Protein 1VPE (pdb70)

B-factor: mean 42.32, std 18.24, range [11.42, 99.61]

InterPro domains:
  IPR000652 Triosephosphate isomerase [PF00121] (405-647)
  IPR000652 Triosephosphate isomerase [PS51440] (403-648)
  IPR000652 Triosephosphate isomerase [TIGR00419] (406-639)
  IPR000652 Triosephosphate isomerase [cd00311] (405-647)
  IPR001576 Phosphoglycerate kinase [MF_00145] (8-396)
  IPR001576 Phosphoglycerate kinase [PF00162] (6-386)
  IPR001576 Phosphoglycerate kinase [PR00477] (10-26)
  IPR001576 Phosphoglycerate kinase [PR00477] (31-53)
  IPR001576 Phosphoglycerate kinase [PR00477] (109-124)
  IPR001576 Phosphoglycerate kinase [PR00477] (137-159)
  IPR001576 Phosphoglycerate kinase [PR00477] (167-189)
  IPR001576 Phosphoglycerate kinase [PR00477] (190-209)
  IPR001576 Phosphoglycerate kinase [PR00477] (313-338)
  IPR001576 Phosphoglycerate kinase [PR00477] (349-360)
  IPR001576 Phosphoglycerate kinase [PR00477] (372-389)
  IPR001576 Phosphoglycerate kinase [PTHR11406] (3-399)
  IPR001576 Phosphoglycerate kinase [cd00318] (6-396)
  IPR013785 Aldolase-type TIM barrel [G3DSA:3.20.20.70] (400-654)
  IPR015824 Phosphoglycerate kinase, N-terminal [G3DSA:3.40.50.1260] (6-392)
  IPR015824 Phosphoglycerate kinase, N-terminal [G3DSA:3.40.50.1260] (169-386)

Radius of gyration: 22.11 Å; Cα contacts (8 Å, |Δi|>4): 883; chains: 1; bounding box: 60×46×50 Å

CATH classification: 3.40.50.1260 (+1 more: 3.40.50.1260)

Nearest PDB structures (foldseek):
  1vpe-assembly1_A  TM=1.003E+00  e=1.351E-76  Thermotoga maritima
  7zy7-assembly2_B  TM=8.024E-01  e=1.732E-48  Chlamydomonas reinhardtii
  7zy7-assembly1_A  TM=7.749E-01  e=4.773E-49  Chlamydomonas reinhardtii
  1qpg-assembly1_A  TM=8.338E-01  e=1.853E-46  Saccharomyces cerevisiae
  3oza-assembly2_C  TM=8.189E-01  e=1.879E-44  Plasmodium falciparum 3D7

Secondary structure (DSSP, 8-state):
-B-BGGGS--TT-EEEEE------EETTEES--HHHHHHHHHHHHHHHTT-EEEEE---S---SS--GGG-SHHHHHHHHHHHTS--EEES-SSSHHHHHHHHTPPTTEEEEE--GGGSTHHHHT-HHHHHHHHTT-SEEEE--GGGTTS--TTTTGGGGTS-EEE-HHHHHHHHHHHHHHH-PPSSEEEEE-SS-HHHHHHHHHHHTTT-SEEEE-TTTHHHHHHHTS---TTS---GGGHHHHHHHHHHHHHTT-EEEPPSEEEEESS-STT---EEEETTT---BTBEEEEE-HHHHHHHHHHHTT-SEEEEES-SS-TTSGGG-HHHHHHHHHHHHHHHTT-EEEEESHHHHHHHHHTT-GGGSSEEES-HHHHHHHHTSSPPHHHHTSPBP--

Solvent-accessible surface area: 16893 Å² total; per-residue (Å²): 143,32,49,8,0,128,55,35,92,5,128,33,66,74,0,0,0,0,0,14,0,47,8,72,46,136,137,38,92,16,104,42,23,29,42,0,112,39,1,17,70,0,0,84,57,0,12,136,75,12,0,41,0,0,0,0,0,7,8,21,146,15,198,23,101,96,22,126,126,57,19,0,28,18,0,5,124,70,0,29,119,42,15,68,88,140,14,66,53,12,92,20,11,61,31,116,97,0,107,98,19,7,122,98,7,145,84,28,42,3,0,0,0,10,0,0,22,23,49,73,1,0,73,139,42,37,80,110,6,0,95,42,0,6,75,12,8,52,6,0,0,0,1,0,3,16,2,0,28,78,46,17,0,0,0,30,0,0,13,113,91,22,51,0,1,2,0,39,32,0,32,128,10,26,99,26,0,36,124,4,11,157,135,28,115,108,35,0,0,0,0,0,0,10,54,107,0,54,64,24,1,36,11,0,44,48,1,4,117,37,5,42,34,0,0,0,0,7,20,0,4,5,0,0,4,86,16,90,63,71,125,12,32,38,10,101,34,45,140,124,63,35,100,66,0,124,99,6,22,94,65,2,171,144,111,74,16,72,29,10,26,4,54,1,1,13,0,0,108,123,97,67,85,67,37,122,66,86,77,28,124,10,100,107,8,2,70,147,20,45,58,8,15,6,1,0,69,68,0,13,91,42,0,80,112,56,1,61,75,5,72,2,0,5,0,5,1,18,1,10,41,11,102,28,105,35,0,8,84,0,0,79,48,2,0,72,18,0,11,54,6,34,160,142,50,6,62,0,2,0,3,6,34,80,2,2,25,0,0,58,106,40,45,16,76,131,100,16,40,15,50,4,24,4,8,33,0,5,3,64,21,2,35,30,127,109,8,48,0,5,56,27,5,107,111,92,174,169

Structure (mmCIF, N/CA/C/O backbone):
data_1VPE
#
_entry.id   1VPE
#
_cell.length_a   62.009
_cell.length_b   76.864
_cell.length_c   87.501
_cell.angle_alpha   90.00
_cell.angle_beta   90.00
_cell.angle_gamma   90.00
#
_symmetry.space_group_name_H-M   'P 21 21 2'
#
loop_
_entity.id
_entity.type
_entity.pdbx_description
1 polymer 'PHOSPHOGLYCERATE KINASE'
2 non-polymer 'MAGNESIUM ION'
3 non-polymer 'PHOSPHOAMINOPHOSPHONIC ACID-ADENYLATE ESTER'
4 non-polymer '3-PHOSPHOGLYCERIC ACID'
5 water water
#
loop_
_atom_site.group_PDB
_atom_site.id
_atom_site.type_symbol
_atom_site.label_atom_id
_atom_site.label_alt_id
_atom_site.label_comp_id
_atom_site.label_asym_id
_atom_site.label_entity_id
_atom_site.label_seq_id
_atom_site.pdbx_PDB_ins_code
_atom_site.Cartn_x
_atom_site.Cartn_y
_atom_site.Cartn_z
_atom_site.occupancy
_atom_site.B_iso_or_equiv
_atom_site.auth_seq_id
_atom_site.auth_comp_id
_atom_site.auth_asym_id
_atom_site.auth_atom_id
_atom_site.pdbx_PDB_model_num
ATOM 1 N N . GLU A 1 1 ? 12.741 8.542 36.054 1.00 52.31 2 GLU A N 1
ATOM 2 C CA . GLU A 1 1 ? 12.814 7.528 34.962 1.00 50.57 2 GLU A CA 1
ATOM 3 C C . GLU A 1 1 ? 11.896 7.976 33.805 1.00 50.26 2 GLU A C 1
ATOM 4 O O . GLU A 1 1 ? 10.696 8.233 33.999 1.00 44.35 2 GLU A O 1
ATOM 10 N N . LYS A 1 2 ? 12.479 8.141 32.621 1.00 43.22 3 LYS A N 1
ATOM 11 C CA . LYS A 1 2 ? 11.715 8.561 31.458 1.00 36.03 3 LYS A CA 1
ATOM 12 C C . LYS A 1 2 ? 11.335 7.318 30.693 1.00 35.19 3 LYS A C 1
ATOM 13 O O . LYS A 1 2 ? 11.976 6.277 30.840 1.00 35.97 3 LYS A O 1
ATOM 19 N N . MET A 1 3 ? 10.254 7.396 29.927 1.00 38.64 4 MET A N 1
ATOM 20 C CA . MET A 1 3 ? 9.853 6.263 29.097 1.00 37.14 4 MET A CA 1
ATOM 21 C C . MET A 1 3 ? 10.943 6.065 28.029 1.00 34.08 4 MET A C 1
ATOM 22 O O . MET A 1 3 ? 11.546 7.030 27.547 1.00 30.97 4 MET A O 1
ATOM 27 N N . THR A 1 4 ? 11.229 4.819 27.701 1.00 28.14 5 THR A N 1
ATOM 28 C CA . THR A 1 4 ? 12.234 4.525 26.707 1.00 26.80 5 THR A CA 1
ATOM 29 C C . THR A 1 4 ? 11.607 3.799 25.548 1.00 27.88 5 THR A C 1
ATOM 30 O O . THR A 1 4 ? 10.472 3.341 25.622 1.00 28.12 5 THR A O 1
ATOM 34 N N . ILE A 1 5 ? 12.373 3.687 24.478 1.00 22.98 6 ILE A N 1
ATOM 35 C CA . ILE A 1 5 ? 11.968 3.018 23.258 1.00 29.94 6 ILE A CA 1
ATOM 36 C C . ILE A 1 5 ? 11.559 1.544 23.519 1.00 31.03 6 ILE A C 1
ATOM 37 O O . ILE A 1 5 ? 10.923 0.884 22.694 1.00 31.10 6 ILE A O 1
ATOM 42 N N . ARG A 1 6 ? 11.899 1.052 24.699 1.00 33.49 7 ARG A N 1
ATOM 43 C CA . ARG A 1 6 ? 11.582 -0.304 25.086 1.00 34.76 7 ARG A CA 1
ATOM 44 C C . ARG A 1 6 ? 10.127 -0.389 25.578 1.00 39.82 7 ARG A C 1
ATOM 45 O O . ARG A 1 6 ? 9.490 -1.436 25.482 1.00 43.70 7 ARG A O 1
ATOM 53 N N . ASP A 1 7 ? 9.603 0.724 26.084 1.00 39.36 8 ASP A N 1
ATOM 54 C CA . ASP A 1 7 ? 8.247 0.775 26.630 1.00 38.96 8 ASP A CA 1
ATOM 55 C C . ASP A 1 7 ? 7.141 1.085 25.648 1.00 37.96 8 ASP A C 1
ATOM 56 O O . ASP A 1 7 ? 6.054 1.488 26.066 1.00 41.55 8 ASP A O 1
ATOM 61 N N . VAL A 1 8 ? 7.406 0.936 24.357 1.00 32.37 9 VAL A N 1
ATOM 62 C CA . VAL A 1 8 ? 6.389 1.222 23.357 1.00 34.91 9 VAL A CA 1
ATOM 63 C C . VAL A 1 8 ? 6.413 0.132 22.318 1.00 40.50 9 VAL A C 1
ATOM 64 O O . VAL A 1 8 ? 7.427 -0.524 22.131 1.00 41.95 9 VAL A O 1
ATOM 68 N N . ASP A 1 9 ? 5.272 -0.089 21.675 1.00 50.36 10 ASP A N 1
ATOM 69 C CA . ASP A 1 9 ? 5.163 -1.084 20.613 1.00 52.65 10 ASP A CA 1
ATOM 70 C C . ASP A 1 9 ? 5.632 -0.349 19.375 1.00 45.86 10 ASP A C 1
ATOM 71 O O . ASP A 1 9 ? 5.106 0.717 19.054 1.00 44.50 10 ASP A O 1
ATOM 76 N N . LEU A 1 10 ? 6.632 -0.902 18.706 1.00 38.61 11 LEU A N 1
ATOM 77 C CA . LEU A 1 10 ? 7.172 -0.280 17.513 1.00 34.67 11 LEU A CA 1
ATOM 78 C C . LEU A 1 10 ? 6.714 -0.927 16.228 1.00 33.81 11 LEU A C 1
ATOM 79 O O . LEU A 1 10 ? 6.770 -0.298 15.169 1.00 36.01 11 LEU A O 1
ATOM 84 N N . LYS A 1 11 ? 6.270 -2.177 16.318 1.00 31.83 12 LYS A N 1
ATOM 85 C CA . LYS A 1 11 ? 5.830 -2.933 15.146 1.00 37.32 12 LYS A CA 1
ATOM 86 C C . LYS A 1 11 ? 4.874 -2.156 14.238 1.00 38.71 12 LYS A C 1
ATOM 87 O O . LYS A 1 11 ? 3.827 -1.664 14.679 1.00 45.41 12 LYS A O 1
ATOM 93 N N . GLY A 1 12 ? 5.296 -1.983 12.989 1.00 41.92 13 GLY A N 1
ATOM 94 C CA . GLY A 1 12 ? 4.495 -1.275 12.004 1.00 46.27 13 GLY A CA 1
ATOM 95 C C . GLY A 1 12 ? 4.452 0.244 12.091 1.00 43.17 13 GLY A C 1
ATOM 96 O O . GLY A 1 12 ? 3.909 0.896 11.196 1.00 48.86 13 GLY A O 1
ATOM 97 N N . LYS A 1 13 ? 5.053 0.822 13.124 1.00 34.91 14 LYS A N 1
ATOM 98 C CA . LYS A 1 13 ? 5.036 2.268 13.287 1.00 33.93 14 LYS A CA 1
ATOM 99 C C . LYS A 1 13 ? 6.141 3.057 12.577 1.00 29.46 14 LYS A C 1
ATOM 100 O O . LYS A 1 13 ? 7.159 2.507 12.161 1.00 32.61 14 LYS A O 1
ATOM 106 N N . ARG A 1 14 ? 5.873 4.339 12.363 1.00 30.95 15 ARG A N 1
ATOM 107 C CA . ARG A 1 14 ? 6.827 5.249 11.759 1.00 28.17 15 ARG A CA 1
ATOM 108 C C . ARG A 1 14 ? 7.422 5.962 12.978 1.00 32.05 15 ARG A C 1
ATOM 109 O O . ARG A 1 14 ? 6.687 6.565 13.777 1.00 31.85 15 ARG A O 1
ATOM 117 N N . VAL A 1 15 ? 8.731 5.816 13.172 1.00 31.61 16 VAL A N 1
ATOM 118 C CA . VAL A 1 15 ? 9.410 6.415 14.320 1.00 30.49 16 VAL A CA 1
ATOM 119 C C . VAL A 1 15 ? 10.397 7.467 13.855 1.00 27.63 16 VAL A C 1
ATOM 120 O O . VAL A 1 15 ? 11.304 7.173 13.074 1.00 30.63 16 VAL A O 1
ATOM 124 N N . ILE A 1 16 ? 10.202 8.699 14.297 1.00 27.23 17 ILE A N 1
ATOM 125 C CA . ILE A 1 16 ? 11.121 9.764 13.931 1.00 29.78 17 ILE A CA 1
ATOM 126 C C . ILE A 1 16 ? 12.108 9.844 15.103 1.00 28.20 17 ILE A C 1
ATOM 127 O O . ILE A 1 16 ? 11.731 10.060 16.262 1.00 25.84 17 ILE A O 1
ATOM 132 N N . MET A 1 17 ? 13.373 9.618 14.797 1.00 27.14 18 MET A N 1
ATOM 133 C CA . MET A 1 17 ? 14.394 9.573 15.823 1.00 24.57 18 MET A CA 1
ATOM 134 C C . MET A 1 17 ? 15.389 10.734 15.735 1.00 23.83 18 MET A C 1
ATOM 135 O O . MET A 1 17 ? 15.926 11.022 14.671 1.00 25.26 18 MET A O 1
ATOM 140 N N . ARG A 1 18 ? 15.574 11.460 16.828 1.00 16.98 19 ARG A N 1
ATOM 141 C CA . ARG A 1 18 ? 16.531 12.564 16.824 1.00 18.61 19 ARG A CA 1
ATOM 142 C C . ARG A 1 18 ? 17.833 12.013 17.409 1.00 23.00 19 ARG A C 1
ATOM 143 O O . ARG A 1 18 ? 17.862 11.541 18.565 1.00 24.40 19 ARG A O 1
ATOM 151 N N . VAL A 1 19 ? 18.887 12.028 16.601 1.00 18.81 20 VAL A N 1
ATOM 152 C CA . VAL A 1 19 ? 20.216 11.561 17.009 1.00 17.87 20 VAL A CA 1
ATOM 153 C C . VAL A 1 19 ? 21.229 12.705 16.886 1.00 21.20 20 VAL A C 1
ATOM 154 O O . VAL A 1 19 ? 20.958 13.736 16.247 1.00 22.13 20 VAL A O 1
ATOM 158 N N . ASP A 1 20 ? 22.357 12.586 17.571 1.00 22.55 21 ASP A N 1
ATOM 159 C CA . ASP A 1 20 ? 23.380 13.610 17.427 1.00 20.20 21 ASP A CA 1
ATOM 160 C C . ASP A 1 20 ? 24.458 13.026 16.502 1.00 18.34 21 ASP A C 1
ATOM 161 O O . ASP A 1 20 ? 25.273 12.200 16.907 1.00 17.61 21 ASP A O 1
ATOM 166 N N . PHE A 1 21 ? 24.381 13.388 15.230 1.00 18.61 22 PHE A N 1
ATOM 167 C CA . PHE A 1 21 ? 25.357 12.961 14.244 1.00 19.73 22 PHE A CA 1
ATOM 168 C C . PHE A 1 21 ? 26.204 14.191 13.862 1.00 20.89 22 PHE A C 1
ATOM 169 O O . PHE A 1 21 ? 26.648 14.321 12.724 1.00 19.71 22 PHE A O 1
ATOM 177 N N . ASN A 1 22 ? 26.421 15.087 14.820 1.00 17.47 23 ASN A N 1
ATOM 178 C CA . ASN A 1 22 ? 27.211 16.296 14.592 1.00 21.09 23 ASN A CA 1
ATOM 179 C C . ASN A 1 22 ? 28.666 15.885 14.689 1.00 26.76 23 ASN A C 1
ATOM 180 O O . ASN A 1 22 ? 29.312 16.103 15.714 1.00 26.56 23 ASN A O 1
ATOM 185 N N . VAL A 1 23 ? 29.168 15.283 13.614 1.00 25.57 24 VAL A N 1
ATOM 186 C CA . VAL A 1 23 ? 30.533 14.767 13.554 1.00 22.09 24 VAL A CA 1
ATOM 187 C C . VAL A 1 23 ? 31.489 15.576 12.683 1.00 23.64 24 VAL A C 1
ATOM 188 O O . VAL A 1 23 ? 31.061 16.385 11.860 1.00 23.34 24 VAL A O 1
ATOM 192 N N . PRO A 1 24 ? 32.808 15.422 12.909 1.00 23.49 25 PRO A N 1
ATOM 193 C CA . PRO A 1 24 ? 33.749 16.172 12.079 1.00 24.15 25 PRO A CA 1
ATOM 194 C C . PRO A 1 24 ? 33.862 15.532 10.699 1.00 14.11 25 PRO A C 1
ATOM 195 O O . PRO A 1 24 ? 33.971 14.318 10.597 1.00 19.60 25 PRO A O 1
ATOM 199 N N . VAL A 1 25 ? 33.702 16.333 9.650 1.00 22.42 26 VAL A N 1
ATOM 200 C CA . VAL A 1 25 ? 33.807 15.864 8.257 1.00 28.80 26 VAL A CA 1
ATOM 201 C C . VAL A 1 25 ? 34.889 16.658 7.500 1.00 31.47 26 VAL A C 1
ATOM 202 O O . VAL A 1 25 ? 34.955 17.881 7.620 1.00 29.11 26 VAL A O 1
ATOM 206 N N . LYS A 1 26 ? 35.712 15.970 6.709 1.00 33.26 27 LYS A N 1
ATOM 207 C CA . LYS A 1 26 ? 36.786 16.611 5.932 1.00 29.84 27 LYS A CA 1
ATOM 208 C C . LYS A 1 26 ? 36.788 15.953 4.569 1.00 26.29 27 LYS A C 1
ATOM 209 O O . LYS A 1 26 ? 36.789 14.733 4.472 1.00 27.71 27 LYS A O 1
ATOM 215 N N . ASP A 1 27 ? 36.690 16.774 3.528 1.00 29.66 28 ASP A N 1
ATOM 216 C CA . ASP A 1 27 ? 36.651 16.326 2.136 1.00 34.51 28 ASP A CA 1
ATOM 217 C C . ASP A 1 27 ? 35.553 15.285 1.897 1.00 34.35 28 ASP A C 1
ATOM 218 O O . ASP A 1 27 ? 35.743 14.329 1.139 1.00 36.28 28 ASP A O 1
ATOM 223 N N . GLY A 1 28 ? 34.420 15.448 2.569 1.00 31.88 29 GLY A N 1
ATOM 224 C CA . GLY A 1 28 ? 33.307 14.528 2.377 1.00 29.62 29 GLY A CA 1
ATOM 225 C C . GLY A 1 28 ? 33.419 13.164 3.030 1.00 27.22 29 GLY A C 1
ATOM 226 O O . GLY A 1 28 ? 32.756 12.215 2.600 1.00 28.79 29 GLY A O 1
ATOM 227 N N . VAL A 1 29 ? 34.244 13.067 4.067 1.00 27.70 30 VAL A N 1
ATOM 228 C CA . VAL A 1 29 ? 34.444 11.819 4.799 1.00 25.91 30 VAL A CA 1
ATOM 229 C C . VAL A 1 29 ? 34.392 12.145 6.291 1.00 27.75 30 VAL A C 1
ATOM 230 O O . VAL A 1 29 ? 34.936 13.165 6.724 1.00 24.27 30 VAL A O 1
ATOM 234 N N . VAL A 1 30 ? 33.674 11.321 7.053 1.00 25.41 31 VAL A N 1
ATOM 235 C CA . VAL A 1 30 ? 33.544 11.526 8.485 1.00 21.86 31 VAL A CA 1
ATOM 236 C C . VAL A 1 30 ? 34.898 11.188 9.060 1.00 25.25 31 VAL A C 1
ATOM 237 O O . VAL A 1 30 ? 35.471 10.131 8.767 1.00 26.63 31 VAL A O 1
ATOM 241 N N . GLN A 1 31 ? 35.442 12.138 9.805 1.00 23.20 32 GLN A N 1
ATOM 242 C CA . GLN A 1 31 ? 36.734 11.970 10.429 1.00 29.21 32 GLN A CA 1
ATOM 243 C C . GLN A 1 31 ? 36.640 11.229 11.766 1.00 28.83 32 GLN A C 1
ATOM 244 O O . GLN A 1 31 ? 37.556 10.509 12.154 1.00 31.89 32 GLN A O 1
ATOM 250 N N . ASP A 1 32 ? 35.531 11.387 12.468 1.00 23.65 33 ASP A N 1
ATOM 251 C CA . ASP A 1 32 ? 35.367 10.710 13.746 1.00 24.89 33 ASP A CA 1
ATOM 252 C C . ASP A 1 32 ? 33.909 10.235 13.843 1.00 22.07 33 ASP A C 1
ATOM 253 O O . ASP A 1 32 ? 32.991 11.045 13.980 1.00 23.82 33 ASP A O 1
ATOM 258 N N . ASP A 1 33 ? 33.713 8.923 13.777 1.00 20.23 34 ASP A N 1
ATOM 259 C CA . ASP A 1 33 ? 32.379 8.329 13.820 1.00 22.44 34 ASP A CA 1
ATOM 260 C C . ASP A 1 33 ? 31.838 7.876 15.197 1.00 18.78 34 ASP A C 1
ATOM 261 O O . ASP A 1 33 ? 30.828 7.176 15.264 1.00 22.23 34 ASP A O 1
ATOM 266 N N . THR A 1 34 ? 32.512 8.261 16.279 1.00 20.48 35 THR A N 1
ATOM 267 C CA . THR A 1 34 ? 32.121 7.903 17.658 1.00 19.84 35 THR A CA 1
ATOM 268 C C . THR A 1 34 ? 30.631 8.163 17.960 1.00 22.10 35 THR A C 1
ATOM 269 O O . THR A 1 34 ? 29.962 7.313 18.546 1.00 20.83 35 THR A O 1
ATOM 273 N N . ARG A 1 35 ? 30.130 9.339 17.568 1.00 20.42 36 ARG A N 1
ATOM 274 C CA . ARG A 1 35 ? 28.729 9.723 17.757 1.00 20.11 36 ARG A CA 1
ATOM 275 C C . ARG A 1 35 ? 27.756 8.838 16.980 1.00 20.53 36 ARG A C 1
ATOM 276 O O . ARG A 1 35 ? 26.654 8.579 17.439 1.00 24.01 36 ARG A O 1
ATOM 284 N N . ILE A 1 36 ? 28.160 8.399 15.799 1.00 16.58 37 ILE A N 1
ATOM 285 C CA . ILE A 1 36 ? 27.305 7.548 14.986 1.00 24.49 37 ILE A CA 1
ATOM 286 C C . ILE A 1 36 ? 27.244 6.165 15.623 1.00 23.28 37 ILE A C 1
ATOM 287 O O . ILE A 1 36 ? 26.165 5.644 15.880 1.00 25.76 37 ILE A O 1
ATOM 292 N N . ARG A 1 37 ? 28.408 5.598 15.924 1.00 22.00 38 ARG A N 1
ATOM 293 C CA . ARG A 1 37 ? 28.471 4.302 16.565 1.00 20.09 38 ARG A CA 1
ATOM 294 C C . ARG A 1 37 ? 27.718 4.323 17.893 1.00 19.86 38 ARG A C 1
ATOM 295 O O . ARG A 1 37 ? 27.069 3.348 18.253 1.00 23.95 38 ARG A O 1
ATOM 303 N N . ALA A 1 38 ? 27.765 5.425 18.622 1.00 17.07 39 ALA A N 1
ATOM 304 C CA . ALA A 1 38 ? 27.072 5.448 19.911 1.00 21.65 39 ALA A CA 1
ATOM 305 C C . ALA A 1 38 ? 25.557 5.330 19.758 1.00 27.75 39 ALA A C 1
ATOM 306 O O . ALA A 1 38 ? 24.866 4.838 20.656 1.00 25.32 39 ALA A O 1
ATOM 308 N N . ALA A 1 39 ? 25.044 5.788 18.621 1.00 25.72 40 ALA A N 1
ATOM 309 C CA . ALA A 1 39 ? 23.617 5.753 18.359 1.00 22.71 40 ALA A CA 1
ATOM 310 C C . ALA A 1 39 ? 23.111 4.455 17.751 1.00 24.06 40 ALA A C 1
ATOM 311 O O . ALA A 1 39 ? 21.906 4.194 17.770 1.00 26.02 40 ALA A O 1
ATOM 313 N N . LEU A 1 40 ? 24.016 3.642 17.209 1.00 21.13 41 LEU A N 1
ATOM 314 C CA . LEU A 1 40 ? 23.642 2.381 16.572 1.00 20.16 41 LEU A CA 1
ATOM 315 C C . LEU A 1 40 ? 22.677 1.448 17.307 1.00 21.05 41 LEU A C 1
ATOM 316 O O . LEU A 1 40 ? 21.709 0.990 16.705 1.00 29.31 41 LEU A O 1
ATOM 321 N N . PRO A 1 41 ? 22.923 1.152 18.607 1.00 23.30 42 PRO A N 1
ATOM 322 C CA . PRO A 1 41 ? 22.040 0.257 19.372 1.00 21.64 42 PRO A CA 1
ATOM 323 C C . PRO A 1 41 ? 20.564 0.603 19.211 1.00 19.73 42 PRO A C 1
ATOM 324 O O . PRO A 1 41 ? 19.740 -0.258 18.874 1.00 24.62 42 PRO A O 1
ATOM 328 N N . THR A 1 42 ? 20.247 1.869 19.444 1.00 21.41 43 THR A N 1
ATOM 329 C CA . THR A 1 42 ? 18.888 2.368 19.328 1.00 22.98 43 THR A CA 1
ATOM 330 C C . THR A 1 42 ? 18.326 2.135 17.925 1.00 26.37 43 THR A C 1
ATOM 331 O O . THR A 1 42 ? 17.226 1.589 17.784 1.00 20.32 43 THR A O 1
ATOM 335 N N . ILE A 1 43 ? 19.105 2.486 16.900 1.00 23.04 44 ILE A N 1
ATOM 336 C CA . ILE A 1 43 ? 18.681 2.324 15.515 1.00 21.44 44 ILE A CA 1
ATOM 337 C C . ILE A 1 43 ? 18.436 0.858 15.170 1.00 24.48 44 ILE A C 1
ATOM 338 O O . ILE A 1 43 ? 17.384 0.513 14.632 1.00 19.04 44 ILE A O 1
ATOM 343 N N . LYS A 1 44 ? 19.401 0.003 15.484 1.00 23.69 45 LYS A N 1
ATOM 344 C CA . LYS A 1 44 ? 19.288 -1.423 15.209 1.00 27.96 45 LYS A CA 1
ATOM 345 C C . LYS A 1 44 ? 18.054 -2.026 15.901 1.00 30.48 45 LYS A C 1
ATOM 346 O O . LYS A 1 44 ? 17.354 -2.854 15.324 1.00 27.49 45 LYS A O 1
ATOM 352 N N . TYR A 1 45 ? 17.821 -1.638 17.148 1.00 25.57 46 TYR A N 1
ATOM 353 C CA . TYR A 1 45 ? 16.669 -2.123 17.904 1.00 27.02 46 TYR A CA 1
ATOM 354 C C . TYR A 1 45 ? 15.343 -1.777 17.190 1.00 33.81 46 TYR A C 1
ATOM 355 O O . TYR A 1 45 ? 14.505 -2.663 16.967 1.00 30.30 46 TYR A O 1
ATOM 364 N N . ALA A 1 46 ? 15.149 -0.507 16.831 1.00 28.95 47 ALA A N 1
ATOM 365 C CA . ALA A 1 46 ? 13.927 -0.093 16.143 1.00 25.03 47 ALA A CA 1
ATOM 366 C C . ALA A 1 46 ? 13.717 -0.888 14.862 1.00 23.86 47 ALA A C 1
ATOM 367 O O . ALA A 1 46 ? 12.627 -1.401 14.642 1.00 31.43 47 ALA A O 1
ATOM 369 N N . LEU A 1 47 ? 14.772 -1.065 14.063 1.00 27.32 48 LEU A N 1
ATOM 370 C CA . LEU A 1 47 ? 14.677 -1.814 12.805 1.00 28.66 48 LEU A CA 1
ATOM 371 C C . LEU A 1 47 ? 14.247 -3.268 12.997 1.00 34.89 48 LEU A C 1
ATOM 372 O O . LEU A 1 47 ? 13.432 -3.790 12.219 1.00 35.49 48 LEU A O 1
ATOM 377 N N . GLU A 1 48 ? 14.765 -3.912 14.040 1.00 35.60 49 GLU A N 1
ATOM 378 C CA . GLU A 1 48 ? 14.420 -5.306 14.350 1.00 44.17 49 GLU A CA 1
ATOM 379 C C . GLU A 1 48 ? 12.982 -5.448 14.853 1.00 38.65 49 GLU A C 1
ATOM 380 O O . GLU A 1 48 ? 12.379 -6.512 14.724 1.00 42.08 49 GLU A O 1
ATOM 386 N N . GLN A 1 49 ? 12.461 -4.400 15.479 1.00 32.29 50 GLN A N 1
ATOM 387 C CA . GLN A 1 49 ? 11.096 -4.411 15.960 1.00 33.23 50 GLN A CA 1
ATOM 388 C C . GLN A 1 49 ? 10.139 -4.095 14.808 1.00 36.27 50 GLN A C 1
ATOM 389 O O . GLN A 1 49 ? 8.949 -3.881 15.018 1.00 41.54 50 GLN A O 1
ATOM 395 N N . GLY A 1 50 ? 10.684 -4.025 13.595 1.00 39.77 51 GLY A N 1
ATOM 396 C CA . GLY A 1 50 ? 9.881 -3.778 12.410 1.00 38.03 51 GLY A CA 1
ATOM 397 C C . GLY A 1 50 ? 9.301 -2.388 12.256 1.00 41.06 51 GLY A C 1
ATOM 398 O O . GLY A 1 50 ? 8.180 -2.234 11.768 1.00 38.30 51 GLY A O 1
ATOM 399 N N . ALA A 1 51 ? 10.052 -1.375 12.673 1.00 36.94 52 ALA A N 1
ATOM 400 C CA . ALA A 1 51 ? 9.598 -0.002 12.553 1.00 31.04 52 ALA A CA 1
ATOM 401 C C . ALA A 1 51 ? 10.158 0.632 11.283 1.00 23.12 52 ALA A C 1
ATOM 402 O O . ALA A 1 51 ? 11.034 0.071 10.633 1.00 24.39 52 ALA A O 1
ATOM 404 N N . LYS A 1 52 ? 9.555 1.741 10.877 1.00 23.22 53 LYS A N 1
ATOM 405 C CA . LYS A 1 52 ? 10.000 2.503 9.716 1.00 29.63 53 LYS A CA 1
ATOM 406 C C . LYS A 1 52 ? 10.731 3.671 10.391 1.00 27.85 53 LYS A C 1
ATOM 407 O O . LYS A 1 52 ? 10.119 4.447 11.124 1.00 26.37 53 LYS A O 1
ATOM 413 N N . VAL A 1 53 ? 12.037 3.779 10.184 1.00 27.72 54 VAL A N 1
ATOM 414 C CA . VAL A 1 53 ? 12.809 4.817 10.866 1.00 24.65 54 VAL A CA 1
ATOM 415 C C . VAL A 1 53 ? 13.276 6.031 10.052 1.00 23.02 54 VAL A C 1
ATOM 416 O O . VAL A 1 53 ? 13.890 5.909 8.991 1.00 24.61 54 VAL A O 1
ATOM 420 N N . ILE A 1 54 ? 12.963 7.208 10.581 1.00 26.11 55 ILE A N 1
ATOM 421 C CA . ILE A 1 54 ? 13.328 8.476 9.980 1.00 22.68 55 ILE A CA 1
ATOM 422 C C . ILE A 1 54 ? 14.286 9.118 10.982 1.00 20.57 55 ILE A C 1
ATOM 423 O O . ILE A 1 54 ? 13.956 9.271 12.163 1.00 21.03 55 ILE A O 1
ATOM 428 N N . LEU A 1 55 ? 15.470 9.484 10.513 1.00 22.81 56 LEU A N 1
ATOM 429 C CA . LEU A 1 55 ? 16.466 10.118 11.377 1.00 22.65 56 LEU A CA 1
ATOM 430 C C . LEU A 1 55 ? 16.558 11.597 11.104 1.00 17.10 56 LEU A C 1
ATOM 431 O O . LEU A 1 55 ? 16.533 12.037 9.940 1.00 20.08 56 LEU A O 1
ATOM 436 N N . LEU A 1 56 ? 16.694 12.346 12.190 1.00 16.12 57 LEU A N 1
ATOM 437 C CA . LEU A 1 56 ? 16.848 13.781 12.156 1.00 18.14 57 LEU A CA 1
ATOM 438 C C . LEU A 1 56 ? 18.107 14.131 12.926 1.00 22.69 57 LEU A C 1
ATOM 439 O O . LEU A 1 56 ? 18.366 13.555 13.986 1.00 18.79 57 LEU A O 1
ATOM 444 N N . SER A 1 57 ? 18.858 15.101 12.407 1.00 23.18 58 SER A N 1
ATOM 445 C CA . SER A 1 57 ? 20.060 15.579 13.050 1.00 20.26 58 SER A CA 1
ATOM 446 C C . SER A 1 57 ? 20.533 16.881 12.432 1.00 23.72 58 SER A C 1
ATOM 447 O O . SER A 1 57 ? 20.159 17.245 11.308 1.00 20.26 58 SER A O 1
ATOM 450 N N . HIS A 1 58 ? 21.383 17.571 13.187 1.00 25.59 59 HIS A N 1
ATOM 451 C CA . HIS A 1 58 ? 22.043 18.795 12.720 1.00 29.46 59 HIS A CA 1
ATOM 452 C C . HIS A 1 58 ? 23.541 18.437 12.469 1.00 23.89 59 HIS A C 1
ATOM 453 O O . HIS A 1 58 ? 23.982 17.331 12.798 1.00 17.91 59 HIS A O 1
ATOM 460 N N . LEU A 1 59 ? 24.282 19.347 11.839 1.00 24.59 60 LEU A N 1
ATOM 461 C CA . LEU A 1 59 ? 25.727 19.201 11.586 1.00 26.09 60 LEU A CA 1
ATOM 462 C C . LEU A 1 59 ? 26.250 20.634 11.564 1.00 23.92 60 LEU A C 1
ATOM 463 O O . LEU A 1 59 ? 25.841 21.440 10.723 1.00 24.00 60 LEU A O 1
ATOM 468 N N . GLY A 1 60 ? 27.106 20.956 12.531 1.00 24.55 61 GLY A N 1
ATOM 469 C CA . GLY A 1 60 ? 27.654 22.291 12.624 1.00 27.07 61 GLY A CA 1
ATOM 470 C C . GLY A 1 60 ? 26.575 23.324 12.870 1.00 29.32 61 GLY A C 1
ATOM 471 O O . GLY A 1 60 ? 25.493 23.026 13.397 1.00 28.17 61 GLY A O 1
ATOM 472 N N . ARG A 1 61 ? 26.897 24.559 12.509 1.00 30.85 62 ARG A N 1
ATOM 473 C CA . ARG A 1 61 ? 25.997 25.687 12.658 1.00 28.78 62 ARG A CA 1
ATOM 474 C C . ARG A 1 61 ? 25.892 26.477 11.348 1.00 32.86 62 ARG A C 1
ATOM 475 O O . ARG A 1 61 ? 26.578 27.472 11.169 1.00 42.30 62 ARG A O 1
ATOM 483 N N . PRO A 1 62 ? 25.115 25.975 10.368 1.00 36.00 63 PRO A N 1
ATOM 484 C CA . PRO A 1 62 ? 24.934 26.661 9.078 1.00 41.93 63 PRO A CA 1
ATOM 485 C C . PRO A 1 62 ? 24.254 27.999 9.373 1.00 48.53 63 PRO A C 1
ATOM 486 O O . PRO A 1 62 ? 23.608 28.129 10.411 1.00 51.42 63 PRO A O 1
ATOM 490 N N . LYS A 1 63 ? 24.325 28.965 8.458 1.00 61.08 64 LYS A N 1
ATOM 491 C CA . LYS A 1 63 ? 23.677 30.263 8.700 1.00 70.75 64 LYS A CA 1
ATOM 492 C C . LYS A 1 63 ? 22.149 30.143 8.854 1.00 72.91 64 LYS A C 1
ATOM 493 O O . LYS A 1 63 ? 21.513 31.005 9.453 1.00 74.91 64 LYS A O 1
ATOM 499 N N . GLY A 1 64 ? 21.595 29.022 8.397 1.00 73.34 65 GLY A N 1
ATOM 500 C CA . GLY A 1 64 ? 20.159 28.792 8.445 1.00 66.87 65 GLY A CA 1
A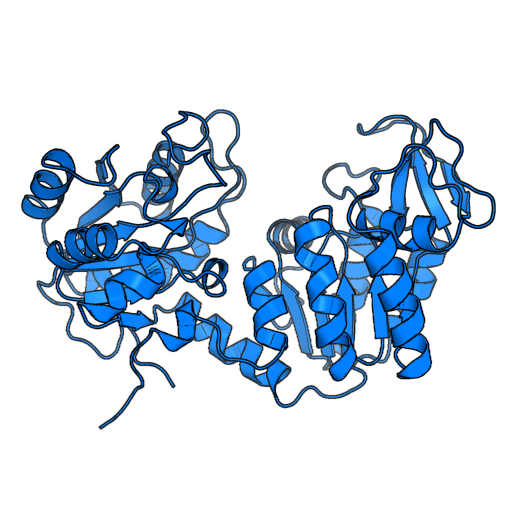TOM 501 C C . GLY A 1 64 ? 19.727 28.549 7.009 1.00 66.34 65 GLY A C 1
ATOM 502 O O . GLY A 1 64 ? 18.536 28.516 6.689 1.00 62.78 65 GLY A O 1
ATOM 503 N N . GLU A 1 65 ? 20.738 28.391 6.152 1.00 64.18 66 GLU A N 1
ATOM 504 C CA . GLU A 1 65 ? 20.590 28.158 4.722 1.00 63.95 66 GLU A CA 1
ATOM 505 C C . GLU A 1 65 ? 21.542 27.012 4.377 1.00 59.29 66 GLU A C 1
ATOM 506 O O . GLU A 1 65 ? 22.469 26.731 5.140 1.00 56.74 66 GLU A O 1
ATOM 512 N N . PRO A 1 66 ? 21.286 26.296 3.264 1.00 56.62 67 PRO A N 1
ATOM 513 C CA . PRO A 1 66 ? 22.131 25.174 2.824 1.00 55.28 67 PRO A CA 1
ATOM 514 C C . PRO A 1 66 ? 23.579 25.558 2.496 1.00 58.46 67 PRO A C 1
ATOM 515 O O . PRO A 1 66 ? 23.860 26.701 2.145 1.00 65.57 67 PRO A O 1
ATOM 519 N N . SER A 1 67 ? 24.491 24.604 2.680 1.00 59.82 68 SER A N 1
ATOM 520 C CA . SER A 1 67 ? 25.932 24.754 2.417 1.00 55.95 68 SER A CA 1
ATOM 521 C C . SER A 1 67 ? 26.404 23.312 2.231 1.00 54.08 68 SER A C 1
ATOM 522 O O . SER A 1 67 ? 26.285 22.499 3.142 1.00 55.02 68 SER A O 1
ATOM 525 N N . PRO A 1 68 ? 26.956 22.973 1.063 1.00 52.29 69 PRO A N 1
ATOM 526 C CA . PRO A 1 68 ? 27.432 21.613 0.793 1.00 46.84 69 PRO A CA 1
ATOM 527 C C . PRO A 1 68 ? 28.294 21.042 1.916 1.00 40.60 69 PRO A C 1
ATOM 528 O O . PRO A 1 68 ? 28.160 19.877 2.292 1.00 36.54 69 PRO A O 1
ATOM 532 N N . GLU A 1 69 ? 29.145 21.891 2.478 1.00 34.01 70 GLU A N 1
ATOM 533 C CA . GLU A 1 69 ? 30.040 21.480 3.549 1.00 46.35 70 GLU A CA 1
ATOM 534 C C . GLU A 1 69 ? 29.323 21.030 4.818 1.00 42.27 70 GLU A C 1
ATOM 535 O O . GLU A 1 69 ? 29.914 20.341 5.656 1.00 44.82 70 GLU A O 1
ATOM 541 N N . PHE A 1 70 ? 28.064 21.419 4.966 1.00 35.59 71 PHE A N 1
ATOM 542 C CA . PHE A 1 70 ? 27.301 21.048 6.152 1.00 35.92 71 PHE A CA 1
ATOM 543 C C . PHE A 1 70 ? 26.227 20.002 5.843 1.00 34.07 71 PHE A C 1
ATOM 544 O O . PHE A 1 70 ? 25.335 19.739 6.662 1.00 34.23 71 PHE A O 1
ATOM 552 N N . SER A 1 71 ? 26.294 19.420 4.654 1.00 26.99 72 SER A N 1
ATOM 553 C CA . SER A 1 71 ? 25.317 18.415 4.277 1.00 29.13 72 SER A CA 1
ATOM 554 C C . SER A 1 71 ? 25.538 17.130 5.087 1.00 30.63 72 SER A C 1
ATOM 555 O O . SER A 1 71 ? 26.669 16.827 5.500 1.00 29.91 72 SER A O 1
ATOM 558 N N . LEU A 1 72 ? 24.455 16.384 5.299 1.00 26.21 73 LEU A N 1
ATOM 559 C CA . LEU A 1 72 ? 24.491 15.112 6.018 1.00 23.09 73 LEU A CA 1
ATOM 560 C C . LEU A 1 72 ? 24.718 13.937 5.081 1.00 20.04 73 LEU A C 1
ATOM 561 O O . LEU A 1 72 ? 24.691 12.801 5.520 1.00 21.97 73 LEU A O 1
ATOM 566 N N . ALA A 1 73 ? 24.971 14.202 3.795 1.00 22.55 74 ALA A N 1
ATOM 567 C CA . ALA A 1 73 ? 25.232 13.137 2.812 1.00 24.52 74 ALA A CA 1
ATOM 568 C C . ALA A 1 73 ? 26.407 12.207 3.203 1.00 21.34 74 ALA A C 1
ATOM 569 O O . ALA A 1 73 ? 26.299 10.984 3.096 1.00 26.26 74 ALA A O 1
ATOM 571 N N . PRO A 1 74 ? 27.539 12.771 3.653 1.00 19.18 75 PRO A N 1
ATOM 572 C CA . PRO A 1 74 ? 28.681 11.936 4.050 1.00 20.87 75 PRO A CA 1
ATOM 573 C C . PRO A 1 74 ? 28.334 11.029 5.261 1.00 19.75 75 PRO A C 1
ATOM 574 O O . PRO A 1 74 ? 28.853 9.910 5.420 1.00 18.89 75 PRO A O 1
ATOM 578 N N . VAL A 1 75 ? 27.495 11.554 6.143 1.00 16.26 76 VAL A N 1
ATOM 579 C CA . VAL A 1 75 ? 27.063 10.845 7.337 1.00 17.73 76 VAL A CA 1
ATOM 580 C C . VAL A 1 75 ? 26.143 9.667 6.986 1.00 18.99 76 VAL A C 1
ATOM 581 O O . VAL A 1 75 ? 26.243 8.601 7.582 1.00 24.75 76 VAL A O 1
ATOM 585 N N . ALA A 1 76 ? 25.255 9.846 6.010 1.00 19.42 77 ALA A N 1
ATOM 586 C CA . ALA A 1 76 ? 24.378 8.754 5.577 1.00 17.73 77 ALA A CA 1
ATOM 587 C C . ALA A 1 76 ? 25.239 7.603 5.016 1.00 24.32 77 ALA A C 1
ATOM 588 O O . ALA A 1 76 ? 24.976 6.443 5.306 1.00 24.81 77 ALA A O 1
ATOM 590 N N . LYS A 1 77 ? 26.264 7.928 4.220 1.00 21.95 78 LYS A N 1
ATOM 591 C CA . LYS A 1 77 ? 27.161 6.918 3.649 1.00 25.24 78 LYS A CA 1
ATOM 592 C C . LYS A 1 77 ? 27.866 6.162 4.791 1.00 27.33 78 LYS A C 1
ATOM 593 O O . LYS A 1 77 ? 27.906 4.922 4.807 1.00 27.22 78 LYS A O 1
ATOM 599 N N . ARG A 1 78 ? 28.393 6.907 5.767 1.00 24.65 79 ARG A N 1
ATOM 600 C CA . ARG A 1 78 ? 29.072 6.279 6.890 1.00 18.69 79 ARG A CA 1
ATOM 601 C C . ARG A 1 78 ? 28.133 5.408 7.706 1.00 19.23 79 ARG A C 1
ATOM 602 O O . ARG A 1 78 ? 28.499 4.319 8.109 1.00 21.01 79 ARG A O 1
ATOM 610 N N . LEU A 1 79 ? 26.923 5.896 7.957 1.00 21.51 80 LEU A N 1
ATOM 611 C CA . LEU A 1 79 ? 25.928 5.144 8.715 1.00 18.52 80 LEU A CA 1
ATOM 612 C C . LEU A 1 79 ? 25.617 3.832 8.002 1.00 20.23 80 LEU A C 1
ATOM 613 O O . LEU A 1 79 ? 25.455 2.800 8.652 1.00 22.91 80 LEU A O 1
ATOM 618 N N . SER A 1 80 ? 25.514 3.877 6.672 1.00 20.37 81 SER A N 1
ATOM 619 C CA . SER A 1 80 ? 25.259 2.682 5.879 1.00 21.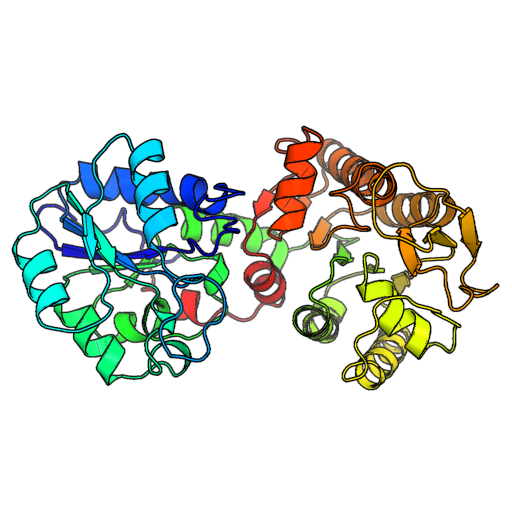70 81 SER A CA 1
ATOM 620 C C . SER A 1 80 ? 26.378 1.656 6.082 1.00 26.52 81 SER A C 1
ATOM 621 O O . SER A 1 80 ? 26.111 0.457 6.209 1.00 23.82 81 SER A O 1
ATOM 624 N N . GLU A 1 81 ? 27.627 2.119 6.051 1.00 22.04 82 GLU A N 1
ATOM 625 C CA . GLU A 1 81 ? 28.765 1.235 6.274 1.00 23.53 82 GLU A CA 1
ATOM 626 C C . GLU A 1 81 ? 28.687 0.614 7.673 1.00 24.99 82 GLU A C 1
ATOM 627 O O . GLU A 1 81 ? 28.787 -0.600 7.812 1.00 30.03 82 GLU A O 1
ATOM 633 N N . LEU A 1 82 ? 28.432 1.431 8.695 1.00 23.03 83 LEU A N 1
ATOM 634 C CA . LEU A 1 82 ? 28.365 0.940 10.070 1.00 18.61 83 LEU A CA 1
ATOM 635 C C . LEU A 1 82 ? 27.218 0.003 10.346 1.00 23.98 83 LEU A C 1
ATOM 636 O O . LEU A 1 82 ? 27.348 -0.955 11.102 1.00 26.59 83 LEU A O 1
ATOM 641 N N . LEU A 1 83 ? 26.103 0.261 9.691 1.00 20.40 84 LEU A N 1
ATOM 642 C CA . LEU A 1 83 ? 24.907 -0.518 9.876 1.00 21.30 84 LEU A CA 1
ATOM 643 C C . LEU A 1 83 ? 24.901 -1.797 9.069 1.00 22.73 84 LEU A C 1
ATOM 644 O O . LEU A 1 83 ? 24.313 -2.776 9.481 1.00 30.08 84 LEU A O 1
ATOM 649 N N . GLY A 1 84 ? 25.550 -1.789 7.911 1.00 25.60 85 GLY A N 1
ATOM 650 C CA . GLY A 1 84 ? 25.556 -2.963 7.062 1.00 25.61 85 GLY A CA 1
ATOM 651 C C . GLY A 1 84 ? 24.233 -3.064 6.302 1.00 29.29 85 GLY A C 1
ATOM 652 O O . GLY A 1 84 ? 23.848 -4.116 5.798 1.00 27.74 85 GLY A O 1
ATOM 653 N N . LYS A 1 85 ? 23.548 -1.937 6.196 1.00 26.65 86 LYS A N 1
ATOM 654 C CA . LYS A 1 85 ? 22.278 -1.858 5.516 1.00 26.70 86 LYS A CA 1
ATOM 655 C C . LYS A 1 85 ? 22.206 -0.514 4.838 1.00 28.16 86 LYS A C 1
ATOM 656 O O . LYS A 1 85 ? 22.712 0.466 5.364 1.00 31.17 86 LYS A O 1
ATOM 662 N N . GLU A 1 86 ? 21.601 -0.475 3.657 1.00 34.76 87 GLU A N 1
ATOM 663 C CA . GLU A 1 86 ? 21.416 0.761 2.890 1.00 37.12 87 GLU A CA 1
ATOM 664 C C . GLU A 1 86 ? 20.609 1.786 3.708 1.00 36.45 87 GLU A C 1
ATOM 665 O O . GLU A 1 86 ? 19.662 1.428 4.412 1.00 38.27 87 GLU A O 1
ATOM 671 N N . VAL A 1 87 ? 21.030 3.045 3.671 1.00 31.53 88 VAL A N 1
ATOM 672 C CA . VAL A 1 87 ? 20.335 4.122 4.369 1.00 28.30 88 VAL A CA 1
ATOM 673 C C . VAL A 1 87 ? 19.893 5.044 3.246 1.00 26.67 88 VAL A C 1
ATOM 674 O O . VAL A 1 87 ? 20.667 5.316 2.330 1.00 31.34 88 VAL A O 1
ATOM 678 N N . LYS A 1 88 ? 18.626 5.432 3.240 1.00 21.96 89 LYS A N 1
ATOM 679 C CA . LYS A 1 88 ? 18.157 6.343 2.212 1.00 22.68 89 LYS A CA 1
ATOM 680 C C . LYS A 1 88 ? 18.358 7.773 2.712 1.00 24.44 89 LYS A C 1
ATOM 681 O O . LYS A 1 88 ? 18.063 8.095 3.857 1.00 28.41 89 LYS A O 1
ATOM 687 N N . PHE A 1 89 ? 18.889 8.625 1.854 1.00 27.93 90 PHE A N 1
ATOM 688 C CA . PHE A 1 89 ? 19.129 10.003 2.218 1.00 28.89 90 PHE A CA 1
ATOM 689 C C . PHE A 1 89 ? 18.269 10.924 1.352 1.00 26.60 90 PHE A C 1
ATOM 690 O O . PHE A 1 89 ? 18.229 10.763 0.146 1.00 32.57 90 PHE A O 1
ATOM 698 N N . VAL A 1 90 ? 17.561 11.858 1.976 1.00 27.04 91 VAL A N 1
ATOM 699 C CA . VAL A 1 90 ? 16.732 12.817 1.260 1.00 25.41 91 VAL A CA 1
ATOM 700 C C . VAL A 1 90 ? 17.399 14.153 1.526 1.00 28.19 91 VAL A C 1
ATOM 701 O O . VAL A 1 90 ? 17.469 14.599 2.668 1.00 26.70 91 VAL A O 1
ATOM 705 N N . PRO A 1 91 ? 17.890 14.824 0.468 1.00 32.43 92 PRO A N 1
ATOM 706 C CA . PRO A 1 91 ? 18.568 16.121 0.610 1.00 35.87 92 PRO A CA 1
ATOM 707 C C . PRO A 1 91 ? 17.588 17.284 0.798 1.00 38.68 92 PRO A C 1
ATOM 708 O O . PRO A 1 91 ? 17.716 18.341 0.168 1.00 39.02 92 PRO A O 1
ATOM 712 N N . ALA A 1 92 ? 16.645 17.090 1.719 1.00 36.23 93 ALA A N 1
ATOM 713 C CA . ALA A 1 92 ? 15.627 18.075 2.017 1.00 30.06 93 ALA A CA 1
ATOM 714 C C . ALA A 1 92 ? 15.213 17.870 3.472 1.00 25.38 93 ALA A C 1
ATOM 715 O O . ALA A 1 92 ? 15.341 16.777 4.004 1.00 24.59 93 ALA A O 1
ATOM 717 N N . VAL A 1 93 ? 14.742 18.936 4.102 1.00 31.80 94 VAL A N 1
ATOM 718 C CA . VAL A 1 93 ? 14.290 18.925 5.492 1.00 30.55 94 VAL A CA 1
ATOM 719 C C . VAL A 1 93 ? 12.754 18.920 5.551 1.00 33.29 94 VAL A C 1
ATOM 720 O O . VAL A 1 93 ? 12.172 18.245 6.410 1.00 36.69 94 VAL A O 1
ATOM 724 N N . VAL A 1 94 ? 12.120 19.656 4.625 1.00 32.69 95 VAL A N 1
ATOM 725 C CA . VAL A 1 94 ? 10.648 19.781 4.503 1.00 32.29 95 VAL A CA 1
ATOM 726 C C . VAL A 1 94 ? 10.249 19.698 3.042 1.00 32.35 95 VAL A C 1
ATOM 727 O O . VAL A 1 94 ? 11.078 19.912 2.159 1.00 35.48 95 VAL A O 1
ATOM 731 N N . GLY A 1 95 ? 8.988 19.392 2.779 1.00 32.68 96 GLY A N 1
ATOM 732 C CA . GLY A 1 95 ? 8.547 19.319 1.397 1.00 34.26 96 GLY A CA 1
ATOM 733 C C . GLY A 1 95 ? 7.976 18.000 0.908 1.00 35.80 96 GLY A C 1
ATOM 734 O O . GLY A 1 95 ? 7.950 17.012 1.645 1.00 37.27 96 GLY A O 1
ATOM 735 N N . ASP A 1 96 ? 7.549 17.989 -0.356 1.00 30.52 97 ASP A N 1
ATOM 736 C CA . ASP A 1 96 ? 6.953 16.819 -1.010 1.00 34.41 97 ASP A CA 1
ATOM 737 C C . ASP A 1 96 ? 7.965 15.695 -1.111 1.00 31.68 97 ASP A C 1
ATOM 738 O O . ASP A 1 96 ? 7.621 14.522 -1.022 1.00 30.12 97 ASP A O 1
ATOM 743 N N . GLU A 1 97 ? 9.209 16.066 -1.386 1.00 38.35 98 GLU A N 1
ATOM 744 C CA . GLU A 1 97 ? 10.292 15.101 -1.505 1.00 38.91 98 GLU A CA 1
ATOM 745 C C . GLU A 1 97 ? 10.378 14.291 -0.190 1.00 36.22 98 GLU A C 1
ATOM 746 O O . GLU A 1 97 ? 10.479 13.057 -0.222 1.00 33.02 98 GLU A O 1
ATOM 752 N N . VAL A 1 98 ? 10.229 14.979 0.949 1.00 30.68 99 VAL A N 1
ATOM 753 C CA . VAL A 1 98 ? 10.278 14.341 2.282 1.00 34.88 99 VAL A CA 1
ATOM 754 C C . VAL A 1 98 ? 9.022 13.487 2.561 1.00 39.69 99 VAL A C 1
ATOM 755 O O . VAL A 1 98 ? 9.111 12.377 3.098 1.00 40.45 99 VAL A O 1
ATOM 759 N N . LYS A 1 99 ? 7.859 14.010 2.190 1.00 41.48 100 LYS A N 1
ATOM 760 C CA . LYS A 1 99 ? 6.601 13.300 2.385 1.00 38.64 100 LYS A CA 1
ATOM 761 C C . LYS A 1 99 ? 6.608 12.043 1.546 1.00 31.91 100 LYS A C 1
ATOM 762 O O . LYS A 1 99 ? 6.234 10.981 2.012 1.00 34.62 100 LYS A O 1
ATOM 768 N N . LYS A 1 100 ? 7.072 12.156 0.310 1.00 38.00 101 LYS A N 1
ATOM 769 C CA . LYS A 1 100 ? 7.115 11.008 -0.590 1.00 39.09 101 LYS A CA 1
ATOM 770 C C . LYS A 1 100 ? 8.028 9.890 -0.074 1.00 35.30 101 LYS A C 1
ATOM 771 O O . LYS A 1 100 ? 7.650 8.724 -0.083 1.00 37.59 101 LYS A O 1
ATOM 777 N N . ALA A 1 101 ? 9.215 10.255 0.398 1.00 37.56 102 ALA A N 1
ATOM 778 C CA . ALA A 1 101 ? 10.176 9.288 0.933 1.00 34.80 102 ALA A CA 1
ATOM 779 C C . ALA A 1 101 ? 9.614 8.545 2.154 1.00 37.50 102 ALA A C 1
ATOM 780 O O . ALA A 1 101 ? 9.669 7.307 2.219 1.00 36.48 102 ALA A O 1
ATOM 782 N N . VAL A 1 102 ? 9.067 9.291 3.115 1.00 32.05 103 VAL A N 1
ATOM 783 C CA . VAL A 1 102 ? 8.499 8.676 4.311 1.00 32.21 103 VAL A CA 1
ATOM 784 C C . VAL A 1 102 ? 7.367 7.729 3.931 1.00 38.93 103 VAL A C 1
ATOM 785 O O . VAL A 1 102 ? 7.200 6.665 4.535 1.00 37.77 103 VAL A O 1
ATOM 789 N N . GLU A 1 103 ? 6.615 8.125 2.905 1.00 48.28 104 GLU A N 1
ATOM 790 C CA . GLU A 1 103 ? 5.477 7.367 2.365 1.00 51.43 104 GLU A CA 1
ATOM 791 C C . GLU A 1 103 ? 5.899 6.004 1.815 1.00 47.52 104 GLU A C 1
ATOM 792 O O . GLU A 1 103 ? 5.255 4.989 2.081 1.00 45.58 104 GLU A O 1
ATOM 798 N N . GLU A 1 104 ? 6.977 5.991 1.040 1.00 45.56 105 GLU A N 1
ATOM 799 C CA . GLU A 1 104 ? 7.500 4.764 0.452 1.00 48.73 105 GLU A CA 1
ATOM 800 C C . GLU A 1 104 ? 8.465 3.986 1.375 1.00 51.14 105 GLU A C 1
ATOM 801 O O . GLU A 1 104 ? 9.223 3.128 0.909 1.00 56.12 105 GLU A O 1
ATOM 807 N N . LEU A 1 105 ? 8.417 4.261 2.676 1.00 47.32 106 LEU A N 1
ATOM 808 C CA . LEU A 1 105 ? 9.300 3.607 3.634 1.00 41.33 106 LEU A CA 1
ATOM 809 C C . LEU A 1 105 ? 8.690 2.296 4.112 1.00 41.56 106 LEU A C 1
ATOM 810 O O . LEU A 1 105 ? 7.562 2.276 4.584 1.00 47.18 106 LEU A O 1
ATOM 815 N N . LYS A 1 106 ? 9.440 1.205 3.975 1.00 44.90 107 LYS A N 1
ATOM 816 C CA . LYS A 1 106 ? 8.995 -0.135 4.388 1.00 43.08 107 LYS A CA 1
ATOM 817 C C . LYS A 1 106 ? 9.433 -0.428 5.823 1.00 41.15 107 LYS A C 1
ATOM 818 O O . LYS A 1 106 ? 10.256 0.291 6.385 1.00 39.42 107 LYS A O 1
ATOM 824 N N . GLU A 1 107 ? 8.871 -1.477 6.413 1.00 41.81 108 GLU A N 1
ATOM 825 C CA . GLU A 1 107 ? 9.227 -1.875 7.764 1.00 41.54 108 GLU A CA 1
ATOM 826 C C . GLU A 1 107 ? 10.702 -2.260 7.759 1.00 39.98 108 GLU A C 1
ATOM 827 O O . GLU A 1 107 ? 11.166 -2.917 6.817 1.00 38.13 108 GLU A O 1
ATOM 833 N N . GLY A 1 108 ? 11.432 -1.822 8.787 1.00 37.51 109 GLY A N 1
ATOM 834 C CA . GLY A 1 108 ? 12.853 -2.122 8.901 1.00 30.10 109 GLY A CA 1
ATOM 835 C C . GLY A 1 108 ? 13.753 -1.360 7.940 1.00 30.56 109 GLY A C 1
ATOM 836 O O . GLY A 1 108 ? 14.810 -1.866 7.565 1.00 31.90 109 GLY A O 1
ATOM 837 N N . GLU A 1 109 ? 13.302 -0.185 7.489 1.00 32.94 110 GLU A N 1
ATOM 838 C CA . GLU A 1 109 ? 14.067 0.687 6.583 1.00 25.80 110 GLU A CA 1
ATOM 839 C C . GLU A 1 109 ? 14.389 1.993 7.306 1.00 22.61 110 GLU A C 1
ATOM 840 O O . GLU A 1 109 ? 13.636 2.425 8.171 1.00 22.55 110 GLU A O 1
ATOM 846 N N . VAL A 1 110 ? 15.518 2.605 6.959 1.00 24.56 111 VAL A N 1
ATOM 847 C CA . VAL A 1 110 ? 15.949 3.835 7.613 1.00 27.63 111 VAL A CA 1
ATOM 848 C C . VAL A 1 110 ? 16.073 4.920 6.586 1.00 23.81 111 VAL A C 1
ATOM 849 O O . VAL A 1 110 ? 16.627 4.698 5.510 1.00 27.91 111 VAL A O 1
ATOM 853 N N . LEU A 1 111 ? 15.639 6.112 6.959 1.00 23.34 112 LEU A N 1
ATOM 854 C CA . LEU A 1 111 ? 15.708 7.274 6.099 1.00 27.90 112 LEU A CA 1
ATOM 855 C C . LEU A 1 111 ? 16.375 8.372 6.915 1.00 24.49 112 LEU A C 1
ATOM 856 O O . LEU A 1 111 ? 16.046 8.555 8.080 1.00 26.29 112 LEU A O 1
ATOM 861 N N . LEU A 1 112 ? 17.344 9.058 6.335 1.00 19.81 113 LEU A N 1
ATOM 862 C CA . LEU A 1 112 ? 17.979 10.171 7.025 1.00 22.96 113 LEU A CA 1
ATOM 863 C C . LEU A 1 112 ? 17.640 11.467 6.252 1.00 23.40 113 LEU A C 1
ATOM 864 O O . LEU A 1 112 ? 17.743 11.491 5.032 1.00 23.16 113 LEU A O 1
ATOM 869 N N . LEU A 1 113 ? 17.135 12.488 6.941 1.00 17.35 114 LEU A N 1
ATOM 870 C CA . LEU A 1 113 ? 16.819 13.758 6.303 1.00 17.48 114 LEU A CA 1
ATOM 871 C C . LEU A 1 113 ? 18.047 14.624 6.341 1.00 23.13 114 LEU A C 1
ATOM 872 O O . LEU A 1 113 ? 18.992 14.368 7.083 1.00 26.96 114 LEU A O 1
ATOM 877 N N . GLU A 1 114 ? 17.999 15.707 5.594 1.00 25.29 115 GLU A N 1
ATOM 878 C CA . GLU A 1 114 ? 19.111 16.632 5.530 1.00 19.65 115 GLU A CA 1
ATOM 879 C C . GLU A 1 114 ? 19.184 17.396 6.834 1.00 18.22 115 GLU A C 1
ATOM 880 O O . GLU A 1 114 ? 18.275 17.318 7.659 1.00 19.27 115 GLU A O 1
ATOM 886 N N . ASN A 1 115 ? 20.330 18.043 7.037 1.00 20.22 116 ASN A N 1
ATOM 887 C CA . ASN A 1 115 ? 20.677 18.846 8.210 1.00 18.65 116 ASN A CA 1
ATOM 888 C C . ASN A 1 115 ? 19.471 19.668 8.674 1.00 21.82 116 ASN A C 1
ATOM 889 O O . ASN A 1 115 ? 18.962 20.476 7.911 1.00 24.25 116 ASN A O 1
ATOM 894 N N . THR A 1 116 ? 19.029 19.480 9.916 1.00 23.43 117 THR A N 1
ATOM 895 C CA . THR A 1 116 ? 17.875 20.213 10.435 1.00 20.14 117 THR A CA 1
ATOM 896 C C . THR A 1 116 ? 18.107 21.711 10.489 1.00 27.31 117 THR A C 1
ATOM 897 O O . THR A 1 116 ? 17.159 22.499 10.383 1.00 22.51 117 THR A O 1
ATOM 901 N N . ARG A 1 117 ? 19.366 22.107 10.678 1.00 29.41 118 ARG A N 1
ATOM 902 C CA . ARG A 1 117 ? 19.702 23.520 10.751 1.00 29.45 118 ARG A CA 1
ATOM 903 C C . ARG A 1 117 ? 19.702 24.278 9.407 1.00 32.31 118 ARG A C 1
ATOM 904 O O . ARG A 1 117 ? 19.984 25.478 9.366 1.00 27.08 118 ARG A O 1
ATOM 912 N N . PHE A 1 118 ? 19.369 23.582 8.315 1.00 31.87 119 PHE A N 1
ATOM 913 C CA . PHE A 1 118 ? 19.262 24.223 6.999 1.00 30.88 119 PHE A CA 1
ATOM 914 C C . PHE A 1 118 ? 17.906 24.918 6.994 1.00 32.96 119 PHE A C 1
ATOM 915 O O . PHE A 1 118 ? 17.540 25.585 6.028 1.00 37.16 119 PHE A O 1
ATOM 923 N N . HIS A 1 119 ? 17.122 24.684 8.042 1.00 31.82 120 HIS A N 1
ATOM 924 C CA . HIS A 1 119 ? 15.829 25.319 8.150 1.00 30.97 120 HIS A CA 1
ATOM 925 C C . HIS A 1 119 ? 15.896 26.287 9.302 1.00 28.50 120 HIS A C 1
ATOM 926 O O . HIS A 1 119 ? 16.244 25.907 10.417 1.00 28.35 120 HIS A O 1
ATOM 933 N N . PRO A 1 120 ? 15.522 27.557 9.057 1.00 33.12 121 PRO A N 1
ATOM 934 C CA . PRO A 1 120 ? 15.549 28.606 10.081 1.00 31.08 121 PRO A CA 1
ATOM 935 C C . PRO A 1 120 ? 14.726 28.309 11.321 1.00 31.61 121 PRO A C 1
ATOM 936 O O . PRO A 1 120 ? 15.065 28.733 12.431 1.00 40.41 121 PRO A O 1
ATOM 940 N N . GLY A 1 121 ? 13.668 27.536 11.144 1.00 30.22 122 GLY A N 1
ATOM 941 C CA . GLY A 1 121 ? 12.819 27.193 12.263 1.00 23.79 122 GLY A CA 1
ATOM 942 C C . GLY A 1 121 ? 13.410 26.240 13.276 1.00 27.41 122 GLY A C 1
ATOM 943 O O . GLY A 1 121 ? 12.973 26.221 14.435 1.00 25.79 122 GLY A O 1
ATOM 944 N N . GLU A 1 122 ? 14.395 25.451 12.865 1.00 24.79 123 GLU A N 1
ATOM 945 C CA . GLU A 1 122 ? 14.988 24.484 13.780 1.00 26.60 123 GLU A CA 1
ATOM 946 C C . GLU A 1 122 ? 15.516 25.057 15.108 1.00 31.60 123 GLU A C 1
ATOM 947 O O . GLU A 1 122 ? 15.047 24.651 16.191 1.00 22.13 123 GLU A O 1
ATOM 953 N N . THR A 1 123 ? 16.470 25.989 15.041 1.00 33.40 124 THR A N 1
ATOM 954 C CA . THR A 1 123 ? 17.037 26.572 16.256 1.00 35.70 124 THR A CA 1
ATOM 955 C C . THR A 1 123 ? 16.092 27.557 16.953 1.00 41.59 124 THR A C 1
ATOM 956 O O . THR A 1 123 ? 16.353 27.956 18.100 1.00 36.92 124 THR A O 1
ATOM 960 N N . LYS A 1 124 ? 15.028 27.972 16.253 1.00 40.92 125 LYS A N 1
ATOM 961 C CA . LYS A 1 124 ? 14.010 28.874 16.821 1.00 43.98 125 LYS A CA 1
ATOM 962 C C . LYS A 1 124 ? 12.871 28.086 17.497 1.00 46.74 125 LYS A C 1
ATOM 963 O O . LYS A 1 124 ? 12.000 28.679 18.131 1.00 52.86 125 LYS A O 1
ATOM 969 N N . ASN A 1 125 ? 12.878 26.761 17.345 1.00 46.97 126 ASN A N 1
ATOM 970 C CA . ASN A 1 125 ? 11.836 25.863 17.878 1.00 39.63 126 ASN A CA 1
ATOM 971 C C . ASN A 1 125 ? 10.475 26.276 17.324 1.00 39.37 126 ASN A C 1
ATOM 972 O O . ASN A 1 125 ? 9.467 26.325 18.034 1.00 40.34 126 ASN A O 1
ATOM 977 N N . ASP A 1 126 ? 10.489 26.569 16.029 1.00 36.99 127 ASP A N 1
ATOM 978 C CA . ASP A 1 126 ? 9.323 26.973 15.265 1.00 40.16 127 ASP A CA 1
ATOM 979 C C . ASP A 1 126 ? 8.254 25.866 15.347 1.00 44.62 127 ASP A C 1
ATOM 980 O O . ASP A 1 126 ? 8.473 24.747 14.864 1.00 39.41 127 ASP A O 1
ATOM 985 N N . PRO A 1 127 ? 7.055 26.189 15.886 1.00 49.35 128 PRO A N 1
ATOM 986 C CA . PRO A 1 127 ? 5.945 25.232 16.035 1.00 44.10 128 PRO A CA 1
ATOM 987 C C . PRO A 1 127 ? 5.439 24.646 14.725 1.00 39.91 128 PRO A C 1
ATOM 988 O O . PRO A 1 127 ? 4.916 23.540 14.713 1.00 42.02 128 PRO A O 1
ATOM 992 N N . GLU A 1 128 ? 5.601 25.382 13.627 1.00 37.43 129 GLU A N 1
ATOM 993 C CA . GLU A 1 128 ? 5.172 24.911 12.309 1.00 40.13 129 GLU A CA 1
ATOM 994 C C . GLU A 1 128 ? 6.123 23.858 11.754 1.00 37.11 129 GLU A C 1
ATOM 995 O O . GLU A 1 128 ? 5.703 22.954 11.033 1.00 33.41 129 GLU A O 1
ATOM 1001 N N . LEU A 1 129 ? 7.411 24.001 12.063 1.00 36.12 130 LEU A N 1
ATOM 1002 C CA . LEU A 1 129 ? 8.408 23.039 11.606 1.00 34.26 130 LEU A CA 1
ATOM 1003 C C . LEU A 1 129 ? 8.192 21.758 12.395 1.00 30.64 130 LEU A C 1
ATOM 1004 O O . LEU A 1 129 ? 8.109 20.677 11.816 1.00 28.96 130 LEU A O 1
ATOM 1009 N N . ALA A 1 130 ? 8.047 21.893 13.712 1.00 29.14 131 ALA A N 1
ATOM 1010 C CA . ALA A 1 130 ? 7.829 20.740 14.582 1.00 27.60 131 ALA A CA 1
ATOM 1011 C C . ALA A 1 130 ? 6.571 19.971 14.196 1.00 36.18 131 ALA A C 1
ATOM 1012 O O . ALA A 1 130 ? 6.578 18.740 14.193 1.00 37.09 131 ALA A O 1
ATOM 1014 N N . LYS A 1 131 ? 5.505 20.696 13.842 1.00 39.64 132 LYS A N 1
ATOM 1015 C CA . LYS A 1 131 ? 4.230 20.081 13.425 1.00 36.72 132 LYS A CA 1
ATOM 1016 C C . LYS A 1 131 ? 4.385 19.267 12.146 1.00 28.02 132 LYS A C 1
ATOM 1017 O O . LYS A 1 131 ? 3.854 18.163 12.048 1.00 31.10 132 LYS A O 1
ATOM 1023 N N . PHE A 1 132 ? 5.098 19.807 11.158 1.00 28.84 133 PHE A N 1
ATOM 1024 C CA . PHE A 1 132 ? 5.319 19.069 9.912 1.00 29.49 133 PHE A CA 1
ATOM 1025 C C . PHE A 1 132 ? 6.032 17.762 10.205 1.00 30.12 133 PHE A C 1
ATOM 1026 O O . PHE A 1 132 ? 5.600 16.710 9.762 1.00 30.02 133 PHE A O 1
ATOM 1034 N N . TRP A 1 133 ? 7.147 17.838 10.928 1.00 34.71 134 TRP A N 1
ATOM 1035 C CA . TRP A 1 133 ? 7.916 16.640 11.274 1.00 34.33 134 TRP A CA 1
ATOM 1036 C C . TRP A 1 133 ? 7.060 15.637 12.053 1.00 30.61 134 TRP A C 1
ATOM 1037 O O . TRP A 1 133 ? 7.107 14.442 11.769 1.00 30.01 134 TRP A O 1
ATOM 1048 N N . ALA A 1 134 ? 6.282 16.110 13.025 1.00 28.50 135 ALA A N 1
ATOM 1049 C CA . ALA A 1 134 ? 5.437 15.208 13.810 1.00 30.33 135 ALA A CA 1
ATOM 1050 C C . ALA A 1 134 ? 4.412 14.506 12.924 1.00 31.84 135 ALA A C 1
ATOM 1051 O O . ALA A 1 134 ? 4.061 13.349 13.161 1.00 40.17 135 ALA A O 1
ATOM 1053 N N . SER A 1 135 ? 3.996 15.166 11.851 1.00 32.87 136 SER A N 1
ATOM 1054 C CA . SER A 1 135 ? 3.018 14.577 10.951 1.00 36.00 136 SER A CA 1
ATOM 1055 C C . SER A 1 135 ? 3.522 13.366 10.168 1.00 33.96 136 SER A C 1
ATOM 1056 O O . SER A 1 135 ? 2.725 12.635 9.588 1.00 41.06 136 SER A O 1
ATOM 1059 N N . LEU A 1 136 ? 4.831 13.135 10.160 1.00 33.50 137 LEU A N 1
ATOM 1060 C CA . LEU A 1 136 ? 5.387 12.008 9.416 1.00 29.13 137 LEU A CA 1
ATOM 1061 C C . LEU A 1 136 ? 5.504 10.753 10.256 1.00 27.17 137 LEU A C 1
ATOM 1062 O O . LEU A 1 136 ? 5.835 9.704 9.728 1.00 34.84 137 LEU A O 1
ATOM 1067 N N . ALA A 1 137 ? 5.165 10.820 11.537 1.00 27.25 138 ALA A N 1
ATOM 1068 C CA . ALA A 1 137 ? 5.361 9.658 12.380 1.00 27.16 138 ALA A CA 1
ATOM 1069 C C . ALA A 1 137 ? 4.378 9.470 13.536 1.00 29.90 138 ALA A C 1
ATOM 1070 O O . ALA A 1 137 ? 3.578 10.347 13.854 1.00 33.87 138 ALA A O 1
ATOM 1072 N N . ASP A 1 138 ? 4.480 8.322 14.194 1.00 30.83 139 ASP A N 1
ATOM 1073 C CA . ASP A 1 138 ? 3.623 8.003 15.329 1.00 33.97 139 ASP A CA 1
ATOM 1074 C C . ASP A 1 138 ? 4.341 8.263 16.636 1.00 30.79 139 ASP A C 1
ATOM 1075 O O . ASP A 1 138 ? 3.742 8.763 17.585 1.00 36.96 139 ASP A O 1
ATOM 1080 N N . ILE A 1 139 ? 5.632 7.935 16.680 1.00 35.24 140 ILE A N 1
ATOM 1081 C CA . ILE A 1 139 ? 6.425 8.132 17.897 1.00 33.49 140 ILE A CA 1
ATOM 1082 C C . ILE A 1 139 ? 7.710 8.880 17.617 1.00 26.39 140 ILE A C 1
ATOM 1083 O O . ILE A 1 139 ? 8.308 8.765 16.546 1.00 26.47 140 ILE A O 1
ATOM 1088 N N . HIS A 1 140 ? 8.160 9.590 18.629 1.00 26.93 141 HIS A N 1
ATOM 1089 C CA . HIS A 1 140 ? 9.395 10.327 18.559 1.00 26.77 141 HIS A CA 1
ATOM 1090 C C . HIS A 1 140 ? 10.381 9.743 19.574 1.00 28.03 141 HIS A C 1
ATOM 1091 O O . HIS A 1 140 ? 10.042 9.532 20.751 1.00 24.19 141 HIS A O 1
ATOM 1098 N N . VAL A 1 141 ? 11.589 9.446 19.110 1.00 26.40 142 VAL A N 1
ATOM 1099 C CA . VAL A 1 141 ? 12.631 8.896 19.986 1.00 25.07 142 VAL A CA 1
ATOM 1100 C C . VAL A 1 141 ? 13.744 9.922 20.058 1.00 24.89 142 VAL A C 1
ATOM 1101 O O . VAL A 1 141 ? 14.289 10.322 19.026 1.00 19.32 142 VAL A O 1
ATOM 1105 N N . ASN A 1 142 ? 14.042 10.377 21.266 1.00 21.29 143 ASN A N 1
ATOM 1106 C CA . ASN A 1 142 ? 15.105 11.347 21.478 1.00 22.62 143 ASN A CA 1
ATOM 1107 C C . ASN A 1 142 ? 16.352 10.607 21.985 1.00 27.17 143 ASN A C 1
ATOM 1108 O O . ASN A 1 142 ? 16.387 10.121 23.130 1.00 22.85 143 ASN A O 1
ATOM 1113 N N . ASP A 1 143 ? 17.347 10.450 21.117 1.00 16.15 144 ASP A N 1
ATOM 1114 C CA . ASP A 1 143 ? 18.569 9.782 21.527 1.00 20.76 144 ASP A CA 1
ATOM 1115 C C . ASP A 1 143 ? 19.758 10.762 21.434 1.00 20.22 144 ASP A C 1
ATOM 1116 O O . ASP A 1 143 ? 20.926 10.374 21.615 1.00 21.29 144 ASP A O 1
ATOM 1121 N N . ALA A 1 144 ? 19.451 12.039 21.224 1.00 17.78 145 ALA A N 1
ATOM 1122 C CA . ALA A 1 144 ? 20.481 13.054 21.050 1.00 18.03 145 ALA A CA 1
ATOM 1123 C C . ALA A 1 144 ? 20.925 13.710 22.369 1.00 21.05 145 ALA A C 1
ATOM 1124 O O . ALA A 1 144 ? 20.672 14.898 22.636 1.00 20.55 145 ALA A O 1
ATOM 1126 N N . PHE A 1 145 ? 21.625 12.948 23.198 1.00 23.00 146 PHE A N 1
ATOM 1127 C CA . PHE A 1 145 ? 22.080 13.498 24.460 1.00 20.95 146 PHE A CA 1
ATOM 1128 C C . PHE A 1 145 ? 22.936 14.753 24.266 1.00 21.45 146 PHE A C 1
ATOM 1129 O O . PHE A 1 145 ? 22.795 15.730 24.995 1.00 22.87 146 PHE A O 1
ATOM 1137 N N . GLY A 1 146 ? 23.791 14.734 23.251 1.00 22.61 147 GLY A N 1
ATOM 1138 C CA . GLY A 1 146 ? 24.664 15.864 22.983 1.00 22.18 147 GLY A CA 1
ATOM 1139 C C . GLY A 1 146 ? 23.958 17.166 22.665 1.00 23.80 147 GLY A C 1
ATOM 1140 O O . GLY A 1 146 ? 24.542 18.252 22.774 1.00 22.85 147 GLY A O 1
ATOM 1141 N N . THR A 1 147 ? 22.691 17.073 22.290 1.00 20.49 148 THR A N 1
ATOM 1142 C CA . THR A 1 147 ? 21.919 18.262 21.969 1.00 21.02 148 THR A CA 1
ATOM 1143 C C . THR A 1 147 ? 20.826 18.508 23.028 1.00 22.67 148 THR A C 1
ATOM 1144 O O . THR A 1 147 ? 20.062 19.460 22.910 1.00 22.67 148 THR A O 1
ATOM 1148 N N . ALA A 1 148 ? 20.799 17.697 24.092 1.00 27.15 149 ALA A N 1
ATOM 1149 C CA . ALA A 1 148 ? 19.765 17.798 25.138 1.00 26.45 149 ALA A CA 1
ATOM 1150 C C . ALA A 1 148 ? 19.647 19.158 25.809 1.00 29.12 149 ALA A C 1
ATOM 1151 O O . ALA A 1 148 ? 18.627 19.476 26.388 1.00 29.43 149 ALA A O 1
ATOM 1153 N N . HIS A 1 149 ? 20.719 19.939 25.748 1.00 33.05 150 HIS A N 1
ATOM 1154 C CA . HIS A 1 149 ? 20.769 21.282 26.325 1.00 28.25 150 HIS A CA 1
ATOM 1155 C C . HIS A 1 149 ? 20.180 22.339 25.365 1.00 26.08 150 HIS A C 1
ATOM 1156 O O . HIS A 1 149 ? 20.110 23.523 25.681 1.00 23.81 150 HIS A O 1
ATOM 1163 N N . ARG A 1 150 ? 19.774 21.910 24.180 1.00 23.42 151 ARG A N 1
ATOM 1164 C CA . ARG A 1 150 ? 19.224 22.826 23.204 1.00 22.17 151 ARG A CA 1
ATOM 1165 C C . ARG A 1 150 ? 17.741 22.547 23.103 1.00 25.96 151 ARG A C 1
ATOM 1166 O O . ARG A 1 150 ? 17.321 21.393 23.037 1.00 29.72 151 ARG A O 1
ATOM 1174 N N . ALA A 1 151 ? 16.950 23.605 23.109 1.00 29.08 152 ALA A N 1
ATOM 1175 C CA . ALA A 1 151 ? 15.512 23.480 22.980 1.00 29.09 152 ALA A CA 1
ATOM 1176 C C . ALA A 1 151 ? 15.179 23.786 21.512 1.00 26.19 152 ALA A C 1
ATOM 1177 O O . ALA A 1 151 ? 14.862 24.922 21.147 1.00 28.53 152 ALA A O 1
ATOM 1179 N N . HIS A 1 152 ? 15.313 22.774 20.662 1.00 25.46 153 HIS A N 1
ATOM 1180 C CA . HIS A 1 152 ? 15.062 22.938 19.247 1.00 28.28 153 HIS A CA 1
ATOM 1181 C C . HIS A 1 152 ? 13.839 22.192 18.713 1.00 27.47 153 HIS A C 1
ATOM 1182 O O . HIS A 1 152 ? 13.275 21.335 19.384 1.00 30.85 153 HIS A O 1
ATOM 1189 N N . ALA A 1 153 ? 13.426 22.544 17.501 1.00 25.83 154 ALA A N 1
ATOM 1190 C CA . ALA A 1 153 ? 12.265 21.926 16.874 1.00 21.87 154 ALA A CA 1
ATOM 1191 C C . ALA A 1 153 ? 12.322 20.416 16.819 1.00 23.11 154 ALA A C 1
ATOM 1192 O O . ALA A 1 153 ? 11.365 19.754 17.192 1.00 23.22 154 ALA A O 1
ATOM 1194 N N . SER A 1 154 ? 13.465 19.873 16.407 1.00 22.73 155 SER A N 1
ATOM 1195 C CA . SER A 1 154 ? 13.634 18.424 16.263 1.00 20.32 155 SER A CA 1
ATOM 1196 C C . SER A 1 154 ? 13.706 17.605 17.539 1.00 18.18 155 SER A C 1
ATOM 1197 O O . SER A 1 154 ? 13.457 16.407 17.503 1.00 20.63 155 SER A O 1
ATOM 1200 N N . ASN A 1 155 ? 14.101 18.210 18.655 1.00 18.95 156 ASN A N 1
ATOM 1201 C CA . ASN A 1 155 ? 14.211 17.440 19.894 1.00 20.17 156 ASN A CA 1
ATOM 1202 C C . ASN A 1 155 ? 13.177 17.764 20.958 1.00 26.22 156 ASN A C 1
ATOM 1203 O O . ASN A 1 155 ? 12.730 16.865 21.665 1.00 30.21 156 ASN A O 1
ATOM 1208 N N . VAL A 1 156 ? 12.753 19.023 21.022 1.00 25.53 157 VAL A N 1
ATOM 1209 C CA . VAL A 1 156 ? 11.776 19.464 22.003 1.00 30.66 157 VAL A CA 1
ATOM 1210 C C . VAL A 1 156 ? 10.446 19.759 21.305 1.00 32.92 157 VAL A C 1
ATOM 1211 O O . VAL A 1 156 ? 9.399 19.269 21.729 1.00 36.63 157 VAL A O 1
ATOM 1215 N N . GLY A 1 157 ? 10.523 20.461 20.176 1.00 33.94 158 GLY A N 1
ATOM 1216 C CA . GLY A 1 157 ? 9.346 20.826 19.404 1.00 28.79 158 GLY A CA 1
ATOM 1217 C C . GLY A 1 157 ? 8.417 19.682 19.062 1.00 28.77 158 GLY A C 1
ATOM 1218 O O . GLY A 1 157 ? 7.239 19.708 19.398 1.00 31.47 158 GLY A O 1
ATOM 1219 N N . ILE A 1 158 ? 8.934 18.678 18.381 1.00 24.77 159 ILE A N 1
ATOM 1220 C CA . ILE A 1 158 ? 8.139 17.515 17.996 1.00 27.71 159 ILE A CA 1
ATOM 1221 C C . ILE A 1 158 ? 7.439 16.794 19.149 1.00 33.02 159 ILE A C 1
ATOM 1222 O O . ILE A 1 158 ? 6.376 16.224 18.952 1.00 34.94 159 ILE A O 1
ATOM 1227 N N . ALA A 1 159 ? 8.014 16.840 20.349 1.00 35.77 160 ALA A N 1
ATOM 1228 C CA . ALA A 1 159 ? 7.464 16.139 21.512 1.00 30.21 160 ALA A CA 1
ATOM 1229 C C . ALA A 1 159 ? 6.123 16.649 22.013 1.00 29.50 160 ALA A C 1
ATOM 1230 O O . ALA A 1 159 ? 5.428 15.963 22.752 1.00 29.90 160 ALA A O 1
ATOM 1232 N N . GLN A 1 160 ? 5.781 17.866 21.623 1.00 36.17 161 GLN A N 1
ATOM 1233 C CA . GLN A 1 160 ? 4.526 18.487 22.019 1.00 40.70 161 GLN A CA 1
ATOM 1234 C C . GLN A 1 160 ? 3.384 18.106 21.062 1.00 41.52 161 GLN A C 1
ATOM 1235 O O . GLN A 1 160 ? 2.271 18.593 21.195 1.00 47.75 161 GLN A O 1
ATOM 1241 N N . PHE A 1 161 ? 3.668 17.234 20.104 1.00 37.46 162 PHE A N 1
ATOM 1242 C CA . PHE A 1 161 ? 2.686 16.801 19.134 1.00 35.60 162 PHE A CA 1
ATOM 1243 C C . PHE A 1 161 ? 2.496 15.292 19.167 1.00 37.86 162 PHE A C 1
ATOM 1244 O O . PHE A 1 161 ? 1.400 14.798 18.955 1.00 48.88 162 PHE A O 1
ATOM 1252 N N . ILE A 1 162 ? 3.571 14.558 19.387 1.00 35.25 163 ILE A N 1
ATOM 1253 C CA . ILE A 1 162 ? 3.516 13.108 19.444 1.00 25.76 163 ILE A CA 1
ATOM 1254 C C . ILE A 1 162 ? 4.351 12.631 20.647 1.00 37.53 163 ILE A C 1
ATOM 1255 O O . ILE A 1 162 ? 5.216 13.360 21.154 1.00 38.16 163 ILE A O 1
ATOM 1260 N N . PRO A 1 163 ? 4.0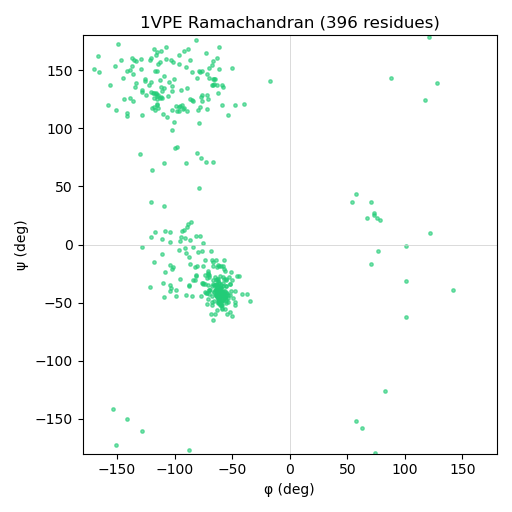96 11.408 21.135 1.00 40.00 164 PRO A N 1
ATOM 1261 C CA . PRO A 1 163 ? 4.855 10.891 22.286 1.00 39.64 164 PRO A CA 1
ATOM 1262 C C . PRO A 1 163 ? 6.357 10.874 22.008 1.00 33.66 164 PRO A C 1
ATOM 1263 O O . PRO A 1 163 ? 6.794 10.410 20.943 1.00 27.10 164 PRO A O 1
ATOM 1267 N N . SER A 1 164 ? 7.128 11.332 22.989 1.00 31.88 165 SER A N 1
ATOM 1268 C CA . SER A 1 164 ? 8.588 11.387 22.906 1.00 28.81 165 SER A CA 1
ATOM 1269 C C . SER A 1 164 ? 9.206 10.485 23.989 1.00 23.65 165 SER A C 1
ATOM 1270 O O . SER A 1 164 ? 8.962 10.665 25.174 1.00 24.13 165 SER A O 1
ATOM 1273 N N . VAL A 1 165 ? 9.955 9.477 23.565 1.00 24.41 166 VAL A N 1
ATOM 1274 C CA . VAL A 1 165 ? 10.597 8.543 24.484 1.00 27.96 166 VAL A CA 1
ATOM 1275 C C . VAL A 1 165 ? 12.117 8.550 24.278 1.00 31.99 166 VAL A C 1
ATOM 1276 O O . VAL A 1 165 ? 12.617 8.930 23.210 1.00 28.13 166 VAL A O 1
ATOM 1280 N N . ALA A 1 166 ? 12.843 8.098 25.295 1.00 27.96 167 ALA A N 1
ATOM 1281 C CA . ALA A 1 166 ? 14.299 8.057 25.252 1.00 22.46 167 ALA A CA 1
ATOM 1282 C C . ALA A 1 166 ? 14.871 6.871 24.493 1.00 22.91 167 ALA A C 1
ATOM 1283 O O . ALA A 1 166 ? 14.297 5.785 24.479 1.00 25.03 167 ALA A O 1
ATOM 1285 N N . GLY A 1 167 ? 15.967 7.107 23.789 1.00 20.75 168 GLY A N 1
ATOM 1286 C CA . GLY A 1 167 ? 16.642 6.011 23.128 1.00 15.55 168 GLY A CA 1
ATOM 1287 C C . GLY A 1 167 ? 17.633 5.422 24.152 1.00 15.44 168 GLY A C 1
ATOM 1288 O O . GLY A 1 167 ? 17.746 5.924 25.265 1.00 17.21 168 GLY A O 1
ATOM 1289 N N . PHE A 1 168 ? 18.430 4.437 23.755 1.00 18.66 169 PHE A N 1
ATOM 1290 C CA . PHE A 1 168 ? 19.376 3.803 24.665 1.00 23.22 169 PHE A CA 1
ATOM 1291 C C . PHE A 1 168 ? 20.572 4.664 25.075 1.00 27.84 169 PHE A C 1
ATOM 1292 O O . PHE A 1 168 ? 21.060 4.554 26.205 1.00 22.63 169 PHE A O 1
ATOM 1300 N N . LEU A 1 169 ? 21.069 5.500 24.166 1.00 19.98 170 LEU A N 1
ATOM 1301 C CA . LEU A 1 169 ? 22.194 6.367 24.508 1.00 19.22 170 LEU A CA 1
ATOM 1302 C C . LEU A 1 169 ? 21.736 7.389 25.532 1.00 19.09 170 LEU A C 1
ATOM 1303 O O . LEU A 1 169 ? 22.354 7.559 26.591 1.00 20.58 170 LEU A O 1
ATOM 1308 N N . MET A 1 170 ? 20.649 8.078 25.206 1.00 19.85 171 MET A N 1
ATOM 1309 C CA . MET A 1 170 ? 20.079 9.081 26.097 1.00 23.65 171 MET A CA 1
ATOM 1310 C C . MET A 1 170 ? 19.869 8.466 27.505 1.00 25.89 171 MET A C 1
ATOM 1311 O O . MET A 1 170 ? 20.226 9.067 28.515 1.00 20.32 171 MET A O 1
ATOM 1316 N N . GLU A 1 171 ? 19.355 7.240 27.553 1.00 23.54 172 GLU A N 1
ATOM 1317 C CA . GLU A 1 171 ? 19.129 6.529 28.807 1.00 25.39 172 GLU A CA 1
ATOM 1318 C C . GLU A 1 171 ? 20.407 6.342 29.627 1.00 27.04 172 GLU A C 1
ATOM 1319 O O . GLU A 1 171 ? 20.456 6.656 30.823 1.00 25.55 172 GLU A O 1
ATOM 1325 N N . LYS A 1 172 ? 21.402 5.736 28.987 1.00 28.12 173 LYS A N 1
ATOM 1326 C CA . LYS A 1 172 ? 22.725 5.461 29.562 1.00 30.31 173 LYS A CA 1
ATOM 1327 C C . LYS A 1 172 ? 23.402 6.749 30.109 1.00 30.24 173 LYS A C 1
ATOM 1328 O O . LYS A 1 172 ? 23.903 6.788 31.242 1.00 30.41 173 LYS A O 1
ATOM 1334 N N . GLU A 1 173 ? 23.383 7.807 29.311 1.00 27.42 174 GLU A N 1
ATOM 1335 C CA . GLU A 1 173 ? 23.966 9.071 29.710 1.00 25.60 174 GLU A CA 1
ATOM 1336 C C . GLU A 1 173 ? 23.306 9.616 30.978 1.00 27.32 174 GLU A C 1
ATOM 1337 O O . GLU A 1 173 ? 23.991 9.980 31.928 1.00 30.00 174 GLU A O 1
ATOM 1343 N N . ILE A 1 174 ? 21.977 9.657 31.004 1.00 30.82 175 ILE A N 1
ATOM 1344 C CA . ILE A 1 174 ? 21.262 10.173 32.171 1.00 34.51 175 ILE A CA 1
ATOM 1345 C C . ILE A 1 174 ? 21.533 9.292 33.390 1.00 36.78 175 ILE A C 1
ATOM 1346 O O . ILE A 1 174 ? 21.810 9.797 34.474 1.00 31.02 175 ILE A O 1
ATOM 1351 N N . LYS A 1 175 ? 21.462 7.977 33.196 1.00 37.45 176 LYS A N 1
ATOM 1352 C CA . LYS A 1 175 ? 21.692 7.033 34.276 1.00 40.59 176 LYS A CA 1
ATOM 1353 C C . LYS A 1 175 ? 23.015 7.319 34.937 1.00 41.62 176 LYS A C 1
ATOM 1354 O O . LYS A 1 175 ? 23.089 7.461 36.156 1.00 43.02 176 LYS A O 1
ATOM 1360 N N . PHE A 1 176 ? 24.062 7.455 34.138 1.00 38.26 177 PHE A N 1
ATOM 1361 C CA . PHE A 1 176 ? 25.342 7.729 34.735 1.00 34.24 177 PHE A CA 1
ATOM 1362 C C . PHE A 1 176 ? 25.510 9.104 35.391 1.00 40.49 177 PHE A C 1
ATOM 1363 O O . PHE A 1 176 ? 25.765 9.204 36.597 1.00 42.01 177 PHE A O 1
ATOM 1371 N N . LEU A 1 177 ? 25.354 10.163 34.608 1.00 34.11 178 LEU A N 1
ATOM 1372 C CA . LEU A 1 177 ? 25.533 11.510 35.118 1.00 34.37 178 LEU A CA 1
ATOM 1373 C C . LEU A 1 177 ? 24.736 11.870 36.355 1.00 36.84 178 LEU A C 1
ATOM 1374 O O . LEU A 1 177 ? 25.165 12.721 37.136 1.00 35.90 178 LEU A O 1
ATOM 1379 N N . SER A 1 178 ? 23.588 11.228 36.542 1.00 44.28 179 SER A N 1
ATOM 1380 C CA . SER A 1 178 ? 22.740 11.503 37.692 1.00 46.24 179 SER A CA 1
ATOM 1381 C C . SER A 1 178 ? 23.418 11.206 39.007 1.00 52.67 179 SER A C 1
ATOM 1382 O O . SER A 1 178 ? 23.181 11.907 39.984 1.00 58.90 179 SER A O 1
ATOM 1385 N N . LYS A 1 179 ? 24.285 10.197 39.024 1.00 57.13 180 LYS A N 1
ATOM 1386 C CA . LYS A 1 179 ? 25.025 9.828 40.238 1.00 63.18 180 LYS A CA 1
ATOM 1387 C C . LYS A 1 179 ? 25.879 11.024 40.659 1.00 62.54 180 LYS A C 1
ATOM 1388 O O . LYS A 1 179 ? 25.827 11.503 41.799 1.00 63.84 180 LYS A O 1
ATOM 1394 N N . VAL A 1 180 ? 26.640 11.506 39.686 1.00 57.92 181 VAL A N 1
ATOM 1395 C CA . VAL A 1 180 ? 27.548 12.621 39.840 1.00 53.73 181 VAL A CA 1
ATOM 1396 C C . VAL A 1 180 ? 26.854 13.973 40.017 1.00 55.27 181 VAL A C 1
ATOM 1397 O O . VAL A 1 180 ? 27.419 14.898 40.609 1.00 51.14 181 VAL A O 1
ATOM 1401 N N . THR A 1 181 ? 25.640 14.099 39.493 1.00 53.95 182 THR A N 1
ATOM 1402 C CA . THR A 1 181 ? 24.928 15.366 39.586 1.00 51.59 182 THR A CA 1
ATOM 1403 C C . THR A 1 181 ? 24.385 15.672 40.965 1.00 56.56 182 THR A C 1
ATOM 1404 O O . THR A 1 181 ? 24.455 16.815 41.439 1.00 54.84 182 THR A O 1
ATOM 1408 N N . TYR A 1 182 ? 23.849 14.649 41.611 1.00 58.70 183 TYR A N 1
ATOM 1409 C CA . TYR A 1 182 ? 23.260 14.844 42.914 1.00 69.75 183 TYR A CA 1
ATOM 1410 C C . TYR A 1 182 ? 24.117 14.466 44.101 1.00 75.06 183 TYR A C 1
ATOM 1411 O O . TYR A 1 182 ? 24.197 15.237 45.064 1.00 80.24 183 TYR A O 1
ATOM 1420 N N . ASN A 1 183 ? 24.781 13.313 44.047 1.00 71.78 184 ASN A N 1
ATOM 1421 C CA . ASN A 1 183 ? 25.599 12.918 45.185 1.00 67.31 184 ASN A CA 1
ATOM 1422 C C . ASN A 1 183 ? 27.082 12.723 44.888 1.00 60.54 184 ASN A C 1
ATOM 1423 O O . ASN A 1 183 ? 27.607 11.616 45.009 1.00 59.98 184 ASN A O 1
ATOM 1428 N N . PRO A 1 184 ? 27.781 13.809 44.503 1.00 49.81 185 PRO A N 1
ATOM 1429 C CA . PRO A 1 184 ? 29.207 13.728 44.197 1.00 46.69 185 PRO A CA 1
ATOM 1430 C C . PRO A 1 184 ? 30.100 13.690 45.439 1.00 49.12 185 PRO A C 1
ATOM 1431 O O . PRO A 1 184 ? 30.116 14.623 46.249 1.00 49.96 185 PRO A O 1
ATOM 1435 N N . GLU A 1 185 ? 30.840 12.597 45.579 1.00 49.59 186 GLU A N 1
ATOM 1436 C CA . GLU A 1 185 ? 31.766 12.407 46.685 1.00 45.97 186 GLU A CA 1
ATOM 1437 C C . GLU A 1 185 ? 32.899 13.422 46.503 1.00 42.62 186 GLU A C 1
ATOM 1438 O O . GLU A 1 185 ? 33.371 13.644 45.387 1.00 41.71 186 GLU A O 1
ATOM 1444 N N . LYS A 1 186 ? 33.318 14.059 47.591 1.00 40.05 187 LYS A N 1
ATOM 1445 C CA . LYS A 1 186 ? 34.375 15.066 47.517 1.00 40.39 187 LYS A CA 1
ATOM 1446 C C . LYS A 1 186 ? 35.735 14.533 47.968 1.00 35.22 187 LYS A C 1
ATOM 1447 O O . LYS A 1 186 ? 35.803 13.517 48.648 1.00 38.26 187 LYS A O 1
ATOM 1453 N N . PRO A 1 187 ? 36.840 15.164 47.530 1.00 36.83 188 PRO A N 1
ATOM 1454 C CA . PRO A 1 187 ? 36.956 16.338 46.647 1.00 36.69 188 PRO A CA 1
ATOM 1455 C C . PRO A 1 187 ? 36.464 16.056 45.221 1.00 35.84 188 PRO A C 1
ATOM 1456 O O . PRO A 1 187 ? 36.731 15.007 44.644 1.00 37.08 188 PRO A O 1
ATOM 1460 N N . TYR A 1 188 ? 35.741 17.015 44.674 1.00 36.82 189 TYR A N 1
ATOM 1461 C CA . TYR A 1 188 ? 35.178 16.942 43.343 1.00 34.49 189 TYR A CA 1
ATOM 1462 C C . TYR A 1 188 ? 35.982 17.975 42.535 1.00 32.89 189 TYR A C 1
ATOM 1463 O O . TYR A 1 188 ? 35.940 19.180 42.816 1.00 31.01 189 TYR A O 1
ATOM 1472 N N . VAL A 1 189 ? 36.773 17.492 41.586 1.00 30.08 190 VAL A N 1
ATOM 1473 C CA . VAL A 1 189 ? 37.599 18.367 40.750 1.00 34.01 190 VAL A CA 1
ATOM 1474 C C . VAL A 1 189 ? 37.116 18.383 39.300 1.00 28.76 190 VAL A C 1
ATOM 1475 O O . VAL A 1 189 ? 36.816 17.341 38.719 1.00 32.30 190 VAL A O 1
ATOM 1479 N N . VAL A 1 190 ? 37.054 19.573 38.728 1.00 24.43 191 VAL A N 1
ATOM 1480 C CA . VAL A 1 190 ? 36.629 19.756 37.355 1.00 25.65 191 VAL A CA 1
ATOM 1481 C C . VAL A 1 190 ? 37.844 20.193 36.575 1.00 28.59 191 VAL A C 1
ATOM 1482 O O . VAL A 1 190 ? 38.615 21.026 37.049 1.00 32.22 191 VAL A O 1
ATOM 1486 N N . VAL A 1 191 ? 38.069 19.562 35.429 1.00 24.59 192 VAL A N 1
ATOM 1487 C CA . VAL A 1 191 ? 39.189 19.922 34.580 1.00 24.42 192 VAL A CA 1
ATOM 1488 C C . VAL A 1 191 ? 38.639 20.428 33.243 1.00 26.57 192 VAL A C 1
ATOM 1489 O O . VAL A 1 191 ? 37.983 19.685 32.509 1.00 22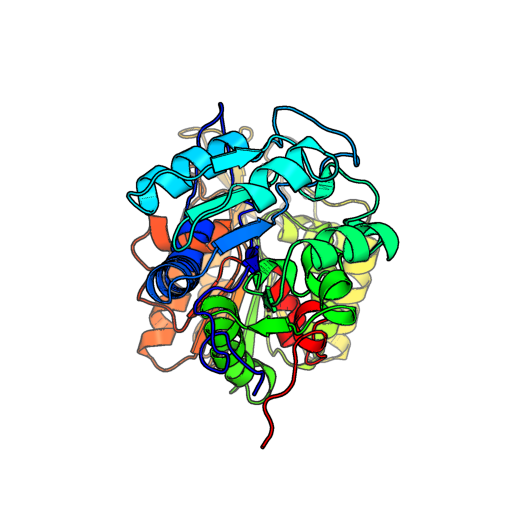.88 192 VAL A O 1
ATOM 1493 N N . LEU A 1 192 ? 38.878 21.703 32.955 1.00 24.81 193 LEU A N 1
ATOM 1494 C CA . LEU A 1 192 ? 38.420 22.334 31.716 1.00 25.88 193 LEU A CA 1
ATOM 1495 C C . LEU A 1 192 ? 39.602 22.703 30.795 1.00 26.46 193 LEU A C 1
ATOM 1496 O O . LEU A 1 192 ? 40.655 23.131 31.263 1.00 24.22 193 LEU A O 1
ATOM 1501 N N . GLY A 1 193 ? 39.426 22.522 29.490 1.00 26.02 194 GLY A N 1
ATOM 1502 C CA . GLY A 1 193 ? 40.473 22.846 28.535 1.00 18.34 194 GLY A CA 1
ATOM 1503 C C . GLY A 1 193 ? 39.819 23.160 27.217 1.00 24.30 194 GLY A C 1
ATOM 1504 O O . GLY A 1 193 ? 38.781 23.806 27.186 1.00 28.63 194 GLY A O 1
ATOM 1505 N N . GLY A 1 194 ? 40.423 22.739 26.118 1.00 27.03 195 GLY A N 1
ATOM 1506 C CA . GLY A 1 194 ? 39.810 22.997 24.826 1.00 25.98 195 GLY A CA 1
ATOM 1507 C C . GLY A 1 194 ? 39.895 24.414 24.326 1.00 26.20 195 GLY A C 1
ATOM 1508 O O . GLY A 1 194 ? 40.460 25.275 24.985 1.00 30.25 195 GLY A O 1
ATOM 1509 N N . ALA A 1 195 ? 39.318 24.640 23.150 1.00 31.13 196 ALA A N 1
ATOM 1510 C CA . ALA A 1 195 ? 39.329 25.928 22.464 1.00 34.31 196 ALA A CA 1
ATOM 1511 C C . ALA A 1 195 ? 37.993 26.625 22.462 1.00 42.88 196 ALA A C 1
ATOM 1512 O O . ALA A 1 195 ? 37.935 27.834 22.263 1.00 47.18 196 ALA A O 1
ATOM 1514 N N . LYS A 1 196 ? 36.921 25.852 22.604 1.00 46.73 197 LYS A N 1
ATOM 1515 C CA . LYS A 1 196 ? 35.555 26.374 22.626 1.00 55.19 197 LYS A CA 1
ATOM 1516 C C . LYS A 1 196 ? 35.333 27.102 23.976 1.00 58.74 197 LYS A C 1
ATOM 1517 O O . LYS A 1 196 ? 34.620 26.637 24.862 1.00 54.75 197 LYS A O 1
ATOM 1523 N N . VAL A 1 197 ? 35.980 28.254 24.102 1.00 63.37 198 VAL A N 1
ATOM 1524 C CA . VAL A 1 197 ? 35.938 29.112 25.276 1.00 60.70 198 VAL A CA 1
ATOM 1525 C C . VAL A 1 197 ? 34.549 29.723 25.519 1.00 61.18 198 VAL A C 1
ATOM 1526 O O . VAL A 1 197 ? 33.893 29.387 26.500 1.00 59.90 198 VAL A O 1
ATOM 1530 N N . SER A 1 198 ? 34.088 30.573 24.602 1.00 61.96 199 SER A N 1
ATOM 1531 C CA . SER A 1 198 ? 32.784 31.238 24.720 1.00 66.60 199 SER A CA 1
ATOM 1532 C C . SER A 1 198 ? 31.620 30.361 25.175 1.00 67.07 199 SER A C 1
ATOM 1533 O O . SER A 1 198 ? 30.667 30.857 25.769 1.00 71.22 199 SER A O 1
ATOM 1536 N N . ASP A 1 199 ? 31.692 29.066 24.896 1.00 65.25 200 ASP A N 1
ATOM 1537 C CA . ASP A 1 199 ? 30.622 28.158 25.269 1.00 62.76 200 ASP A CA 1
ATOM 1538 C C . ASP A 1 199 ? 30.747 27.588 26.680 1.00 60.42 200 ASP A C 1
ATOM 1539 O O . ASP A 1 199 ? 29.738 27.418 27.358 1.00 66.66 200 ASP A O 1
ATOM 1544 N N . LYS A 1 200 ? 31.979 27.326 27.130 1.00 58.34 201 LYS A N 1
ATOM 1545 C CA . LYS A 1 200 ? 32.259 26.731 28.459 1.00 53.54 201 LYS A CA 1
ATOM 1546 C C . LYS A 1 200 ? 32.404 27.664 29.677 1.00 48.54 201 LYS A C 1
ATOM 1547 O O . LYS A 1 200 ? 32.058 27.289 30.801 1.00 42.24 201 LYS A O 1
ATOM 1553 N N . ILE A 1 201 ? 32.965 28.848 29.464 1.00 46.63 202 ILE A N 1
ATOM 1554 C CA . ILE A 1 201 ? 33.201 29.796 30.556 1.00 48.19 202 ILE A CA 1
ATOM 1555 C C . ILE A 1 201 ? 31.980 30.063 31.440 1.00 45.08 202 ILE A C 1
ATOM 1556 O O . ILE A 1 201 ? 32.094 30.252 32.648 1.00 44.07 202 ILE A O 1
ATOM 1561 N N . GLY A 1 202 ? 30.807 29.976 30.837 1.00 49.97 203 GLY A N 1
ATOM 1562 C CA . GLY A 1 202 ? 29.586 30.233 31.565 1.00 51.03 203 GLY A CA 1
ATOM 1563 C C . GLY A 1 202 ? 29.217 29.172 32.575 1.00 52.09 203 GLY A C 1
ATOM 1564 O O . GLY A 1 202 ? 28.505 29.468 33.543 1.00 60.29 203 GLY A O 1
ATOM 1565 N N . VAL A 1 203 ? 29.681 27.943 32.376 1.00 44.02 204 VAL A N 1
ATOM 1566 C CA . VAL A 1 203 ? 29.326 26.891 33.317 1.00 46.27 204 VAL A CA 1
ATOM 1567 C C . VAL A 1 203 ? 30.111 27.033 34.608 1.00 41.87 204 VAL A C 1
ATOM 1568 O O . VAL A 1 203 ? 29.702 26.516 35.646 1.00 46.27 204 VAL A O 1
ATOM 1572 N N . ILE A 1 204 ? 31.204 27.786 34.560 1.00 38.05 205 ILE A N 1
ATOM 1573 C CA . ILE A 1 204 ? 32.038 27.952 35.737 1.00 38.34 205 ILE A CA 1
ATOM 1574 C C . ILE A 1 204 ? 31.285 28.559 36.918 1.00 36.65 205 ILE A C 1
ATOM 1575 O O . ILE A 1 204 ? 31.360 28.034 38.023 1.00 30.80 205 ILE A O 1
ATOM 1580 N N . THR A 1 205 ? 30.496 29.600 36.672 1.00 35.13 206 THR A N 1
ATOM 1581 C CA . THR A 1 205 ? 29.739 30.236 37.742 1.00 37.82 206 THR A CA 1
ATOM 1582 C C . THR A 1 205 ? 28.841 29.226 38.509 1.00 37.17 206 THR A C 1
ATOM 1583 O O . THR A 1 205 ? 28.724 29.289 39.741 1.00 35.16 206 THR A O 1
ATOM 1587 N N . ASN A 1 206 ? 28.284 28.253 37.784 1.00 43.15 207 ASN A N 1
ATOM 1588 C CA . ASN A 1 206 ? 27.412 27.224 38.366 1.00 41.23 207 ASN A CA 1
ATOM 1589 C C . ASN A 1 206 ? 28.251 26.059 38.943 1.00 42.72 207 ASN A C 1
ATOM 1590 O O . ASN A 1 206 ? 27.997 25.579 40.054 1.00 37.48 207 ASN A O 1
ATOM 1595 N N . LEU A 1 207 ? 29.263 25.619 38.199 1.00 40.21 208 LEU A N 1
ATOM 1596 C CA . LEU A 1 207 ? 30.123 24.535 38.654 1.00 40.84 208 LEU A CA 1
ATOM 1597 C C . LEU A 1 207 ? 30.745 24.919 39.978 1.00 44.37 208 LEU A C 1
ATOM 1598 O O . LEU A 1 207 ? 30.960 24.069 40.838 1.00 43.12 208 LEU A O 1
ATOM 1603 N N . MET A 1 208 ? 31.003 26.215 40.139 1.00 49.97 209 MET A N 1
ATOM 1604 C CA . MET A 1 208 ? 31.609 26.789 41.344 1.00 52.38 209 MET A CA 1
ATOM 1605 C C . MET A 1 208 ? 30.806 26.506 42.605 1.00 55.98 209 MET A C 1
ATOM 1606 O O . MET A 1 208 ? 31.326 26.616 43.716 1.00 57.72 209 MET A O 1
ATOM 1611 N N . GLU A 1 209 ? 29.537 26.150 42.428 1.00 58.64 210 GLU A N 1
ATOM 1612 C CA . GLU A 1 209 ? 28.649 25.850 43.549 1.00 58.38 210 GLU A CA 1
ATOM 1613 C C . GLU A 1 209 ? 28.898 24.473 44.188 1.00 52.91 210 GLU A C 1
ATOM 1614 O O . GLU A 1 209 ? 28.736 24.312 45.398 1.00 52.32 210 GLU A O 1
ATOM 1620 N N . LYS A 1 210 ? 29.309 23.492 43.389 1.00 46.05 211 LYS A N 1
ATOM 1621 C CA . LYS A 1 210 ? 29.530 22.151 43.913 1.00 46.10 211 LYS A CA 1
ATOM 1622 C C . LYS A 1 210 ? 30.944 21.573 43.834 1.00 48.02 211 LYS A C 1
ATOM 1623 O O . LYS A 1 210 ? 31.230 20.574 44.491 1.00 52.89 211 LYS A O 1
ATOM 1629 N N . ALA A 1 211 ? 31.824 22.181 43.039 1.00 42.87 212 ALA A N 1
ATOM 1630 C CA . ALA A 1 211 ? 33.185 21.673 42.897 1.00 36.82 212 ALA A CA 1
ATOM 1631 C C . ALA A 1 211 ? 34.155 22.270 43.896 1.00 32.36 212 ALA A C 1
ATOM 1632 O O . ALA A 1 211 ? 34.006 23.416 44.316 1.00 30.96 212 ALA A O 1
ATOM 1634 N N . ASP A 1 212 ? 35.191 21.500 44.216 1.00 32.53 213 ASP A N 1
ATOM 1635 C CA . ASP A 1 212 ? 36.206 21.930 45.161 1.00 31.44 213 ASP A CA 1
ATOM 1636 C C . ASP A 1 212 ? 37.354 22.657 44.489 1.00 31.43 213 ASP A C 1
ATOM 1637 O O . ASP A 1 212 ? 37.771 23.719 44.950 1.00 35.16 213 ASP A O 1
ATOM 1642 N N . ARG A 1 213 ? 37.823 22.128 43.364 1.00 34.44 214 ARG A N 1
ATOM 1643 C CA . ARG A 1 213 ? 38.916 22.754 42.615 1.00 30.08 214 ARG A CA 1
ATOM 1644 C C . ARG A 1 213 ? 38.572 22.730 41.134 1.00 29.79 214 ARG A C 1
ATOM 1645 O O . ARG A 1 213 ? 37.914 21.806 40.664 1.00 27.10 214 ARG A O 1
ATOM 1653 N N . ILE A 1 214 ? 39.008 23.745 40.407 1.00 25.24 215 ILE A N 1
ATOM 1654 C CA . ILE A 1 214 ? 38.775 23.830 38.973 1.00 27.90 215 ILE A CA 1
ATOM 1655 C C . ILE A 1 214 ? 40.106 24.085 38.250 1.00 31.31 215 ILE A C 1
ATOM 1656 O O . ILE A 1 214 ? 40.705 25.149 38.394 1.00 28.97 215 ILE A O 1
ATOM 1661 N N . LEU A 1 215 ? 40.581 23.097 37.498 1.00 30.07 216 LEU A N 1
ATOM 1662 C CA . LEU A 1 215 ? 41.833 23.249 36.761 1.00 25.64 216 LEU A CA 1
ATOM 1663 C C . LEU A 1 215 ? 41.505 23.701 35.344 1.00 30.31 216 LEU A C 1
ATOM 1664 O O . LEU A 1 215 ? 40.605 23.145 34.706 1.00 33.02 216 LEU A O 1
ATOM 1669 N N . ILE A 1 216 ? 42.207 24.723 34.861 1.00 27.97 217 ILE A N 1
ATOM 1670 C CA . ILE A 1 216 ? 41.974 25.256 33.527 1.00 24.42 217 ILE A CA 1
ATOM 1671 C C . ILE A 1 216 ? 43.218 25.120 32.659 1.00 31.33 217 ILE A C 1
ATOM 1672 O O . ILE A 1 216 ? 44.326 25.419 33.100 1.00 35.53 217 ILE A O 1
ATOM 1677 N N . GLY A 1 217 ? 43.028 24.581 31.458 1.00 32.51 218 GLY A N 1
ATOM 1678 C CA . GLY A 1 217 ? 44.120 24.374 30.525 1.00 27.14 218 GLY A CA 1
ATOM 1679 C C . GLY A 1 217 ? 43.639 24.681 29.127 1.00 27.68 218 GLY A C 1
ATOM 1680 O O . GLY A 1 217 ? 42.751 25.527 28.949 1.00 27.67 218 GLY A O 1
ATOM 1681 N N . GLY A 1 218 ? 44.211 24.006 28.131 1.00 27.71 219 GLY A N 1
ATOM 1682 C CA . GLY A 1 218 ? 43.801 24.249 26.759 1.00 30.26 219 GLY A CA 1
ATOM 1683 C C . GLY A 1 218 ? 43.972 25.706 26.384 1.00 31.34 219 GLY A C 1
ATOM 1684 O O . GLY A 1 218 ? 44.830 26.391 26.932 1.00 36.18 219 GLY A O 1
ATOM 1685 N N . ALA A 1 219 ? 43.162 26.201 25.460 1.00 28.68 220 ALA A N 1
ATOM 1686 C CA . ALA A 1 219 ? 43.277 27.597 25.056 1.00 31.50 220 ALA A CA 1
ATOM 1687 C C . ALA A 1 219 ? 42.571 28.476 26.073 1.00 35.36 220 ALA A C 1
ATOM 1688 O O . ALA A 1 219 ? 42.751 29.685 26.099 1.00 40.11 220 ALA A O 1
ATOM 1690 N N . MET A 1 220 ? 41.709 27.868 26.868 1.00 36.55 221 MET A N 1
ATOM 1691 C CA . MET A 1 220 ? 40.953 28.596 27.859 1.00 36.89 221 MET A CA 1
ATOM 1692 C C . MET A 1 220 ? 41.857 29.275 28.888 1.00 33.31 221 MET A C 1
ATOM 1693 O O . MET A 1 220 ? 41.525 30.355 29.396 1.00 32.41 221 MET A O 1
ATOM 1698 N N . MET A 1 221 ? 42.990 28.653 29.196 1.00 33.42 222 MET A N 1
ATOM 1699 C CA . MET A 1 221 ? 43.923 29.220 30.175 1.00 39.49 222 MET A CA 1
ATOM 1700 C C . MET A 1 221 ? 44.303 30.676 29.888 1.00 42.83 222 MET A C 1
ATOM 1701 O O . MET A 1 221 ? 44.411 31.470 30.821 1.00 50.06 222 MET A O 1
ATOM 1706 N N . PHE A 1 222 ? 44.387 31.045 28.606 1.00 43.65 223 PHE A N 1
ATOM 1707 C CA . PHE A 1 222 ? 44.790 32.395 28.186 1.00 43.40 223 PHE A CA 1
ATOM 1708 C C . PHE A 1 222 ? 43.778 33.532 28.379 1.00 42.52 223 PHE A C 1
ATOM 1709 O O . PHE A 1 222 ? 44.165 34.692 28.504 1.00 40.59 223 PHE A O 1
ATOM 1717 N N . THR A 1 223 ? 42.487 33.221 28.385 1.00 43.05 224 THR A N 1
ATOM 1718 C CA . THR A 1 223 ? 41.485 34.253 28.622 1.00 41.58 224 THR A CA 1
ATOM 1719 C C . THR A 1 223 ? 41.510 34.581 30.125 1.00 45.87 224 THR A C 1
ATOM 1720 O O . THR A 1 223 ? 41.309 35.726 30.528 1.00 47.23 224 THR A O 1
ATOM 1724 N N . PHE A 1 224 ? 41.797 33.570 30.940 1.00 44.01 225 PHE A N 1
ATOM 1725 C CA . PHE A 1 224 ? 41.894 33.734 32.386 1.00 46.23 225 PHE A CA 1
ATOM 1726 C C . PHE A 1 224 ? 43.223 34.382 32.746 1.00 48.11 225 PHE A C 1
ATOM 1727 O O . PHE A 1 224 ? 43.278 35.314 33.556 1.00 48.61 225 PHE A O 1
ATOM 1735 N N . LEU A 1 225 ? 44.287 33.895 32.116 1.00 48.78 226 LEU A N 1
ATOM 1736 C CA . LEU A 1 225 ? 45.642 34.397 32.337 1.00 48.23 226 LEU A CA 1
ATOM 1737 C C . LEU A 1 225 ? 45.766 35.876 31.948 1.00 46.06 226 LEU A C 1
ATOM 1738 O O . LEU A 1 225 ? 46.303 36.673 32.714 1.00 42.41 226 LEU A O 1
ATOM 1743 N N . LYS A 1 226 ? 45.229 36.239 30.787 1.00 45.94 227 LYS A N 1
ATOM 1744 C CA . LYS A 1 226 ? 45.256 37.620 30.323 1.00 50.72 227 LYS A CA 1
ATOM 1745 C C . LYS A 1 226 ? 44.439 38.467 31.302 1.00 55.12 227 LYS A C 1
ATOM 1746 O O . LYS A 1 226 ? 44.819 39.594 31.619 1.00 62.37 227 LYS A O 1
ATOM 1752 N N . ALA A 1 227 ? 43.316 37.933 31.778 1.00 53.41 228 ALA A N 1
ATOM 1753 C CA . ALA A 1 227 ? 42.478 38.655 32.730 1.00 47.77 228 ALA A CA 1
ATOM 1754 C C . ALA A 1 227 ? 43.272 39.027 33.991 1.00 46.40 228 ALA A C 1
ATOM 1755 O O . ALA A 1 227 ? 42.959 40.014 34.650 1.00 49.30 228 ALA A O 1
ATOM 1757 N N . LEU A 1 228 ? 44.294 38.230 34.306 1.00 43.92 229 LEU A N 1
ATOM 1758 C CA . LEU A 1 228 ? 45.184 38.463 35.444 1.00 46.17 229 LEU A CA 1
ATOM 1759 C C . LEU A 1 228 ? 46.407 39.346 35.094 1.00 50.11 229 LEU A C 1
ATOM 1760 O O . LEU A 1 228 ? 47.380 39.400 35.853 1.00 53.11 229 LEU A O 1
ATOM 1765 N N . GLY A 1 229 ? 46.363 40.024 33.948 1.00 53.57 230 GLY A N 1
ATOM 1766 C CA . GLY A 1 229 ? 47.472 40.866 33.523 1.00 55.68 230 GLY A CA 1
ATOM 1767 C C . GLY A 1 229 ? 48.387 40.235 32.475 1.00 61.69 230 GLY A C 1
ATOM 1768 O O . GLY A 1 229 ? 48.494 40.733 31.348 1.00 67.81 230 GLY A O 1
ATOM 1769 N N . LYS A 1 230 ? 49.027 39.131 32.859 1.00 60.36 231 LYS A N 1
ATOM 1770 C CA . LYS A 1 230 ? 49.978 38.355 32.046 1.00 56.02 231 LYS A CA 1
ATOM 1771 C C . LYS A 1 230 ? 50.036 38.537 30.523 1.00 59.16 231 LYS A C 1
ATOM 1772 O O . LYS A 1 230 ? 49.013 38.680 29.840 1.00 57.89 231 LYS A O 1
ATOM 1778 N N . GLU A 1 231 ? 51.264 38.516 30.008 1.00 65.43 232 GLU A N 1
ATOM 1779 C CA . GLU A 1 231 ? 51.543 38.648 28.581 1.00 68.01 232 GLU A CA 1
ATOM 1780 C C . GLU A 1 231 ? 51.257 37.292 27.967 1.00 64.65 232 GLU A C 1
ATOM 1781 O O . GLU A 1 231 ? 52.010 36.337 28.165 1.00 61.11 232 GLU A O 1
ATOM 1787 N N . VAL A 1 232 ? 50.140 37.182 27.273 1.00 64.90 233 VAL A N 1
ATOM 1788 C CA . VAL A 1 232 ? 49.814 35.909 26.650 1.00 69.16 233 VAL A CA 1
ATOM 1789 C C . VAL A 1 232 ? 50.575 35.762 25.334 1.00 68.43 233 VAL A C 1
ATOM 1790 O O . VAL A 1 232 ? 50.868 34.649 24.890 1.00 67.47 233 VAL A O 1
ATOM 1794 N N . GLY A 1 233 ? 50.906 36.895 24.724 1.00 65.43 234 GLY A N 1
ATOM 1795 C CA . GLY A 1 233 ? 51.633 36.869 23.473 1.00 62.08 234 GLY A CA 1
ATOM 1796 C C . GLY A 1 233 ? 50.729 36.658 22.279 1.00 63.96 234 GLY A C 1
ATOM 1797 O O . GLY A 1 233 ? 49.753 37.389 22.083 1.00 59.91 234 GLY A O 1
ATOM 1798 N N . SER A 1 234 ? 51.050 35.645 21.480 1.00 66.45 235 SER A N 1
ATOM 1799 C CA . SER A 1 234 ? 50.286 35.334 20.279 1.00 68.11 235 SER A CA 1
ATOM 1800 C C . SER A 1 234 ? 49.095 34.391 20.523 1.00 70.73 235 SER A C 1
ATOM 1801 O O . SER A 1 234 ? 48.218 34.250 19.665 1.00 74.54 235 SER A O 1
ATOM 1804 N N . SER A 1 235 ? 49.042 33.807 21.717 1.00 69.44 236 SER A N 1
ATOM 1805 C CA . SER A 1 235 ? 47.997 32.860 22.111 1.00 62.86 236 SER A CA 1
ATOM 1806 C C . SER A 1 235 ? 46.550 33.274 21.881 1.00 62.88 236 SER A C 1
ATOM 1807 O O . SER A 1 235 ? 46.214 34.456 21.909 1.00 66.01 236 SER A O 1
ATOM 1810 N N . ARG A 1 236 ? 45.699 32.273 21.676 1.00 65.16 237 ARG A N 1
ATOM 1811 C CA . ARG A 1 236 ? 44.275 32.476 21.440 1.00 66.02 237 ARG A CA 1
ATOM 1812 C C . ARG A 1 236 ? 43.547 32.916 22.716 1.00 65.24 237 ARG A C 1
ATOM 1813 O O . ARG A 1 236 ? 43.502 32.176 23.699 1.00 64.53 237 ARG A O 1
ATOM 1821 N N . VAL A 1 237 ? 42.983 34.122 22.694 1.00 67.96 238 VAL A N 1
ATOM 1822 C CA . VAL A 1 237 ? 42.235 34.673 23.834 1.00 68.69 238 VAL A CA 1
ATOM 1823 C C . VAL A 1 237 ? 40.839 35.102 23.348 1.00 69.80 238 VAL A C 1
ATOM 1824 O O . VAL A 1 237 ? 40.691 35.595 22.227 1.00 74.25 238 VAL A O 1
ATOM 1828 N N . GLU A 1 238 ? 39.811 34.893 24.162 1.00 67.89 239 GLU A N 1
ATOM 1829 C CA . GLU A 1 238 ? 38.470 35.287 23.756 1.00 68.05 239 GLU A CA 1
ATOM 1830 C C . GLU A 1 238 ? 38.116 36.649 24.367 1.00 71.79 239 GLU A C 1
ATOM 1831 O O . GLU A 1 238 ? 37.487 36.743 25.431 1.00 70.89 239 GLU A O 1
ATOM 1837 N N . GLU A 1 239 ? 38.557 37.693 23.665 1.00 71.88 240 GLU A N 1
ATOM 1838 C CA . GLU A 1 239 ? 38.363 39.103 24.022 1.00 71.03 240 GLU A CA 1
ATOM 1839 C C . GLU A 1 239 ? 37.038 39.458 24.708 1.00 69.15 240 GLU A C 1
ATOM 1840 O O . GLU A 1 239 ? 37.035 40.098 25.760 1.00 73.04 240 GLU A O 1
ATOM 1846 N N . ASP A 1 240 ? 35.927 39.001 24.137 1.00 67.94 241 ASP A N 1
ATOM 1847 C CA . ASP A 1 240 ? 34.586 39.293 24.653 1.00 61.44 241 ASP A CA 1
ATOM 1848 C C . ASP A 1 240 ? 34.232 38.644 25.993 1.00 54.62 241 ASP A C 1
ATOM 1849 O O . ASP A 1 240 ? 33.169 38.924 26.537 1.00 52.97 241 ASP A O 1
ATOM 1854 N N . LYS A 1 241 ? 35.109 37.786 26.516 1.00 51.02 242 LYS A N 1
ATOM 1855 C CA . LYS A 1 241 ? 34.857 37.090 27.780 1.00 46.28 242 LYS A CA 1
ATOM 1856 C C . LYS A 1 241 ? 35.891 37.358 28.857 1.00 43.63 242 LYS A C 1
ATOM 1857 O O . LYS A 1 241 ? 35.847 36.742 29.924 1.00 39.99 242 LYS A O 1
ATOM 1863 N N . ILE A 1 242 ? 36.817 38.272 28.599 1.00 45.13 243 ILE A N 1
ATOM 1864 C CA . ILE A 1 242 ? 37.873 38.571 29.568 1.00 44.87 243 ILE A CA 1
ATOM 1865 C C . ILE A 1 242 ? 37.328 39.171 30.872 1.00 45.47 243 ILE A C 1
ATOM 1866 O O . ILE A 1 242 ? 37.729 38.788 31.977 1.00 41.29 243 ILE A O 1
ATOM 1871 N N . ASP A 1 243 ? 36.400 40.105 30.728 1.00 39.20 244 ASP A N 1
ATOM 1872 C CA . ASP A 1 243 ? 35.783 40.758 31.866 1.00 47.23 244 ASP A CA 1
ATOM 1873 C C . ASP A 1 243 ? 35.025 39.773 32.754 1.00 47.15 244 ASP A C 1
ATOM 1874 O O . ASP A 1 243 ? 35.028 39.921 33.983 1.00 50.11 244 ASP A O 1
ATOM 1879 N N . LEU A 1 244 ? 34.385 38.771 32.143 1.00 41.39 245 LEU A N 1
ATOM 1880 C CA . LEU A 1 244 ? 33.649 37.762 32.905 1.00 38.72 245 LEU A CA 1
ATOM 1881 C C . LEU A 1 244 ? 34.675 36.904 33.633 1.00 34.75 245 LEU A C 1
ATOM 1882 O O . LEU A 1 244 ? 34.523 36.606 34.816 1.00 36.02 245 LEU A O 1
ATOM 1887 N N . ALA A 1 245 ? 35.746 36.551 32.935 1.00 35.45 246 ALA A N 1
ATOM 1888 C CA . ALA A 1 245 ? 36.806 35.753 33.531 1.00 34.45 246 ALA A CA 1
ATOM 1889 C C . ALA A 1 245 ? 37.321 36.434 34.800 1.00 32.97 246 ALA A C 1
ATOM 1890 O O . ALA A 1 245 ? 37.566 35.785 35.816 1.00 36.30 246 ALA A O 1
ATOM 1892 N N . LYS A 1 246 ? 37.477 37.749 34.726 1.00 36.48 247 LYS A N 1
ATOM 1893 C CA . LYS A 1 246 ? 37.952 38.543 35.850 1.00 39.97 247 LYS A CA 1
ATOM 1894 C C . LYS A 1 246 ? 37.000 38.409 37.050 1.00 35.79 247 LYS A C 1
ATOM 1895 O O . LYS A 1 246 ? 37.455 38.211 38.174 1.00 34.36 247 LYS A O 1
ATOM 1901 N N . GLU A 1 247 ? 35.689 38.482 36.800 1.00 35.07 248 GLU A N 1
ATOM 1902 C CA . GLU A 1 247 ? 34.667 38.348 37.852 1.00 33.08 248 GLU A CA 1
ATOM 1903 C C . GLU A 1 247 ? 34.646 36.938 38.424 1.00 36.47 248 GLU A C 1
ATOM 1904 O O . GLU A 1 247 ? 34.381 36.744 39.613 1.00 37.76 248 GLU A O 1
ATOM 1910 N N . LEU A 1 248 ? 34.876 35.945 37.571 1.00 36.79 249 LEU A N 1
ATOM 1911 C CA . LEU A 1 248 ? 34.890 34.561 38.023 1.00 38.39 249 LEU A CA 1
ATOM 1912 C C . LEU A 1 248 ? 36.075 34.236 38.947 1.00 39.59 249 LEU A C 1
ATOM 1913 O O . LEU A 1 248 ? 35.886 33.562 39.962 1.00 35.41 249 LEU A O 1
ATOM 1918 N N . VAL A 1 249 ? 37.284 34.693 38.604 1.00 42.60 250 VAL A N 1
ATOM 1919 C CA . VAL A 1 249 ? 38.452 34.451 39.458 1.00 39.83 250 VAL A CA 1
ATOM 1920 C C . VAL A 1 249 ? 38.202 35.114 40.820 1.00 45.32 250 VAL A C 1
ATOM 1921 O O . VAL A 1 249 ? 38.424 34.500 41.860 1.00 47.64 250 VAL A O 1
ATOM 1925 N N . GLU A 1 250 ? 37.662 36.334 40.805 1.00 43.39 251 GLU A N 1
ATOM 1926 C CA . GLU A 1 250 ? 37.327 37.076 42.026 1.00 44.23 251 GLU A CA 1
ATOM 1927 C C . GLU A 1 250 ? 36.305 36.320 42.885 1.00 36.20 251 GLU A C 1
ATOM 1928 O O . GLU A 1 250 ? 36.516 36.100 44.074 1.00 39.02 251 GLU A O 1
ATOM 1934 N N . LYS A 1 251 ? 35.197 35.926 42.274 1.00 40.40 252 LYS A N 1
ATOM 1935 C CA . LYS A 1 251 ? 34.134 35.180 42.952 1.00 39.96 252 LYS A CA 1
ATOM 1936 C C . LYS A 1 251 ? 34.604 33.821 43.520 1.00 42.08 252 LYS A C 1
ATOM 1937 O O . LYS A 1 251 ? 34.159 33.397 44.595 1.00 39.07 252 LYS A O 1
ATOM 1943 N N . ALA A 1 252 ? 35.485 33.130 42.799 1.00 40.08 253 ALA A N 1
ATOM 1944 C CA . ALA A 1 252 ? 36.001 31.841 43.257 1.00 38.47 253 ALA A CA 1
ATOM 1945 C C . ALA A 1 252 ? 36.649 32.000 44.629 1.00 41.32 253 ALA A C 1
ATOM 1946 O O . ALA A 1 252 ? 36.409 31.190 45.525 1.00 40.12 253 ALA A O 1
ATOM 1948 N N . LYS A 1 253 ? 37.465 33.043 44.786 1.00 45.71 254 LYS A N 1
ATOM 1949 C CA . LYS A 1 253 ? 38.140 33.332 46.061 1.00 54.61 254 LYS A CA 1
ATOM 1950 C C . LYS A 1 253 ? 37.145 33.542 47.203 1.00 55.29 254 LYS A C 1
ATOM 1951 O O . LYS A 1 253 ? 37.220 32.858 48.231 1.00 55.32 254 LYS A O 1
ATOM 1957 N N . GLU A 1 254 ? 36.207 34.470 47.007 1.00 56.24 255 GLU A N 1
ATOM 1958 C CA . GLU A 1 254 ? 35.171 34.759 48.001 1.00 57.35 255 GLU A CA 1
ATOM 1959 C C . GLU A 1 254 ? 34.405 33.490 48.377 1.00 54.38 255 GLU A C 1
ATOM 1960 O O . GLU A 1 254 ? 33.920 33.372 49.495 1.00 61.15 255 GLU A O 1
ATOM 1966 N N . LYS A 1 255 ? 34.277 32.552 47.443 1.00 48.91 256 LYS A N 1
ATOM 1967 C CA . LYS A 1 255 ? 33.557 31.318 47.719 1.00 51.64 256 LYS A CA 1
ATOM 1968 C C . LYS A 1 255 ? 34.395 30.108 48.184 1.00 49.52 256 LYS A C 1
ATOM 1969 O O . LYS A 1 255 ? 33.856 29.011 48.373 1.00 56.31 256 LYS A O 1
ATOM 1975 N N . GLY A 1 256 ? 35.688 30.312 48.423 1.00 44.46 257 GLY A N 1
ATOM 1976 C CA . GLY A 1 256 ? 36.534 29.216 48.870 1.00 41.62 257 GLY A CA 1
ATOM 1977 C C . GLY A 1 256 ? 36.752 28.111 47.841 1.00 45.82 257 GLY A C 1
ATOM 1978 O O . GLY A 1 256 ? 37.057 26.975 48.221 1.00 46.35 257 GLY A O 1
ATOM 1979 N N . VAL A 1 257 ? 36.577 28.426 46.552 1.00 43.55 258 VAL A N 1
ATOM 1980 C CA . VAL A 1 257 ? 36.774 27.460 45.455 1.00 40.63 258 VAL A CA 1
ATOM 1981 C C . VAL A 1 257 ? 38.118 27.776 44.829 1.00 40.58 258 VAL A C 1
ATOM 1982 O O . VAL A 1 257 ? 38.400 28.926 44.499 1.00 39.23 258 VAL A O 1
ATOM 1986 N N . GLU A 1 258 ? 38.928 26.748 44.627 1.00 39.22 259 GLU A N 1
ATOM 1987 C CA . GLU A 1 258 ? 40.245 26.929 44.058 1.00 34.16 259 GLU A CA 1
ATOM 1988 C C . GLU A 1 258 ? 40.286 26.750 42.538 1.00 34.98 259 GLU A C 1
ATOM 1989 O O . GLU A 1 258 ? 39.940 25.694 42.023 1.00 34.39 259 GLU A O 1
ATOM 1995 N N . ILE A 1 259 ? 40.698 27.788 41.827 1.00 32.26 260 ILE A N 1
ATOM 1996 C CA . ILE A 1 259 ? 40.808 27.728 40.375 1.00 38.82 260 ILE A CA 1
ATOM 1997 C C . ILE A 1 259 ? 42.309 27.663 40.081 1.00 45.54 260 ILE A C 1
ATOM 1998 O O . ILE A 1 259 ? 43.046 28.625 40.329 1.00 47.78 260 ILE A O 1
ATOM 2003 N N . VAL A 1 260 ? 42.767 26.504 39.609 1.00 43.35 261 VAL A N 1
ATOM 2004 C CA . VAL A 1 260 ? 44.176 26.314 39.312 1.00 34.80 261 VAL A CA 1
ATOM 2005 C C . VAL A 1 260 ? 44.506 26.636 37.858 1.00 39.57 261 VAL A C 1
ATOM 2006 O O . VAL A 1 260 ? 43.994 26.008 36.934 1.00 36.03 261 VAL A O 1
ATOM 2010 N N . LEU A 1 261 ? 45.341 27.649 37.663 1.00 40.22 262 LEU A N 1
ATOM 2011 C CA . LEU A 1 261 ? 45.764 28.045 36.327 1.00 43.25 262 LEU A CA 1
ATOM 2012 C C . LEU A 1 261 ? 47.192 27.534 36.093 1.00 49.56 262 LEU A C 1
ATOM 2013 O O . LEU A 1 261 ? 47.912 27.209 37.053 1.00 45.10 262 LEU A O 1
ATOM 2018 N N . PRO A 1 262 ? 47.603 27.396 34.816 1.00 57.18 263 PRO A N 1
ATOM 2019 C CA . PRO A 1 262 ? 48.959 26.913 34.530 1.00 60.34 263 PRO A CA 1
ATOM 2020 C C . PRO A 1 262 ? 50.047 27.925 34.955 1.00 58.77 263 PRO A C 1
ATOM 2021 O O . PRO A 1 262 ? 49.792 29.137 35.034 1.00 49.06 263 PRO A O 1
ATOM 2025 N N . VAL A 1 263 ? 51.249 27.417 35.233 1.00 59.57 264 VAL A N 1
ATOM 2026 C CA . VAL A 1 263 ? 52.385 28.264 35.605 1.00 57.08 264 VAL A CA 1
ATOM 2027 C C . VAL A 1 263 ? 53.355 28.401 34.427 1.00 59.12 264 VAL A C 1
ATOM 2028 O O . VAL A 1 263 ? 53.938 29.472 34.222 1.00 65.36 264 VAL A O 1
ATOM 2032 N N . ASP A 1 264 ? 53.492 27.325 33.646 1.00 58.61 265 ASP A N 1
ATOM 2033 C CA . ASP A 1 264 ? 54.352 27.297 32.452 1.00 57.36 265 ASP A CA 1
ATOM 2034 C C . ASP A 1 264 ? 53.605 26.767 31.233 1.00 58.17 265 ASP A C 1
ATOM 2035 O O . ASP A 1 264 ? 52.608 26.056 31.365 1.00 62.95 265 ASP A O 1
ATOM 2040 N N . ALA A 1 265 ? 54.120 27.073 30.052 1.00 56.06 266 ALA A N 1
ATOM 2041 C CA . ALA A 1 265 ? 53.503 26.655 28.809 1.00 54.28 266 ALA A CA 1
ATOM 2042 C C . ALA A 1 265 ? 54.552 26.242 27.765 1.00 59.04 266 ALA A C 1
ATOM 2043 O O . ALA A 1 265 ? 55.684 26.724 27.786 1.00 59.58 266 ALA A O 1
ATOM 2045 N N . VAL A 1 266 ? 54.187 25.303 26.896 1.00 55.53 267 VAL A N 1
ATOM 2046 C CA . VAL A 1 266 ? 55.060 24.862 25.817 1.00 46.21 267 VAL A CA 1
ATOM 2047 C C . VAL A 1 266 ? 54.628 25.775 24.700 1.00 43.32 267 VAL A C 1
ATOM 2048 O O . VAL A 1 266 ? 53.459 25.807 24.351 1.00 43.49 267 VAL A O 1
ATOM 2052 N N . ILE A 1 267 ? 55.533 26.603 24.214 1.00 49.20 268 ILE A N 1
ATOM 2053 C CA . ILE A 1 267 ? 55.166 27.517 23.150 1.00 52.19 268 ILE A CA 1
ATOM 2054 C C . ILE A 1 267 ? 55.923 27.212 21.871 1.00 50.01 268 ILE A C 1
ATOM 2055 O O . ILE A 1 267 ? 56.899 26.466 21.869 1.00 51.22 268 ILE A O 1
ATOM 2060 N N . ALA A 1 268 ? 55.464 27.788 20.779 1.00 43.67 269 ALA A N 1
ATOM 2061 C CA . ALA A 1 268 ? 56.095 27.561 19.502 1.00 53.20 269 ALA A CA 1
ATOM 2062 C C . ALA A 1 268 ? 55.536 28.630 18.606 1.00 57.43 269 ALA A C 1
ATOM 2063 O O . ALA A 1 268 ? 54.420 29.094 18.818 1.00 61.89 269 ALA A O 1
ATOM 2065 N N . GLN A 1 269 ? 56.329 29.073 17.644 1.00 62.17 270 GLN A N 1
ATOM 2066 C CA . GLN A 1 269 ? 55.866 30.116 16.752 1.00 66.15 270 GLN A CA 1
ATOM 2067 C C . GLN A 1 269 ? 54.842 29.562 15.773 1.00 66.67 270 GLN A C 1
ATOM 2068 O O . GLN A 1 269 ? 53.888 30.250 15.420 1.00 65.74 270 GLN A O 1
ATOM 2074 N N . LYS A 1 270 ? 55.024 28.307 15.371 1.00 71.59 271 LYS A N 1
ATOM 2075 C CA . LYS A 1 270 ? 54.118 27.656 14.426 1.00 75.89 271 LYS A CA 1
ATOM 2076 C C . LYS A 1 270 ? 53.365 26.500 15.053 1.00 75.91 271 LYS A C 1
ATOM 2077 O O . LYS A 1 270 ? 53.843 25.867 15.999 1.00 77.77 271 LYS A O 1
ATOM 2083 N N . ILE A 1 271 ? 52.210 26.194 14.475 1.00 75.27 272 ILE A N 1
ATOM 2084 C CA . ILE A 1 271 ? 51.375 25.102 14.942 1.00 75.13 272 ILE A CA 1
ATOM 2085 C C . ILE A 1 271 ? 51.405 23.942 13.918 1.00 73.05 272 ILE A C 1
ATOM 2086 O O . ILE A 1 271 ? 50.452 23.691 13.170 1.00 73.02 272 ILE A O 1
ATOM 2091 N N . GLU A 1 272 ? 52.562 23.291 13.850 1.00 69.86 273 GLU A N 1
ATOM 2092 C CA . GLU A 1 272 ? 52.785 22.155 12.963 1.00 64.91 273 GLU A CA 1
ATOM 2093 C C . GLU A 1 272 ? 53.752 21.240 13.693 1.00 59.92 273 GLU A C 1
ATOM 2094 O O . GLU A 1 272 ? 54.437 21.670 14.623 1.00 57.06 273 GLU A O 1
ATOM 2100 N N . PRO A 1 273 ? 53.791 19.958 13.316 1.00 58.16 274 PRO A N 1
ATOM 2101 C CA . PRO A 1 273 ? 54.686 18.992 13.967 1.00 60.35 274 PRO A CA 1
ATOM 2102 C C . PRO A 1 273 ? 56.200 19.190 13.763 1.00 65.92 274 PRO A C 1
ATOM 2103 O O . PRO A 1 273 ? 56.636 19.889 12.839 1.00 66.67 274 PRO A O 1
ATOM 2107 N N . GLY A 1 274 ? 56.980 18.630 14.690 1.00 68.49 275 GLY A N 1
ATOM 2108 C CA . GLY A 1 274 ? 58.436 18.691 14.636 1.00 66.26 275 GLY A CA 1
ATOM 2109 C C . GLY A 1 274 ? 59.194 19.992 14.880 1.00 67.44 275 GLY A C 1
ATOM 2110 O O . GLY A 1 274 ? 60.406 19.944 15.111 1.00 66.13 275 GLY A O 1
ATOM 2111 N N . VAL A 1 275 ? 58.522 21.143 14.803 1.00 65.88 276 VAL A N 1
ATOM 2112 C CA . VAL A 1 275 ? 59.181 22.437 15.002 1.00 59.91 276 VAL A CA 1
ATOM 2113 C C . VAL A 1 275 ? 59.790 22.612 16.395 1.00 63.29 276 VAL A C 1
ATOM 2114 O O . VAL A 1 275 ? 59.549 21.798 17.299 1.00 63.45 276 VAL A O 1
ATOM 2118 N N . GLU A 1 276 ? 60.575 23.679 16.557 1.00 61.59 277 GLU A N 1
ATOM 2119 C CA . GLU A 1 276 ? 61.241 23.977 17.827 1.00 60.46 277 GLU A CA 1
ATOM 2120 C C . GLU A 1 276 ? 60.288 24.555 18.877 1.00 56.50 277 GLU A C 1
ATOM 2121 O O . GLU A 1 276 ? 59.610 25.568 18.663 1.00 48.90 277 GLU A O 1
ATOM 2127 N N . LYS A 1 277 ? 60.240 23.892 20.016 1.00 59.44 278 LYS A N 1
ATOM 2128 C CA . LYS A 1 277 ? 59.379 24.333 21.084 1.00 64.01 278 LYS A CA 1
ATOM 2129 C C . LYS A 1 277 ? 60.272 24.709 22.255 1.00 69.07 278 LYS A C 1
ATOM 2130 O O . LYS A 1 277 ? 61.373 24.167 22.416 1.00 67.14 278 LYS A O 1
ATOM 2136 N N . LYS A 1 278 ? 59.808 25.671 23.043 1.00 73.12 279 LYS A N 1
ATOM 2137 C CA . LYS A 1 278 ? 60.529 26.163 24.209 1.00 71.50 279 LYS A CA 1
ATOM 2138 C C . LYS A 1 278 ? 59.529 26.314 25.360 1.00 67.48 279 LYS A C 1
ATOM 2139 O O . LYS A 1 278 ? 58.477 26.932 25.211 1.00 69.19 279 LYS A O 1
ATOM 2145 N N . VAL A 1 279 ? 59.809 25.656 26.473 1.00 66.40 280 VAL A N 1
ATOM 2146 C CA . VAL A 1 279 ? 58.940 25.743 27.637 1.00 69.17 280 VAL A CA 1
ATOM 2147 C C . VAL A 1 279 ? 59.241 27.051 28.364 1.00 73.45 280 VAL A C 1
ATOM 2148 O O . VAL A 1 279 ? 60.351 27.251 28.853 1.00 77.03 280 VAL A O 1
ATOM 2152 N N . VAL A 1 280 ? 58.263 27.946 28.413 1.00 77.50 281 VAL A N 1
ATOM 2153 C CA . VAL A 1 280 ? 58.432 29.233 29.088 1.00 81.80 281 VAL A CA 1
ATOM 2154 C C . VAL A 1 280 ? 57.485 29.347 30.294 1.00 87.62 281 VAL A C 1
ATOM 2155 O O . VAL A 1 280 ? 56.560 28.540 30.427 1.00 94.68 281 VAL A O 1
ATOM 2159 N N . ARG A 1 281 ? 57.756 30.286 31.204 1.00 85.90 282 ARG A N 1
ATOM 2160 C CA . ARG A 1 281 ? 56.898 30.505 32.374 1.00 77.89 282 ARG A CA 1
ATOM 2161 C C . ARG A 1 281 ? 55.996 31.706 32.106 1.00 79.59 282 ARG A C 1
ATOM 2162 O O . ARG A 1 281 ? 56.436 32.699 31.512 1.00 82.90 282 ARG A O 1
ATOM 2170 N N . ILE A 1 282 ? 54.747 31.636 32.561 1.00 78.65 283 ILE A N 1
ATOM 2171 C CA . ILE A 1 282 ? 53.796 32.714 32.308 1.00 76.88 283 ILE A CA 1
ATOM 2172 C C . ILE A 1 282 ? 54.141 34.007 33.013 1.00 78.67 283 ILE A C 1
ATOM 2173 O O . ILE A 1 282 ? 53.898 35.097 32.487 1.00 77.40 283 ILE A O 1
ATOM 2178 N N . ASP A 1 283 ? 54.718 33.875 34.201 1.00 81.39 284 ASP A N 1
ATOM 2179 C CA . ASP A 1 283 ? 55.126 35.024 35.003 1.00 85.13 284 ASP A CA 1
ATOM 2180 C C . ASP A 1 283 ? 56.185 35.805 34.219 1.00 86.52 284 ASP A C 1
ATOM 2181 O O . ASP A 1 283 ? 56.247 37.032 34.291 1.00 89.29 284 ASP A O 1
ATOM 2186 N N . ASP A 1 284 ? 56.966 35.065 33.429 1.00 85.84 285 ASP A N 1
ATOM 2187 C CA . ASP A 1 284 ? 58.042 35.597 32.587 1.00 81.86 285 ASP A CA 1
ATOM 2188 C C . ASP A 1 284 ? 57.471 36.142 31.278 1.00 76.75 285 ASP A C 1
ATOM 2189 O O . ASP A 1 284 ? 58.112 36.918 30.573 1.00 68.63 285 ASP A O 1
ATOM 2194 N N . GLY A 1 285 ? 56.263 35.701 30.956 1.00 76.89 286 GLY A N 1
ATOM 2195 C CA . GLY A 1 285 ? 55.593 36.180 29.771 1.00 80.83 286 GLY A CA 1
ATOM 2196 C C . GLY A 1 285 ? 55.883 35.421 28.501 1.00 82.85 286 GLY A C 1
ATOM 2197 O O . GLY A 1 285 ? 56.994 34.932 28.267 1.00 84.20 286 GLY A O 1
ATOM 2198 N N . ILE A 1 286 ? 54.839 35.292 27.694 1.00 83.18 287 ILE A N 1
ATOM 2199 C CA . ILE A 1 286 ? 54.938 34.627 26.414 1.00 80.80 287 ILE A CA 1
ATOM 2200 C C . ILE A 1 286 ? 55.152 35.750 25.420 1.00 77.86 287 ILE A C 1
ATOM 2201 O O . ILE A 1 286 ? 54.303 36.640 25.261 1.00 66.62 287 ILE A O 1
ATOM 2206 N N . PRO A 1 287 ? 56.331 35.763 24.792 1.00 80.23 288 PRO A N 1
ATOM 2207 C CA . PRO A 1 287 ? 56.720 36.767 23.802 1.00 80.52 288 PRO A CA 1
ATOM 2208 C C . PRO A 1 287 ? 55.816 36.736 22.574 1.00 80.74 288 PRO A C 1
ATOM 2209 O O . PRO A 1 287 ? 55.563 35.665 22.013 1.00 80.74 288 PRO A O 1
ATOM 2213 N N . GLU A 1 288 ? 55.318 37.901 22.167 1.00 80.55 289 GLU A N 1
ATOM 2214 C CA . GLU A 1 288 ? 54.471 37.985 20.983 1.00 85.52 289 GLU A CA 1
ATOM 2215 C C . GLU A 1 288 ? 55.272 37.313 19.864 1.00 90.28 289 GLU A C 1
ATOM 2216 O O . GLU A 1 288 ? 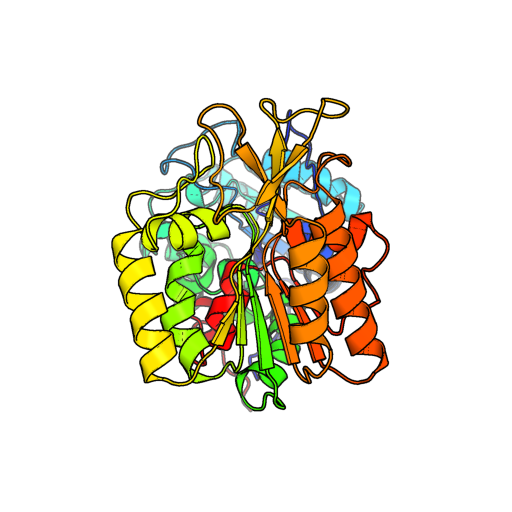56.312 37.820 19.444 1.00 94.18 289 GLU A O 1
ATOM 2222 N N . GLY A 1 289 ? 54.797 36.163 19.405 1.00 90.86 290 GLY A N 1
ATOM 2223 C CA . GLY A 1 289 ? 55.499 35.433 18.369 1.00 86.83 290 GLY A CA 1
ATOM 2224 C C . GLY A 1 289 ? 55.398 33.959 18.687 1.00 83.86 290 GLY A C 1
ATOM 2225 O O . GLY A 1 289 ? 55.254 33.127 17.796 1.00 87.03 290 GLY A O 1
ATOM 2226 N N . TRP A 1 290 ? 55.494 33.629 19.965 1.00 79.39 291 TRP A N 1
ATOM 2227 C CA . TRP A 1 290 ? 55.375 32.250 20.390 1.00 81.38 291 TRP A CA 1
ATOM 2228 C C . TRP A 1 290 ? 53.961 32.102 20.975 1.00 81.86 291 TRP A C 1
ATOM 2229 O O . TRP A 1 290 ? 53.461 33.022 21.627 1.00 85.17 291 TRP A O 1
ATOM 2240 N N . MET A 1 291 ? 53.274 31.008 20.642 1.00 76.90 292 MET A N 1
ATOM 2241 C CA . MET A 1 291 ? 51.915 30.758 21.142 1.00 65.11 292 MET A CA 1
ATOM 2242 C C . MET A 1 291 ? 51.963 29.620 22.135 1.00 61.19 292 MET A C 1
ATOM 2243 O O . MET A 1 291 ? 52.765 28.690 21.979 1.00 58.95 292 MET A O 1
ATOM 2248 N N . GLY A 1 292 ? 51.117 29.701 23.158 1.00 57.62 293 GLY A N 1
ATOM 2249 C CA . GLY A 1 292 ? 51.030 28.634 24.142 1.00 54.81 293 GLY A CA 1
ATOM 2250 C C . GLY A 1 292 ? 50.218 27.560 23.437 1.00 52.11 293 GLY A C 1
ATOM 2251 O O . GLY A 1 292 ? 49.139 27.844 22.887 1.00 47.68 293 GLY A O 1
ATOM 2252 N N . LEU A 1 293 ? 50.754 26.348 23.395 1.00 48.75 294 LEU A N 1
ATOM 2253 C CA . LEU A 1 293 ? 50.085 25.262 22.703 1.00 44.03 294 LEU A CA 1
ATOM 2254 C C . LEU A 1 293 ? 49.915 23.975 23.536 1.00 42.62 294 LEU A C 1
ATOM 2255 O O . LEU A 1 293 ? 49.348 22.991 23.058 1.00 47.43 294 LEU A O 1
ATOM 2260 N N . ASP A 1 294 ? 50.422 23.971 24.764 1.00 36.19 295 ASP A N 1
ATOM 2261 C CA . ASP A 1 294 ? 50.278 22.824 25.653 1.00 34.23 295 ASP A CA 1
ATOM 2262 C C . ASP A 1 294 ? 50.758 23.268 27.019 1.00 35.71 295 ASP A C 1
ATOM 2263 O O . ASP A 1 294 ? 51.536 24.205 27.127 1.00 45.79 295 ASP A O 1
ATOM 2268 N N . ILE A 1 295 ? 50.227 22.679 28.072 1.00 34.50 296 ILE A N 1
ATOM 2269 C CA . ILE A 1 295 ? 50.673 23.055 29.395 1.00 34.20 296 ILE A CA 1
ATOM 2270 C C . ILE A 1 295 ? 52.079 22.497 29.564 1.00 41.38 296 ILE A C 1
ATOM 2271 O O . ILE A 1 295 ? 52.409 21.439 29.012 1.00 42.91 296 ILE A O 1
ATOM 2276 N N . GLY A 1 296 ? 52.916 23.211 30.307 1.00 39.72 297 GLY A N 1
ATOM 2277 C CA . GLY A 1 296 ? 54.276 22.755 30.489 1.00 37.30 297 GLY A CA 1
ATOM 2278 C C . GLY A 1 296 ? 54.450 21.695 31.551 1.00 40.19 297 GLY A C 1
ATOM 2279 O O . GLY A 1 296 ? 53.504 21.381 32.288 1.00 41.34 297 GLY A O 1
ATOM 2280 N N . PRO A 1 297 ? 55.688 21.174 31.694 1.00 41.72 298 PRO A N 1
ATOM 2281 C CA . PRO A 1 297 ? 56.084 20.141 32.660 1.00 40.63 298 PRO A CA 1
ATOM 2282 C C . PRO A 1 297 ? 55.760 20.508 34.102 1.00 38.39 298 PRO A C 1
ATOM 2283 O O . PRO A 1 297 ? 55.392 19.647 34.911 1.00 37.53 298 PRO A O 1
ATOM 2287 N N . GLU A 1 298 ? 55.892 21.788 34.433 1.00 40.76 299 GLU A N 1
ATOM 2288 C CA . GLU A 1 298 ? 55.590 22.230 35.790 1.00 49.80 299 GLU A CA 1
ATOM 2289 C C . GLU A 1 298 ? 54.089 22.103 36.101 1.00 44.52 299 GLU A C 1
ATOM 2290 O O . GLU A 1 298 ? 53.704 21.523 37.130 1.00 40.71 299 GLU A O 1
ATOM 2296 N N . THR A 1 299 ? 53.252 22.616 35.196 1.00 43.56 300 THR A N 1
ATOM 2297 C CA . THR A 1 299 ? 51.800 22.544 35.355 1.00 42.05 300 THR A CA 1
ATOM 2298 C C . THR A 1 299 ? 51.351 21.079 35.433 1.00 44.20 300 THR A C 1
ATOM 2299 O O . THR A 1 299 ? 50.519 20.730 36.273 1.00 40.20 300 THR A O 1
ATOM 2303 N N . ILE A 1 300 ? 51.930 20.220 34.590 1.00 41.25 301 ILE A N 1
ATOM 2304 C CA . ILE A 1 300 ? 51.579 18.797 34.591 1.00 40.17 301 ILE A CA 1
ATOM 2305 C C . ILE A 1 300 ? 51.749 18.251 36.001 1.00 42.33 301 ILE A C 1
ATOM 2306 O O . ILE A 1 300 ? 50.889 17.518 36.503 1.00 42.31 301 ILE A O 1
ATOM 2311 N N . GLU A 1 301 ? 52.826 18.658 36.667 1.00 42.23 302 GLU A N 1
ATOM 2312 C CA . GLU A 1 301 ? 53.079 18.202 38.031 1.00 44.77 302 GLU A CA 1
ATOM 2313 C C . GLU A 1 301 ? 52.082 18.799 39.027 1.00 42.55 302 GLU A C 1
ATOM 2314 O O . GLU A 1 301 ? 51.631 18.124 39.965 1.00 41.04 302 GLU A O 1
ATOM 2320 N N . LEU A 1 302 ? 51.749 20.070 38.820 1.00 38.12 303 LEU A N 1
ATOM 2321 C CA . LEU A 1 302 ? 50.792 20.777 39.664 1.00 37.61 303 LEU A CA 1
ATOM 2322 C C . LEU A 1 302 ? 49.421 20.122 39.559 1.00 41.05 303 LEU A C 1
ATOM 2323 O O . LEU A 1 302 ? 48.867 19.699 40.576 1.00 44.01 303 LEU A O 1
ATOM 2328 N N . PHE A 1 303 ? 48.901 20.022 38.326 1.00 39.91 304 PHE A N 1
ATOM 2329 C CA . PHE A 1 303 ? 47.597 19.408 38.043 1.00 29.17 304 PHE A CA 1
ATOM 2330 C C . PHE A 1 303 ? 47.537 18.006 38.624 1.00 30.12 304 PHE A C 1
ATOM 2331 O O . PHE A 1 303 ? 46.539 17.639 39.253 1.00 32.31 304 PHE A O 1
ATOM 2339 N N . LYS A 1 304 ? 48.613 17.234 38.460 1.00 38.96 305 LYS A N 1
ATOM 2340 C CA . LYS A 1 304 ? 48.664 15.877 39.014 1.00 42.41 305 LYS A CA 1
ATOM 2341 C C . LYS A 1 304 ? 48.478 15.938 40.524 1.00 41.91 305 LYS A C 1
ATOM 2342 O O . LYS A 1 304 ? 47.662 15.203 41.089 1.00 40.13 305 LYS A O 1
ATOM 2348 N N . GLN A 1 305 ? 49.219 16.832 41.176 1.00 43.52 306 GLN A N 1
ATOM 2349 C CA . GLN A 1 305 ? 49.117 16.995 42.623 1.00 46.43 306 GLN A CA 1
ATOM 2350 C C . GLN A 1 305 ? 47.675 17.301 43.020 1.00 46.65 306 GLN A C 1
ATOM 2351 O O . GLN A 1 305 ? 47.083 16.602 43.860 1.00 40.78 306 GLN A O 1
ATOM 2357 N N . LYS A 1 306 ? 47.127 18.357 42.411 1.00 46.08 307 LYS A N 1
ATOM 2358 C CA . LYS A 1 306 ? 45.750 18.799 42.655 1.00 45.64 307 LYS A CA 1
ATOM 2359 C C . LYS A 1 306 ? 44.683 17.744 42.327 1.00 45.84 307 LYS A C 1
ATOM 2360 O O . LYS A 1 306 ? 43.546 17.859 42.773 1.00 44.65 307 LYS A O 1
ATOM 2366 N N . LEU A 1 307 ? 45.048 16.733 41.538 1.00 42.06 308 LEU A N 1
ATOM 2367 C CA . LEU A 1 307 ? 44.127 15.662 41.173 1.00 35.71 308 LEU A CA 1
ATOM 2368 C C . LEU A 1 307 ? 44.259 14.439 42.076 1.00 38.86 308 LEU A C 1
ATOM 2369 O O . LEU A 1 307 ? 43.278 13.732 42.320 1.00 34.97 308 LEU A O 1
ATOM 2374 N N . SER A 1 308 ? 45.464 14.212 42.595 1.00 42.49 309 SER A N 1
ATOM 2375 C CA . SER A 1 308 ? 45.781 13.043 43.426 1.00 44.74 309 SER A CA 1
ATOM 2376 C C . SER A 1 308 ? 44.750 12.500 44.413 1.00 40.42 309 SER A C 1
ATOM 2377 O O . SER A 1 308 ? 44.584 11.285 44.529 1.00 41.13 309 SER A O 1
ATOM 2380 N N . ASP A 1 309 ? 44.081 13.393 45.133 1.00 39.03 310 ASP A N 1
ATOM 2381 C CA . ASP A 1 309 ? 43.097 13.004 46.146 1.00 38.16 310 ASP A CA 1
ATOM 2382 C C . ASP A 1 309 ? 41.621 13.154 45.779 1.00 42.55 310 ASP A C 1
ATOM 2383 O O . ASP A 1 309 ? 40.767 13.054 46.661 1.00 42.79 310 ASP A O 1
ATOM 2388 N N . ALA A 1 310 ? 41.316 13.422 44.508 1.00 43.94 311 ALA A N 1
ATOM 2389 C CA . ALA A 1 310 ? 39.928 13.600 44.048 1.00 42.71 311 ALA A CA 1
ATOM 2390 C C . ALA A 1 310 ? 39.067 12.323 44.110 1.00 41.60 311 ALA A C 1
ATOM 2391 O O . ALA A 1 310 ? 39.556 11.217 43.866 1.00 47.06 311 ALA A O 1
ATOM 2393 N N . LYS A 1 311 ? 37.797 12.465 44.471 1.00 36.59 312 LYS A N 1
ATOM 2394 C CA . LYS A 1 311 ? 36.884 11.317 44.513 1.00 38.54 312 LYS A CA 1
ATOM 2395 C C . LYS A 1 311 ? 35.943 11.363 43.289 1.00 36.52 312 LYS A C 1
ATOM 2396 O O . LYS A 1 311 ? 35.347 10.347 42.897 1.00 34.40 312 LYS A O 1
ATOM 2402 N N . THR A 1 312 ? 35.864 12.541 42.670 1.00 35.03 313 THR A N 1
ATOM 2403 C CA . THR A 1 312 ? 35.047 12.773 41.479 1.00 35.59 313 THR A CA 1
ATOM 2404 C C . THR A 1 312 ? 35.799 13.738 40.586 1.00 32.31 313 THR A C 1
ATOM 2405 O O . THR A 1 312 ? 36.196 14.814 41.042 1.00 31.75 313 THR A O 1
ATOM 2409 N N . VAL A 1 313 ? 36.022 13.343 39.334 1.00 29.42 314 VAL A N 1
ATOM 2410 C CA . VAL A 1 313 ? 36.702 14.197 38.367 1.00 23.71 314 VAL A CA 1
ATOM 2411 C C . VAL A 1 313 ? 35.846 14.292 37.103 1.00 21.39 314 VAL A C 1
ATOM 2412 O O . VAL A 1 313 ? 35.311 13.298 36.626 1.00 23.01 314 VAL A O 1
ATOM 2416 N N . VAL A 1 314 ? 35.633 15.510 36.636 1.00 24.12 315 VAL A N 1
ATOM 2417 C CA . VAL A 1 314 ? 34.880 15.747 35.414 1.00 26.54 315 VAL A CA 1
ATOM 2418 C C . VAL A 1 314 ? 35.860 16.462 34.505 1.00 25.67 315 VAL A C 1
ATOM 2419 O O . VAL A 1 314 ? 36.384 17.514 34.851 1.00 26.68 315 VAL A O 1
ATOM 2423 N N . TRP A 1 315 ? 36.183 15.849 33.381 1.00 23.72 316 TRP A N 1
ATOM 2424 C CA . TRP A 1 315 ? 37.113 16.461 32.459 1.00 21.05 316 TRP A CA 1
ATOM 2425 C C . TRP A 1 315 ? 36.512 16.769 31.082 1.00 20.87 316 TRP A C 1
ATOM 2426 O O . TRP A 1 315 ? 35.948 15.895 30.436 1.00 21.63 316 TRP A O 1
ATOM 2437 N N . ASN A 1 316 ? 36.626 18.017 30.646 1.00 19.48 317 ASN A N 1
ATOM 2438 C CA . ASN A 1 316 ? 36.165 18.405 29.323 1.00 20.96 317 ASN A CA 1
ATOM 2439 C C . ASN A 1 316 ? 37.148 19.395 28.719 1.00 19.84 317 ASN A C 1
ATOM 2440 O O . ASN A 1 316 ? 37.280 20.510 29.222 1.00 21.06 317 ASN A O 1
ATOM 2445 N N . GLY A 1 317 ? 37.829 18.983 27.651 1.00 22.69 318 GLY A N 1
ATOM 2446 C CA . GLY A 1 317 ? 38.739 19.875 26.952 1.00 20.45 318 GLY A CA 1
ATOM 2447 C C . GLY A 1 317 ? 40.189 19.444 26.946 1.00 25.53 318 GLY A C 1
ATOM 2448 O O . GLY A 1 317 ? 40.749 19.202 28.012 1.00 24.16 318 GLY A O 1
ATOM 2449 N N . PRO A 1 318 ? 40.820 19.299 25.766 1.00 28.60 319 PRO A N 1
ATOM 2450 C CA . PRO A 1 318 ? 42.228 18.891 25.699 1.00 32.84 319 PRO A CA 1
ATOM 2451 C C . PRO A 1 318 ? 43.106 19.990 26.325 1.00 29.97 319 PRO A C 1
ATOM 2452 O O . PRO A 1 318 ? 42.802 21.179 26.189 1.00 28.90 319 PRO A O 1
ATOM 2456 N N . MET A 1 319 ? 44.159 19.580 27.034 1.00 28.23 320 MET A N 1
ATOM 2457 C CA . MET A 1 319 ? 45.096 20.507 27.679 1.00 33.01 320 MET A CA 1
ATOM 2458 C C . MET A 1 319 ? 45.892 21.310 26.665 1.00 31.04 320 MET A C 1
ATOM 2459 O O . MET A 1 319 ? 46.288 22.438 26.934 1.00 31.03 320 MET A O 1
ATOM 2464 N N . GLY A 1 320 ? 46.137 20.701 25.512 1.00 36.03 321 GLY A N 1
ATOM 2465 C CA . GLY A 1 320 ? 46.869 21.352 24.449 1.00 36.87 321 GLY A CA 1
ATOM 2466 C C . GLY A 1 320 ? 46.406 20.809 23.113 1.00 42.88 321 GLY A C 1
ATOM 2467 O O . GLY A 1 320 ? 45.415 20.073 23.034 1.00 44.15 321 GLY A O 1
ATOM 2468 N N . VAL A 1 321 ? 47.095 21.197 22.050 1.00 39.74 322 VAL A N 1
ATOM 2469 C CA . VAL A 1 321 ? 46.754 20.736 20.711 1.00 40.01 322 VAL A CA 1
ATOM 2470 C C . VAL A 1 321 ? 47.285 19.308 20.574 1.00 35.28 322 VAL A C 1
ATOM 2471 O O . VAL A 1 321 ? 48.260 19.057 19.877 1.00 40.35 322 VAL A O 1
ATOM 2475 N N . PHE A 1 322 ? 46.597 18.374 21.219 1.00 35.30 323 PHE A N 1
ATOM 2476 C CA . PHE A 1 322 ? 46.966 16.961 21.225 1.00 35.13 323 PHE A CA 1
ATOM 2477 C C . PHE A 1 322 ? 47.079 16.288 19.824 1.00 36.27 323 PHE A C 1
ATOM 2478 O O . PHE A 1 322 ? 47.712 15.227 19.691 1.00 37.98 323 PHE A O 1
ATOM 2486 N N . GLU A 1 323 ? 46.445 16.879 18.807 1.00 29.52 324 GLU A N 1
ATOM 2487 C CA . GLU A 1 323 ? 46.482 16.351 17.437 1.00 40.70 324 GLU A CA 1
ATOM 2488 C C . GLU A 1 323 ? 47.926 16.201 16.933 1.00 46.49 324 GLU A C 1
ATOM 2489 O O . GLU A 1 323 ? 48.272 15.214 16.268 1.00 50.80 324 GLU A O 1
ATOM 2495 N N . ILE A 1 324 ? 48.758 17.187 17.261 1.00 45.77 325 ILE A N 1
ATOM 2496 C CA . ILE A 1 324 ? 50.160 17.189 16.880 1.00 45.15 325 ILE A CA 1
ATOM 249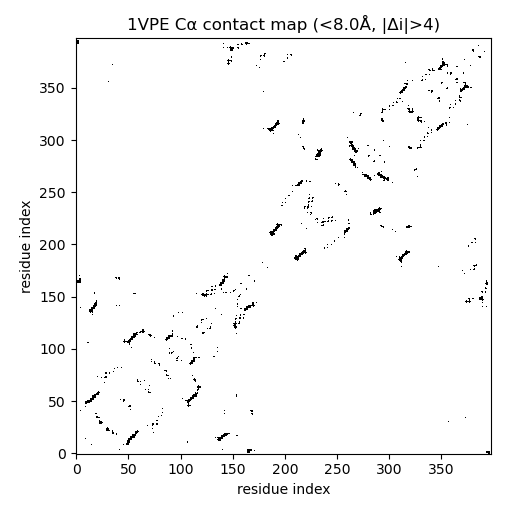7 C C . ILE A 1 324 ? 50.943 16.681 18.087 1.00 49.03 325 ILE A C 1
ATOM 2498 O O . ILE A 1 324 ? 51.011 17.353 19.112 1.00 52.27 325 ILE A O 1
ATOM 2503 N N . ASP A 1 325 ? 51.572 15.519 17.933 1.00 53.21 326 ASP A N 1
ATOM 2504 C CA . ASP A 1 325 ? 52.337 14.850 19.000 1.00 60.27 326 ASP A CA 1
ATOM 2505 C C . ASP A 1 325 ? 53.272 15.754 19.788 1.00 60.91 326 ASP A C 1
ATOM 2506 O O . ASP A 1 325 ? 53.572 15.492 20.961 1.00 58.67 326 ASP A O 1
ATOM 2511 N N . ASP A 1 326 ? 53.725 16.816 19.137 1.00 59.47 327 ASP A N 1
ATOM 2512 C CA . ASP A 1 326 ? 54.624 17.769 19.753 1.00 61.95 327 ASP A CA 1
ATOM 2513 C C . ASP A 1 326 ? 53.999 18.506 20.929 1.00 65.86 327 ASP A C 1
ATOM 2514 O O . ASP A 1 326 ? 54.704 18.867 21.881 1.00 65.28 327 ASP A O 1
ATOM 2519 N N . PHE A 1 327 ? 52.678 18.695 20.871 1.00 61.33 328 PHE A N 1
ATOM 2520 C CA . PHE A 1 327 ? 51.917 19.400 21.906 1.00 53.68 328 PHE A CA 1
ATOM 2521 C C . PHE A 1 327 ? 50.828 18.523 22.523 1.00 50.15 328 PHE A C 1
ATOM 2522 O O . PHE A 1 327 ? 49.767 19.017 22.896 1.00 52.80 328 PHE A O 1
ATOM 2530 N N . ALA A 1 328 ? 51.110 17.237 22.694 1.00 45.54 329 ALA A N 1
ATOM 2531 C CA . ALA A 1 328 ? 50.116 16.316 23.230 1.00 41.72 329 ALA A CA 1
ATOM 2532 C C . ALA A 1 328 ? 50.405 15.793 24.622 1.00 39.46 329 ALA A C 1
ATOM 2533 O O . ALA A 1 328 ? 49.563 15.141 25.238 1.00 41.47 329 ALA A O 1
ATOM 2535 N N . GLU A 1 329 ? 51.593 16.083 25.126 1.00 36.59 330 GLU A N 1
ATOM 2536 C CA . GLU A 1 329 ? 52.003 15.605 26.437 1.00 38.80 330 GLU A CA 1
ATOM 2537 C C . GLU A 1 329 ? 51.096 16.034 27.602 1.00 34.30 330 GLU A C 1
ATOM 2538 O O . GLU A 1 329 ? 50.826 15.236 28.510 1.00 29.80 330 GLU A O 1
ATOM 2544 N N . GLY A 1 330 ? 50.641 17.287 27.574 1.00 36.61 331 GLY A N 1
ATOM 2545 C CA . GLY A 1 330 ? 49.782 17.793 28.634 1.00 35.92 331 GLY A CA 1
ATOM 2546 C C . GLY A 1 330 ? 48.538 16.936 28.724 1.00 37.74 331 GLY A C 1
ATOM 2547 O O . GLY A 1 330 ? 48.173 16.446 29.809 1.00 35.38 331 GLY A O 1
ATOM 2548 N N . THR A 1 331 ? 47.928 16.711 27.557 1.00 35.76 332 THR A N 1
ATOM 2549 C CA . THR A 1 331 ? 46.729 15.887 27.430 1.00 29.31 332 THR A CA 1
ATOM 2550 C C . THR A 1 331 ? 46.955 14.443 27.846 1.00 28.26 332 THR A C 1
ATOM 2551 O O . THR A 1 331 ? 46.178 13.900 28.633 1.00 34.76 332 THR A O 1
ATOM 2555 N N . LYS A 1 332 ? 48.033 13.829 27.368 1.00 27.37 333 LYS A N 1
ATOM 2556 C CA . LYS A 1 332 ? 48.309 12.451 27.722 1.00 29.76 333 LYS A CA 1
ATOM 2557 C C . LYS A 1 332 ? 48.537 12.265 29.200 1.00 33.81 333 LYS A C 1
ATOM 2558 O O . LYS A 1 332 ? 47.977 11.352 29.816 1.00 36.38 333 LYS A O 1
ATOM 2564 N N . GLN A 1 333 ? 49.405 13.091 29.766 1.00 36.20 334 GLN A N 1
ATOM 2565 C CA . GLN A 1 333 ? 49.711 12.982 31.187 1.00 36.21 334 GLN A CA 1
ATOM 2566 C C . GLN A 1 333 ? 48.505 13.264 32.092 1.00 34.93 334 GLN A C 1
ATOM 2567 O O . GLN A 1 333 ? 48.343 12.626 33.142 1.00 34.51 334 GLN A O 1
ATOM 2573 N N . VAL A 1 334 ? 47.687 14.247 31.724 1.00 33.62 335 VAL A N 1
ATOM 2574 C CA . VAL A 1 334 ? 46.496 14.553 32.514 1.00 34.42 335 VAL A CA 1
ATOM 2575 C C . VAL A 1 334 ? 45.548 13.349 32.415 1.00 35.33 335 VAL A C 1
ATOM 2576 O O . VAL A 1 334 ? 45.120 12.798 33.430 1.00 35.67 335 VAL A O 1
ATOM 2580 N N . ALA A 1 335 ? 45.319 12.872 31.191 1.00 36.38 336 ALA A N 1
ATOM 2581 C CA . ALA A 1 335 ? 44.456 11.720 30.966 1.00 31.16 336 ALA A CA 1
ATOM 2582 C C . ALA A 1 335 ? 44.937 10.537 31.797 1.00 30.65 336 ALA A C 1
ATOM 2583 O O . ALA A 1 335 ? 44.135 9.833 32.409 1.00 32.90 336 ALA A O 1
ATOM 2585 N N . LEU A 1 336 ? 46.252 10.325 31.819 1.00 35.18 337 LEU A N 1
ATOM 2586 C CA . LEU A 1 336 ? 46.863 9.235 32.582 1.00 38.11 337 LEU A CA 1
ATOM 2587 C C . LEU A 1 336 ? 46.673 9.404 34.086 1.00 33.44 337 LEU A C 1
ATOM 2588 O O . LEU A 1 336 ? 46.433 8.427 34.793 1.00 36.93 337 LEU A O 1
ATOM 2593 N N . ALA A 1 337 ? 46.778 10.643 34.562 1.00 31.45 338 ALA A N 1
ATOM 2594 C CA . ALA A 1 337 ? 46.613 10.969 35.971 1.00 26.59 338 ALA A CA 1
ATOM 2595 C C . ALA A 1 337 ? 45.189 10.695 36.391 1.00 28.07 338 ALA A C 1
ATOM 2596 O O . ALA A 1 337 ? 44.952 10.149 37.466 1.00 31.16 338 ALA A O 1
ATOM 2598 N N . ILE A 1 338 ? 44.238 11.042 35.521 1.00 33.88 339 ILE A N 1
ATOM 2599 C CA . ILE A 1 338 ? 42.806 10.822 35.795 1.00 34.14 339 ILE A CA 1
ATOM 2600 C C . ILE A 1 338 ? 42.408 9.343 35.712 1.00 33.54 339 ILE A C 1
ATOM 2601 O O . ILE A 1 338 ? 41.641 8.861 36.556 1.00 37.62 339 ILE A O 1
ATOM 2606 N N . ALA A 1 339 ? 42.920 8.627 34.706 1.00 33.46 340 ALA A N 1
ATOM 2607 C CA . ALA A 1 339 ? 42.647 7.191 34.555 1.00 32.39 340 ALA A CA 1
ATOM 2608 C C . ALA A 1 339 ? 43.146 6.429 35.794 1.00 30.34 340 ALA A C 1
ATOM 2609 O O . ALA A 1 339 ? 42.511 5.464 36.231 1.00 39.91 340 ALA A O 1
ATOM 2611 N N . ALA A 1 340 ? 44.259 6.879 36.379 1.00 35.88 341 ALA A N 1
ATOM 2612 C CA . ALA A 1 340 ? 44.819 6.247 37.584 1.00 38.11 341 ALA A CA 1
ATOM 2613 C C . ALA A 1 340 ? 43.860 6.325 38.795 1.00 43.14 341 ALA A C 1
ATOM 2614 O O . ALA A 1 340 ? 43.732 5.370 39.572 1.00 41.13 341 ALA A O 1
ATOM 2616 N N . LEU A 1 341 ? 43.172 7.459 38.939 1.00 44.76 342 LEU A N 1
ATOM 2617 C CA . LEU A 1 341 ? 42.225 7.656 40.035 1.00 38.64 342 LEU A CA 1
ATOM 2618 C C . LEU A 1 341 ? 41.064 6.684 39.925 1.00 35.72 342 LEU A C 1
ATOM 2619 O O . LEU A 1 341 ? 40.540 6.209 40.933 1.00 36.77 342 LEU A O 1
ATOM 2624 N N . THR A 1 342 ? 40.661 6.384 38.700 1.00 31.02 343 THR A N 1
ATOM 2625 C CA . THR A 1 342 ? 39.559 5.465 38.488 1.00 34.83 343 THR A CA 1
ATOM 2626 C C . THR A 1 342 ? 39.838 4.144 39.174 1.00 41.57 343 THR A C 1
ATOM 2627 O O . THR A 1 342 ? 38.978 3.612 39.867 1.00 40.11 343 THR A O 1
ATOM 2631 N N . GLU A 1 343 ? 41.038 3.608 38.946 1.00 51.03 344 GLU A N 1
ATOM 2632 C CA . GLU A 1 343 ? 41.455 2.341 39.548 1.00 58.37 344 GLU A CA 1
ATOM 2633 C C . GLU A 1 343 ? 41.428 2.474 41.078 1.00 62.96 344 GLU A C 1
ATOM 2634 O O . GLU A 1 343 ? 41.060 1.533 41.780 1.00 65.47 344 GLU A O 1
ATOM 2640 N N . LYS A 1 344 ? 41.790 3.651 41.590 1.00 63.53 345 LYS A N 1
ATOM 2641 C CA . LYS A 1 344 ? 41.768 3.892 43.033 1.00 60.29 345 LYS A CA 1
ATOM 2642 C C . LYS A 1 344 ? 40.362 4.165 43.601 1.00 61.55 345 LYS A C 1
ATOM 2643 O O . LYS A 1 344 ? 40.245 4.563 44.758 1.00 67.76 345 LYS A O 1
ATOM 2649 N N . GLY A 1 345 ? 39.307 4.009 42.795 1.00 54.75 346 GLY A N 1
ATOM 2650 C CA . GLY A 1 345 ? 37.954 4.219 43.297 1.00 46.16 346 GLY A CA 1
ATOM 2651 C C . GLY A 1 345 ? 37.232 5.529 42.998 1.00 44.94 346 GLY A C 1
ATOM 2652 O O . GLY A 1 345 ? 36.074 5.700 43.385 1.00 47.99 346 GLY A O 1
ATOM 2653 N N . ALA A 1 346 ? 37.885 6.455 42.309 1.00 40.81 347 ALA A N 1
ATOM 2654 C CA . ALA A 1 346 ? 37.258 7.730 41.980 1.00 36.40 347 ALA A CA 1
ATOM 2655 C C . ALA A 1 346 ? 36.306 7.579 40.806 1.00 39.96 347 ALA A C 1
ATOM 2656 O O . ALA A 1 346 ? 36.501 6.704 39.950 1.00 38.59 347 ALA A O 1
ATOM 2658 N N . ILE A 1 347 ? 35.253 8.396 40.792 1.00 38.77 348 ILE A N 1
ATOM 2659 C CA . ILE A 1 347 ? 34.323 8.406 39.668 1.00 36.42 348 ILE A CA 1
ATOM 2660 C C . ILE A 1 347 ? 34.894 9.436 38.693 1.00 32.35 348 ILE A C 1
ATOM 2661 O O . ILE A 1 347 ? 35.001 10.624 39.025 1.00 30.34 348 ILE A O 1
ATOM 2666 N N . THR A 1 348 ? 35.308 8.967 37.521 1.00 30.10 349 THR A N 1
ATOM 2667 C CA . THR A 1 348 ? 35.907 9.829 36.503 1.00 26.39 349 THR A CA 1
ATOM 2668 C C . THR A 1 348 ? 35.054 9.932 35.223 1.00 23.08 349 THR A C 1
ATOM 2669 O O . THR A 1 348 ? 34.645 8.917 34.659 1.00 24.66 349 THR A O 1
ATOM 2673 N N . VAL A 1 349 ? 34.768 11.158 34.786 1.00 24.10 350 VAL A N 1
ATOM 2674 C CA . VAL A 1 349 ? 33.948 11.395 33.601 1.00 22.05 350 VAL A CA 1
ATOM 2675 C C . VAL A 1 349 ? 34.674 12.259 32.592 1.00 25.94 350 VAL A C 1
ATOM 2676 O O . VAL A 1 349 ? 35.209 13.315 32.936 1.00 24.51 350 VAL A O 1
ATOM 2680 N N . VAL A 1 350 ? 34.718 11.788 31.351 1.00 26.74 351 VAL A N 1
ATOM 2681 C CA . VAL A 1 350 ? 35.319 12.544 30.263 1.00 24.50 351 VAL A CA 1
ATOM 2682 C C . VAL A 1 350 ? 34.163 12.952 29.361 1.00 22.85 351 VAL A C 1
ATOM 2683 O O . VAL A 1 350 ? 33.365 12.119 28.964 1.00 23.58 351 VAL A O 1
ATOM 2687 N N . GLY A 1 351 ? 34.040 14.233 29.072 1.00 20.09 352 GLY A N 1
ATOM 2688 C CA . GLY A 1 351 ? 32.962 14.672 28.215 1.00 23.45 352 GLY A CA 1
ATOM 2689 C C . GLY A 1 351 ? 33.513 15.618 27.177 1.00 28.36 352 GLY A C 1
ATOM 2690 O O . GLY A 1 351 ? 34.389 16.408 27.478 1.00 39.11 352 GLY A O 1
ATOM 2691 N N . GLY A 1 352 ? 33.066 15.500 25.938 1.00 28.07 353 GLY A N 1
ATOM 2692 C CA . GLY A 1 352 ? 33.557 16.390 24.914 1.00 17.86 353 GLY A CA 1
ATOM 2693 C C . GLY A 1 352 ? 34.050 15.619 23.724 1.00 19.05 353 GLY A C 1
ATOM 2694 O O . GLY A 1 352 ? 34.703 14.577 23.869 1.00 24.07 353 GLY A O 1
ATOM 2695 N N . GLY A 1 353 ? 33.738 16.139 22.543 1.00 18.49 354 GLY A N 1
ATOM 2696 C CA . GLY A 1 353 ? 34.161 15.510 21.306 1.00 22.74 354 GLY A CA 1
ATOM 2697 C C . GLY A 1 353 ? 35.641 15.145 21.208 1.00 27.12 354 GLY A C 1
ATOM 2698 O O . GLY A 1 353 ? 35.977 13.967 21.069 1.00 27.65 354 GLY A O 1
ATOM 2699 N N . ASP A 1 354 ? 36.529 16.138 21.280 1.00 27.60 355 ASP A N 1
ATOM 2700 C CA . ASP A 1 354 ? 37.967 15.902 21.189 1.00 20.89 355 ASP A CA 1
ATOM 2701 C C . ASP A 1 354 ? 38.570 15.240 22.406 1.00 24.04 355 ASP A C 1
ATOM 2702 O O . ASP A 1 354 ? 39.579 14.531 22.295 1.00 24.03 355 ASP A O 1
ATOM 2707 N N . SER A 1 355 ? 37.963 15.466 23.569 1.00 20.15 356 SER A N 1
ATOM 2708 C CA . SER A 1 355 ? 38.444 14.822 24.778 1.00 24.26 356 SER A CA 1
ATOM 2709 C C . SER A 1 355 ? 38.259 13.309 24.600 1.00 23.91 356 SER A C 1
ATOM 2710 O O . SER A 1 355 ? 39.160 12.526 24.911 1.00 31.78 356 SER A O 1
ATOM 2713 N N . ALA A 1 356 ? 37.105 12.891 24.076 1.00 26.46 357 ALA A N 1
ATOM 2714 C CA . ALA A 1 356 ? 36.854 11.467 23.832 1.00 25.87 357 ALA A CA 1
ATOM 2715 C C . ALA A 1 356 ? 37.876 10.933 22.802 1.00 25.08 357 ALA A C 1
ATOM 2716 O O . ALA A 1 356 ? 38.460 9.850 22.974 1.00 24.71 357 ALA A O 1
ATOM 2718 N N . ALA A 1 357 ? 38.119 11.724 21.758 1.00 22.90 358 ALA A N 1
ATOM 2719 C CA . ALA A 1 357 ? 39.082 11.357 20.724 1.00 25.66 358 ALA A CA 1
ATOM 2720 C C . ALA A 1 357 ? 40.445 11.211 21.356 1.00 30.75 358 ALA A C 1
ATOM 2721 O O . ALA A 1 357 ? 41.173 10.261 21.054 1.00 28.34 358 ALA A O 1
ATOM 2723 N N . ALA A 1 358 ? 40.765 12.122 22.276 1.00 28.18 359 ALA A N 1
ATOM 2724 C CA . ALA A 1 358 ? 42.041 12.098 22.973 1.00 24.58 359 ALA A CA 1
ATOM 2725 C C . ALA A 1 358 ? 42.231 10.823 23.780 1.00 26.89 359 ALA A C 1
ATOM 2726 O O . ALA A 1 358 ? 43.281 10.177 23.696 1.00 25.33 359 ALA A O 1
ATOM 2728 N N . VAL A 1 359 ? 41.241 10.436 24.573 1.00 25.35 360 VAL A N 1
ATOM 2729 C CA . VAL A 1 359 ? 41.434 9.215 25.351 1.00 30.16 360 VAL A CA 1
ATOM 2730 C C . VAL A 1 359 ? 41.561 8.000 24.429 1.00 25.44 360 VAL A C 1
ATOM 2731 O O . VAL A 1 359 ? 42.312 7.063 24.719 1.00 24.75 360 VAL A O 1
ATOM 2735 N N . ASN A 1 360 ? 40.826 8.015 23.323 1.00 28.65 361 ASN A N 1
ATOM 2736 C CA . ASN A 1 360 ? 40.897 6.924 22.360 1.00 35.58 361 ASN A CA 1
ATOM 2737 C C . ASN A 1 360 ? 42.315 6.827 21.807 1.00 39.91 361 ASN A C 1
ATOM 2738 O O . ASN A 1 360 ? 42.936 5.756 21.848 1.00 41.73 361 ASN A O 1
ATOM 2743 N N . LYS A 1 361 ? 42.844 7.964 21.354 1.00 37.30 362 LYS A N 1
ATOM 2744 C CA . LYS A 1 361 ? 44.187 8.033 20.797 1.00 32.44 362 LYS A CA 1
ATOM 2745 C C . LYS A 1 361 ? 45.259 7.419 21.700 1.00 28.85 362 LYS A C 1
ATOM 2746 O O . LYS A 1 361 ? 46.204 6.809 21.203 1.00 31.81 362 LYS A O 1
ATOM 2752 N N . PHE A 1 362 ? 45.092 7.528 23.017 1.00 29.76 363 PHE A N 1
ATOM 2753 C CA . PHE A 1 362 ? 46.080 6.974 23.953 1.00 27.38 363 PHE A CA 1
ATOM 2754 C C . PHE A 1 362 ? 45.742 5.577 24.466 1.00 27.63 363 PHE A C 1
ATOM 2755 O O . PHE A 1 362 ? 46.427 5.057 25.335 1.00 26.69 363 PHE A O 1
ATOM 2763 N N . GLY A 1 363 ? 44.657 4.994 23.972 1.00 28.36 364 GLY A N 1
ATOM 2764 C CA . GLY A 1 363 ? 44.270 3.658 24.399 1.00 27.19 364 GLY A CA 1
ATOM 2765 C C . GLY A 1 363 ? 43.708 3.597 25.801 1.00 24.54 364 GLY A C 1
ATOM 2766 O O . GLY A 1 363 ? 43.704 2.544 26.436 1.00 31.58 364 GLY A O 1
ATOM 2767 N N . LEU A 1 364 ? 43.117 4.700 26.243 1.00 30.82 365 LEU A N 1
ATOM 2768 C CA . LEU A 1 364 ? 42.571 4.792 27.594 1.00 32.92 365 LEU A CA 1
ATOM 2769 C C . LEU A 1 364 ? 41.053 4.691 27.724 1.00 38.83 365 LEU A C 1
ATOM 2770 O O . LEU A 1 364 ? 40.531 4.759 28.833 1.00 36.39 365 LEU A O 1
ATOM 2775 N N . GLU A 1 365 ? 40.353 4.489 26.610 1.00 42.56 366 GLU A N 1
ATOM 2776 C CA . GLU A 1 365 ? 38.894 4.419 26.603 1.00 42.98 366 GLU A CA 1
ATOM 2777 C C . GLU A 1 365 ? 38.215 3.642 27.736 1.00 43.29 366 GLU A C 1
ATOM 2778 O O . GLU A 1 365 ? 37.253 4.129 28.308 1.00 43.94 366 GLU A O 1
ATOM 2784 N N . ASP A 1 366 ? 38.740 2.482 28.115 1.00 41.39 367 ASP A N 1
ATOM 2785 C CA . ASP A 1 366 ? 38.128 1.699 29.195 1.00 42.18 367 ASP A CA 1
ATOM 2786 C C . ASP A 1 366 ? 38.684 2.000 30.580 1.00 43.65 367 ASP A C 1
ATOM 2787 O O . ASP A 1 366 ? 38.425 1.263 31.532 1.00 39.07 367 ASP A O 1
ATOM 2792 N N . LYS A 1 367 ? 39.443 3.079 30.700 1.00 41.93 368 LYS A N 1
ATOM 2793 C CA . LYS A 1 367 ? 40.062 3.421 31.967 1.00 38.25 368 LYS A CA 1
ATOM 2794 C C . LYS A 1 367 ? 39.291 4.438 32.806 1.00 38.44 368 LYS A C 1
ATOM 2795 O O . LYS A 1 367 ? 39.712 4.737 33.923 1.00 45.28 368 LYS A O 1
ATOM 2801 N N . PHE A 1 368 ? 38.196 4.983 32.273 1.00 36.42 369 PHE A N 1
ATOM 2802 C CA . PHE A 1 368 ? 37.378 5.991 32.983 1.00 35.44 369 PHE A CA 1
ATOM 2803 C C . PHE A 1 368 ? 36.010 5.434 33.341 1.00 34.07 369 PHE A C 1
ATOM 2804 O O . PHE A 1 368 ? 35.553 4.481 32.720 1.00 37.94 369 PHE A O 1
ATOM 2812 N N . SER A 1 369 ? 35.358 6.013 34.343 1.00 34.91 370 SER A N 1
ATOM 2813 C CA . SER A 1 369 ? 34.025 5.550 34.728 1.00 32.61 370 SER A CA 1
ATOM 2814 C C . SER A 1 369 ? 33.023 5.773 33.598 1.00 29.42 370 SER A C 1
ATOM 2815 O O . SER A 1 369 ? 32.161 4.934 33.343 1.00 39.06 370 SER A O 1
ATOM 2818 N N . HIS A 1 370 ? 33.135 6.899 32.910 1.00 33.02 371 HIS A N 1
ATOM 2819 C CA . HIS A 1 370 ? 32.209 7.196 31.829 1.00 31.17 371 HIS A CA 1
ATOM 2820 C C . HIS A 1 370 ? 32.860 8.176 30.864 1.00 31.09 371 HIS A C 1
ATOM 2821 O O . HIS A 1 370 ? 33.566 9.090 31.281 1.00 32.17 371 HIS A O 1
ATOM 2828 N N . VAL A 1 371 ? 32.675 7.916 29.574 1.00 32.38 372 VAL A N 1
ATOM 2829 C CA . VAL A 1 371 ? 33.183 8.761 28.500 1.00 24.36 372 VAL A CA 1
ATOM 2830 C C . VAL A 1 371 ? 31.991 9.264 27.643 1.00 24.81 372 VAL A C 1
ATOM 2831 O O . VAL A 1 371 ? 31.126 8.478 27.243 1.00 30.63 372 VAL A O 1
ATOM 2835 N N . SER A 1 372 ? 31.933 10.576 27.357 1.00 28.04 373 SER A N 1
ATOM 2836 C CA . SER A 1 372 ? 30.832 11.170 26.564 1.00 35.65 373 SER A CA 1
ATOM 2837 C C . SER A 1 372 ? 31.366 12.225 25.567 1.00 41.55 373 SER A C 1
ATOM 2838 O O . SER A 1 372 ? 32.391 12.859 25.809 1.00 44.68 373 SER A O 1
ATOM 2841 N N . THR A 1 373 ? 30.687 12.408 24.418 1.00 52.14 374 THR A N 1
ATOM 2842 C CA . THR A 1 373 ? 31.092 13.441 23.440 1.00 55.85 374 THR A CA 1
ATOM 2843 C C . THR A 1 373 ? 30.174 14.641 23.592 1.00 56.27 374 THR A C 1
ATOM 2844 O O . THR A 1 373 ? 30.502 15.750 23.146 1.00 56.33 374 THR A O 1
ATOM 2848 N N . GLY A 1 374 ? 29.033 14.353 24.221 1.00 37.84 375 GLY A N 1
ATOM 2849 C CA . GLY A 1 374 ? 28.067 15.359 24.579 1.00 35.93 375 GLY A CA 1
ATOM 2850 C C . GLY A 1 374 ? 28.712 16.228 25.624 1.00 39.52 375 GLY A C 1
ATOM 2851 O O . GLY A 1 374 ? 28.351 16.171 26.803 1.00 45.95 375 GLY A O 1
ATOM 2852 N N . GLY A 1 375 ? 29.662 16.989 25.140 1.00 37.43 376 GLY A N 1
ATOM 2853 C CA . GLY A 1 375 ? 30.480 17.819 25.960 1.00 27.13 376 GLY A CA 1
ATOM 2854 C C . GLY A 1 375 ? 29.741 18.936 26.661 1.00 21.29 376 GLY A C 1
ATOM 2855 O O . GLY A 1 375 ? 29.734 19.013 27.892 1.00 24.80 376 GLY A O 1
ATOM 2856 N N . GLY A 1 376 ? 29.117 19.810 25.885 1.00 27.37 377 GLY A N 1
ATOM 2857 C CA . GLY A 1 376 ? 28.353 20.911 26.461 1.00 30.85 377 GLY A CA 1
ATOM 2858 C C . GLY A 1 376 ? 27.119 20.456 27.251 1.00 35.42 377 GLY A C 1
ATOM 2859 O O . GLY A 1 376 ? 26.810 21.001 28.326 1.00 36.43 377 GLY A O 1
ATOM 2860 N N . ALA A 1 377 ? 26.416 19.459 26.722 1.00 26.59 378 ALA A N 1
ATOM 2861 C CA . ALA A 1 377 ? 25.245 18.914 27.371 1.00 26.2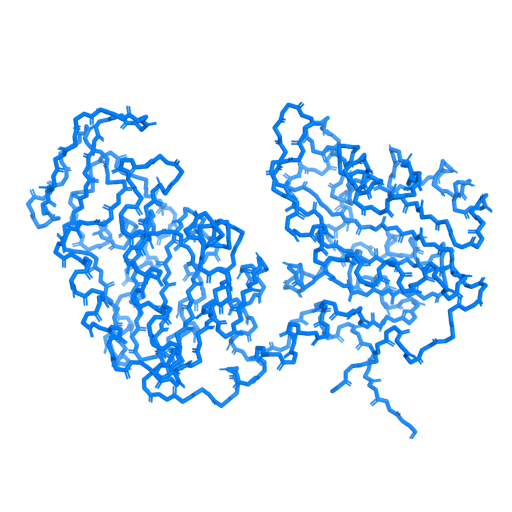6 378 ALA A CA 1
ATOM 2862 C C . ALA A 1 377 ? 25.597 18.329 28.739 1.00 23.64 378 ALA A C 1
ATOM 2863 O O . ALA A 1 377 ? 24.867 18.522 29.693 1.00 27.07 378 ALA A O 1
ATOM 2865 N N . SER A 1 378 ? 26.703 17.607 28.847 1.00 25.22 379 SER A N 1
ATOM 2866 C CA . SER A 1 378 ? 27.068 17.008 30.125 1.00 24.62 379 SER A CA 1
ATOM 2867 C C . SER A 1 378 ? 27.498 18.043 31.166 1.00 29.50 379 SER A C 1
ATOM 2868 O O . SER A 1 378 ? 27.188 17.890 32.358 1.00 23.57 379 SER A O 1
ATOM 2871 N N . LEU A 1 379 ? 28.232 19.074 30.743 1.00 26.76 380 LEU A N 1
ATOM 2872 C CA . LEU A 1 379 ? 28.626 20.110 31.701 1.00 32.94 380 LEU A CA 1
ATOM 2873 C C . LEU A 1 379 ? 27.3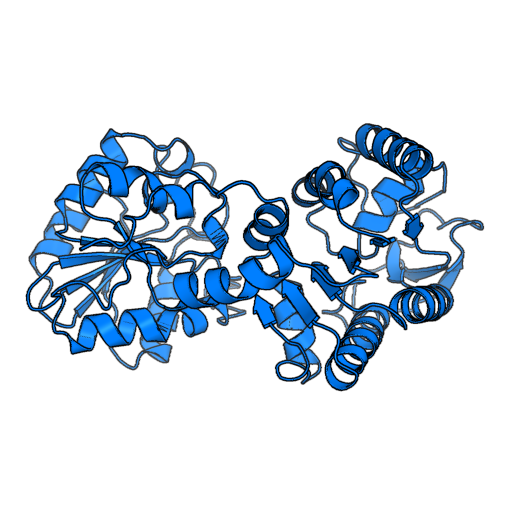67 20.770 32.264 1.00 33.85 380 LEU A C 1
ATOM 2874 O O . LEU A 1 379 ? 27.231 20.924 33.482 1.00 36.33 380 LEU A O 1
ATOM 2879 N N . GLU A 1 380 ? 26.426 21.113 31.387 1.00 33.34 381 GLU A N 1
ATOM 2880 C CA . GLU A 1 380 ? 25.174 21.721 31.835 1.00 37.31 381 GLU A CA 1
ATOM 2881 C C . GLU A 1 380 ? 24.329 20.805 32.722 1.00 32.98 381 GLU A C 1
ATOM 2882 O O . GLU A 1 380 ? 23.703 21.264 33.678 1.00 33.92 381 GLU A O 1
ATOM 2888 N N . PHE A 1 381 ? 24.322 19.516 32.406 1.00 29.27 382 PHE A N 1
ATOM 2889 C CA . PHE A 1 381 ? 23.593 18.536 33.197 1.00 33.38 382 PHE A CA 1
ATOM 2890 C C . PHE A 1 381 ? 24.068 18.629 34.655 1.00 35.84 382 PHE A C 1
ATOM 2891 O O . PHE A 1 381 ? 23.256 18.762 35.578 1.00 34.69 382 PHE A O 1
ATOM 2899 N N . LEU A 1 382 ? 25.382 18.599 34.850 1.00 34.85 383 LEU A N 1
ATOM 2900 C CA . LEU A 1 382 ? 25.961 18.660 36.188 1.00 39.13 383 LEU A CA 1
ATOM 2901 C C . LEU A 1 382 ? 25.453 19.802 37.051 1.00 39.68 383 LEU A C 1
ATOM 2902 O O . LEU A 1 382 ? 25.480 19.708 38.276 1.00 43.95 383 LEU A O 1
ATOM 2907 N N . GLU A 1 383 ? 24.957 20.859 36.420 1.00 44.34 384 GLU A N 1
ATOM 2908 C CA . GLU A 1 383 ? 24.439 22.006 37.157 1.00 48.33 384 GLU A CA 1
ATOM 2909 C C . GLU A 1 383 ? 23.174 21.721 37.976 1.00 49.96 384 GLU A C 1
ATOM 2910 O O . GLU A 1 383 ? 22.782 22.538 38.805 1.00 50.88 384 GLU A O 1
ATOM 2916 N N . GLY A 1 384 ? 22.512 20.595 37.708 1.00 48.48 385 GLY A N 1
ATOM 2917 C CA . GLY A 1 384 ? 21.330 20.232 38.470 1.00 49.92 385 GLY A CA 1
ATOM 2918 C C . GLY A 1 384 ? 19.941 20.469 37.895 1.00 48.40 385 GLY A C 1
ATOM 2919 O O . GLY A 1 384 ? 19.013 19.725 38.227 1.00 49.43 385 GLY A O 1
ATOM 2920 N N . LYS A 1 385 ? 19.758 21.499 37.074 1.00 46.98 386 LYS A N 1
ATOM 2921 C CA . LYS A 1 385 ? 18.435 21.763 36.485 1.00 50.27 386 LYS A CA 1
ATOM 2922 C C . LYS A 1 385 ? 18.158 20.770 35.331 1.00 48.01 386 LYS A C 1
ATOM 2923 O O . LYS A 1 385 ? 19.091 20.318 34.663 1.00 42.08 386 LYS A O 1
ATOM 2929 N N . GLU A 1 386 ? 16.891 20.420 35.100 1.00 46.79 387 GLU A N 1
ATOM 2930 C CA . GLU A 1 386 ? 16.562 19.485 34.027 1.00 47.18 387 GLU A CA 1
ATOM 2931 C C . GLU A 1 386 ? 16.737 20.137 32.644 1.00 43.11 387 GLU A C 1
ATOM 2932 O O . GLU A 1 386 ? 16.219 21.225 32.378 1.00 45.53 387 GLU A O 1
ATOM 2938 N N . LEU A 1 387 ? 17.476 19.472 31.765 1.00 35.51 388 LEU A N 1
ATOM 2939 C CA . LEU A 1 387 ? 17.724 20.017 30.433 1.00 35.52 388 LEU A CA 1
ATOM 2940 C C . LEU A 1 387 ? 16.454 19.986 29.593 1.00 35.44 388 LEU A C 1
ATOM 2941 O O . LEU A 1 387 ? 15.671 19.036 29.685 1.00 38.82 388 LEU A O 1
ATOM 2946 N N . PRO A 1 388 ? 16.239 21.015 28.744 1.00 35.03 389 PRO A N 1
ATOM 2947 C CA . PRO A 1 388 ? 15.048 21.086 27.889 1.00 27.89 389 PRO A CA 1
ATOM 2948 C C . PRO A 1 388 ? 14.763 19.830 27.052 1.00 33.59 389 PRO A C 1
ATOM 2949 O O . PRO A 1 388 ? 13.612 19.380 26.987 1.00 35.33 389 PRO A O 1
ATOM 2953 N N . GLY A 1 389 ? 15.813 19.220 26.500 1.00 32.84 390 GLY A N 1
ATOM 2954 C CA . GLY A 1 389 ? 15.663 18.022 25.680 1.00 22.53 390 GLY A CA 1
ATOM 2955 C C . GLY A 1 389 ? 15.413 16.763 26.481 1.00 24.95 390 GLY A C 1
ATOM 2956 O O . GLY A 1 389 ? 15.258 15.677 25.904 1.00 30.10 390 GLY A O 1
ATOM 2957 N N . ILE A 1 390 ? 15.477 16.885 27.808 1.00 22.39 391 ILE A N 1
ATOM 2958 C CA . ILE A 1 390 ? 15.217 15.756 28.709 1.00 35.03 391 ILE A CA 1
ATOM 2959 C C . ILE A 1 390 ? 13.813 15.973 29.305 1.00 36.80 391 ILE A C 1
ATOM 2960 O O . ILE A 1 390 ? 12.994 15.054 29.366 1.00 31.31 391 ILE A O 1
ATOM 2965 N N . ALA A 1 391 ? 13.517 17.225 29.636 1.00 34.45 392 ALA A N 1
ATOM 2966 C CA . ALA A 1 391 ? 12.224 17.597 30.171 1.00 32.14 392 ALA A CA 1
ATOM 2967 C C . ALA A 1 391 ? 11.127 17.250 29.167 1.00 29.26 392 ALA A C 1
ATOM 2968 O O . ALA A 1 391 ? 10.063 16.803 29.553 1.00 39.59 392 ALA A O 1
ATOM 2970 N N . SER A 1 392 ? 11.401 17.430 27.881 1.00 31.35 393 SER A N 1
ATOM 2971 C CA . SER A 1 392 ? 10.431 17.149 26.815 1.00 26.18 393 SER A CA 1
ATOM 2972 C C . SER A 1 392 ? 10.005 15.692 26.674 1.00 25.57 393 SER A C 1
ATOM 2973 O O . SER A 1 392 ? 9.044 15.394 25.972 1.00 29.22 393 SER A O 1
ATOM 2976 N N . MET A 1 393 ? 10.728 14.783 27.312 1.00 27.00 394 MET A N 1
ATOM 2977 C CA . MET A 1 393 ? 10.395 13.368 27.226 1.00 31.94 394 MET A CA 1
ATOM 2978 C C . MET A 1 393 ? 9.334 12.948 28.248 1.00 33.95 394 MET A C 1
ATOM 2979 O O . MET A 1 393 ? 9.255 13.513 29.333 1.00 30.68 394 MET A O 1
ATOM 2984 N N . ARG A 1 394 ? 8.520 11.960 27.870 1.00 40.03 395 ARG A N 1
ATOM 2985 C CA . ARG A 1 394 ? 7.450 11.427 28.714 1.00 37.58 395 ARG A CA 1
ATOM 2986 C C . ARG A 1 394 ? 8.009 10.721 29.931 1.00 36.20 395 ARG A C 1
ATOM 2987 O O . ARG A 1 394 ? 8.941 9.916 29.834 1.00 37.35 395 ARG A O 1
ATOM 2995 N N . ILE A 1 395 ? 7.374 10.969 31.064 1.00 41.25 396 ILE A N 1
ATOM 2996 C CA . ILE A 1 395 ? 7.756 10.351 32.316 1.00 44.22 396 ILE A CA 1
ATOM 2997 C C . ILE A 1 395 ? 7.205 8.927 32.283 1.00 45.52 396 ILE A C 1
ATOM 2998 O O . ILE A 1 395 ? 6.187 8.652 31.643 1.00 45.70 396 ILE A O 1
ATOM 3003 N N . LYS A 1 396 ? 7.907 8.008 32.922 1.00 48.14 397 LYS A N 1
ATOM 3004 C CA . LYS A 1 396 ? 7.453 6.634 32.957 1.00 55.44 397 LYS A CA 1
ATOM 3005 C C . LYS A 1 396 ? 6.440 6.493 34.108 1.00 59.20 397 LYS A C 1
ATOM 3006 O O . LYS A 1 396 ? 6.749 6.839 35.251 1.00 57.93 397 LYS A O 1
ATOM 3012 N N . LYS A 1 397 ? 5.232 6.020 33.787 1.00 67.03 398 LYS A N 1
ATOM 3013 C CA . LYS A 1 397 ? 4.140 5.836 34.765 1.00 74.53 398 LYS A CA 1
ATOM 3014 C C . LYS A 1 397 ? 3.510 4.424 34.747 1.00 83.06 398 LYS A C 1
ATOM 3015 O O . LYS A 1 397 ? 4.138 3.468 34.268 1.00 89.45 398 LYS A O 1
ATOM 3021 N N . ALA A 1 398 ? 2.289 4.299 35.288 1.00 85.40 399 ALA A N 1
ATOM 3022 C CA . ALA A 1 398 ? 1.557 3.027 35.344 1.00 81.62 399 ALA A CA 1
ATOM 3023 C C . ALA A 1 398 ? 0.131 3.250 35.832 0.00 82.31 399 ALA A C 1
ATOM 3024 O O . ALA A 1 398 ? -0.035 3.649 37.002 0.00 81.80 399 ALA A O 1
#

Sequence (398 aa):
EKMTIRDVDLKGKRVIMRVDFNVPVKDGVVQDDTRIRAALPTIKYALEQGAKVILLSHLGRPKGEPSPEFSLAPVAKRLSELLGKEVKFVPAVVGDEVKKAVEELKEGEVLLLENTRFHPGETKNDPELAKFWASLADIHVNDAFGTAHRAHASNVGIAQFIPSVAGFLMEKEIKFLSKVTYNPEKPYVVVLGGAKVSDKIGVITNLMEKADRILIGGAMMFTFLKALGKEVGSSRVEEDKIDLAKELVEKAKEKGVEIVLPVDAVIAQKIEPGVEKKVVRIDDGIPEGWMGLDIGPETIELFKQKLSDAKTVVWNGPMGVFEIDDFAEGTKQVALAIAALTEKGAITVVGGGDSAAAVNKFGLEDKFSHVSTGGGASLEFLEGKELPGIASMRIKKA

Foldseek 3Di:
DFFAPVNDQAAPWEEEEEFEQQADDDPLAGPDCPRLVLQVVLLVVSLVSFHFYEYAYAYPADVLADDVNRKCVSVQVVNCVVNVHHEAEQAALDDPSVLVVLVPTGGSYHYYYIHNSNHVQFQVLNLVSLVRVLVSTAEYEYAYLLCLQGCTSNQQNVLVPHAYHYTPNNVVLCVPLVCCQPPNDPQAEEEEAADPQVLPLVLLVLVLVPHAEYEYAHLNLVLLLVLVVWAQAQGDHDVVCSVVSVVSVVVSVVSNHHYHHAQKFWWDLDDAEPGDTDIGGRVRHDHNRIHGFAGDPVRLVVLLVVLVPGQHYEYEHARGPCVHVVHNVRRVSNLVSQLVVVVVNHAYEYEAQVNCVSCVVVVNNVSHNYYYNSHSSSSVVSSPDRRSSRVSHHHDDD

Organism: Thermotoga maritima (strain ATCC 43589 / DSM 3109 / JCM 10099 / NBRC 100826 / MSB8) (NCBI:txid243274)